Protein AF-0000000080838880 (afdb_homodimer)

pLDDT: mean 95.94, std 5.73, range [41.72, 98.94]

Organism: Fusobacterium vincentii (NCBI:txid155615)

Radius of gyration: 26.07 Å; Cα contacts (8 Å, |Δi|>4): 1633; chains: 2; bounding box: 59×80×61 Å

Foldseek 3Di:
DPAAEEEEAALWALCCQLQVLLLVQLVVLVVVVRHHYDYFPLSVVSADDDRGRDQLLVRLVSVLVQLQPLRHAEYAYQAAHACSLSNLVNHDLVSNQVSLHEYEYADLCLNVQQQNVLRHVHWYKDHDHRRVQRSQQVGHDPLNVVLVCCQQPNFKDWDDDDQKWALDDQDSNDCRSVPDDTDIDGQPDKFWPDFDKDKFFEDEHEQVNCLVPLVDSRGDQQAAYEYEYEYAEAEPVVVLVSLLSCVVSCVLPRHAHYEYADHSHYHPPPPPDDPVRSVCVRNPDDDHIYMYNAADRNIVVHHMATGRFIWIWGDDPVPHTIIMRPGRSSDDD/DPAAEEEEAALWALCCQLQVVLLVQLQVLVVVVRHHYDYFPLSVVSADDDRGRDQLLVRLVSVLVQLQPLRHAEYAYQAAHACSLSNLVNHDLVSNQVSLHEYEYADLCLNVQQQNVLRHVHWHKDHDHRRVQRSQQVGHDPLNVVLVCCQQPNFKDWDDDDQKWALDDQDSNDCRSVPDDTDIDGQPDKFWPDFDKDKFFEDEHEQVNCLVPLVDSRGDQQAAYEYEYEYAEAEPVVVLVSLLSCVVSCVLPRHAHYEYADHSHYHPVPPPDDPVRSVCVRNPDDDHIYMYNAADGNIVVHHMATGRFIWIWGDDPVPHTIIMRNGRSSDDD

Sequence (666 aa):
MEKKVIGIYAPANAAHIWFEEKYLFAKKQLENMGFEIVEGNLVKDKRYQGYRTASAKERAEEMMNLVKNKDIDIMMPVIGGYNSGSLLPYLDFDEIEKSKKKFFGYSDITAIQMAILKKTNLKPIYGGSLIPTFGEYEDISPFLKNTLDNLFFKKSYSLEEPEFYSNKLLNAFTDEWKTKKREYIKNEGWKILNEGEIEGEVIVANIDTLVSLLATEYVPSFKNKILILEEMNATIDLEERNLNTLKMSGVFEGIKGLIFGKPEVYNNKNSNLEYIDIIKEVLGKRDYPIIYNFDCGHTIPSLMISQDSLLSLKASDKEGIKVEILKNSFIDDMEKKVIGIYAPANAAHIWFEEKYLFAKKQLENMGFEIVEGNLVKDKRYQGYRTASAKERAEEMMNLVKNKDIDIMMPVIGGYNSGSLLPYLDFDEIEKSKKKFFGYSDITAIQMAILKKTNLKPIYGGSLIPTFGEYEDISPFLKNTLDNLFFKKSYSLEEPEFYSNKLLNAFTDEWKTKKREYIKNEGWKILNEGEIEGEVIVANIDTLVSLLATEYVPSFKNKILILEEMNATIDLEERNLNTLKMSGVFEGIKGLIFGKPEVYNNKNSNLEYIDIIKEVLGKRDYPIIYNFDCGHTIPSLMISQDSLLSLKASDKEGIKVEILKNSFIDD

Structure (mmCIF, N/CA/C/O backbone):
data_AF-0000000080838880-model_v1
#
loop_
_entity.id
_entity.type
_entity.pdbx_description
1 polymer 'S66 peptidase family protein'
#
loop_
_atom_site.group_PDB
_atom_site.id
_atom_site.type_symbol
_atom_site.label_atom_id
_atom_site.label_alt_id
_atom_site.label_comp_id
_atom_site.label_asym_id
_atom_site.label_entity_id
_atom_site.label_seq_id
_atom_site.pdbx_PDB_ins_code
_atom_site.Cartn_x
_atom_site.Cartn_y
_atom_site.Cartn_z
_atom_site.occupancy
_atom_site.B_iso_or_equiv
_atom_site.auth_seq_id
_atom_site.auth_comp_id
_atom_site.auth_asym_id
_atom_site.auth_atom_id
_atom_site.pdbx_PDB_model_num
ATOM 1 N N . MET A 1 1 ? 6.707 40.219 18.609 1 41.94 1 MET A N 1
ATOM 2 C CA . MET A 1 1 ? 6.855 38.75 18.547 1 41.94 1 MET A CA 1
ATOM 3 C C . MET A 1 1 ? 7.945 38.375 17.562 1 41.94 1 MET A C 1
ATOM 5 O O . MET A 1 1 ? 8.008 38.906 16.453 1 41.94 1 MET A O 1
ATOM 9 N N . GLU A 1 2 ? 9.164 37.906 17.984 1 57.41 2 GLU A N 1
ATOM 10 C CA . GLU A 1 2 ? 10.273 37.594 17.094 1 57.41 2 GLU A CA 1
ATOM 11 C C . GLU A 1 2 ? 9.797 36.75 15.906 1 57.41 2 GLU A C 1
ATOM 13 O O . GLU A 1 2 ? 8.953 35.875 16.062 1 57.41 2 GLU A O 1
ATOM 18 N N . LYS A 1 3 ? 10.016 37.188 14.719 1 75.44 3 LYS A N 1
ATOM 19 C CA . LYS A 1 3 ? 9.578 36.594 13.461 1 75.44 3 LYS A CA 1
ATOM 20 C C . LYS A 1 3 ? 10 35.125 13.375 1 75.44 3 LYS A C 1
ATOM 22 O O . LYS A 1 3 ? 11.148 34.781 13.656 1 75.44 3 LYS A O 1
ATOM 27 N N . LYS A 1 4 ? 9.039 34.312 13.273 1 90.56 4 LYS A N 1
ATOM 28 C CA . LYS A 1 4 ? 9.359 32.906 13.086 1 90.56 4 LYS A CA 1
ATOM 29 C C . LYS A 1 4 ? 9.789 32.625 11.648 1 90.56 4 LYS A C 1
ATOM 31 O O . LYS A 1 4 ? 9.312 33.25 10.719 1 90.56 4 LYS A O 1
ATOM 36 N N . VAL A 1 5 ? 10.797 31.828 11.492 1 97.69 5 VAL A N 1
ATOM 37 C CA . VAL A 1 5 ? 11.359 31.438 10.203 1 97.69 5 VAL A CA 1
ATOM 38 C C . VAL A 1 5 ? 10.898 30.031 9.844 1 97.69 5 VAL A C 1
ATOM 40 O O . VAL A 1 5 ? 10.984 29.109 10.664 1 97.69 5 VAL A O 1
ATOM 43 N N . ILE A 1 6 ? 10.359 29.891 8.602 1 98.44 6 ILE A N 1
ATOM 44 C CA . ILE A 1 6 ? 9.898 28.594 8.094 1 98.44 6 ILE A CA 1
ATOM 45 C C . ILE A 1 6 ? 10.898 28.062 7.066 1 98.44 6 ILE A C 1
ATOM 47 O O . ILE A 1 6 ? 11.211 28.75 6.086 1 98.44 6 ILE A O 1
ATOM 51 N N . GLY A 1 7 ? 11.453 26.891 7.32 1 98.75 7 GLY A N 1
ATOM 52 C CA . GLY A 1 7 ? 12.18 26.156 6.301 1 98.75 7 GLY A CA 1
ATOM 53 C C . GLY A 1 7 ? 11.281 25.297 5.43 1 98.75 7 GLY A C 1
ATOM 54 O O . GLY A 1 7 ? 10.555 24.438 5.934 1 98.75 7 GLY A O 1
ATOM 55 N N . ILE A 1 8 ? 11.328 25.531 4.102 1 98.75 8 ILE A N 1
ATOM 56 C CA . ILE A 1 8 ? 10.5 24.797 3.148 1 98.75 8 ILE A CA 1
ATOM 57 C C . ILE A 1 8 ? 11.344 23.719 2.477 1 98.75 8 ILE A C 1
ATOM 59 O O . ILE A 1 8 ? 12.43 23.984 1.967 1 98.75 8 ILE A O 1
ATOM 63 N N . TYR A 1 9 ? 10.836 22.469 2.494 1 98.75 9 TYR A N 1
ATOM 64 C CA . TYR A 1 9 ? 11.547 21.359 1.855 1 98.75 9 TYR A CA 1
ATOM 65 C C . TYR A 1 9 ? 10.602 20.5 1.029 1 98.75 9 TYR A C 1
ATOM 67 O O . TYR A 1 9 ? 9.383 20.609 1.171 1 98.75 9 TYR A O 1
ATOM 75 N N . ALA A 1 10 ? 11.125 19.734 0.076 1 98.5 10 ALA A N 1
ATOM 76 C CA . ALA A 1 10 ? 10.344 18.906 -0.84 1 98.5 10 ALA A CA 1
ATOM 77 C C . ALA A 1 10 ? 10.664 17.422 -0.642 1 98.5 10 ALA A C 1
ATOM 79 O O . ALA A 1 10 ? 11.445 16.844 -1.397 1 98.5 10 ALA A O 1
ATOM 80 N N . PRO A 1 11 ? 9.945 16.75 0.235 1 98.19 11 PRO A N 1
ATOM 81 C CA . PRO A 1 11 ? 10.305 15.383 0.61 1 98.19 11 PRO A CA 1
ATOM 82 C C . PRO A 1 11 ? 9.789 14.344 -0.383 1 98.19 11 PRO A C 1
ATOM 84 O O . PRO A 1 11 ? 10.203 13.188 -0.336 1 98.19 11 PRO A O 1
ATOM 87 N N . ALA A 1 12 ? 8.891 14.727 -1.256 1 97.25 12 ALA A N 1
ATOM 88 C CA . ALA A 1 12 ? 8.312 13.781 -2.205 1 97.25 12 ALA A CA 1
ATOM 89 C C . ALA A 1 12 ? 8.047 14.453 -3.551 1 97.25 12 ALA A C 1
ATOM 91 O O . ALA A 1 12 ? 8.961 14.648 -4.348 1 97.25 12 ALA A O 1
ATOM 92 N N . ASN A 1 13 ? 6.797 14.969 -3.82 1 96.5 13 ASN A N 1
ATOM 93 C CA . ASN A 1 13 ? 6.422 15.516 -5.117 1 96.5 13 ASN A CA 1
ATOM 94 C C . ASN A 1 13 ? 7.059 16.875 -5.355 1 96.5 13 ASN A C 1
ATOM 96 O O . ASN A 1 13 ? 7.219 17.672 -4.418 1 96.5 13 ASN A O 1
ATOM 100 N N . ALA A 1 14 ? 7.312 17.156 -6.605 1 96.12 14 ALA A N 1
ATOM 101 C CA . ALA A 1 14 ? 7.91 18.438 -7 1 96.12 14 ALA A CA 1
ATOM 102 C C . ALA A 1 14 ? 6.832 19.469 -7.32 1 96.12 14 ALA A C 1
ATOM 104 O O . ALA A 1 14 ? 6.891 20.125 -8.359 1 96.12 14 ALA A O 1
ATOM 105 N N . ALA A 1 15 ? 5.941 19.594 -6.422 1 95.44 15 ALA A N 1
ATOM 106 C CA . ALA A 1 15 ? 4.785 20.453 -6.68 1 95.44 15 ALA A CA 1
ATOM 107 C C . ALA A 1 15 ? 5.199 21.906 -6.816 1 95.44 15 ALA A C 1
ATOM 109 O O . ALA A 1 15 ? 4.52 22.688 -7.484 1 95.44 15 ALA A O 1
ATOM 110 N N . HIS A 1 16 ? 6.336 22.328 -6.191 1 96.25 16 HIS A N 1
ATOM 111 C CA . HIS A 1 16 ? 6.836 23.703 -6.312 1 96.25 16 HIS A CA 1
ATOM 112 C C . HIS A 1 16 ? 7.211 24.016 -7.754 1 96.25 16 HIS A C 1
ATOM 114 O O . HIS A 1 16 ? 7.297 25.188 -8.133 1 96.25 16 HIS A O 1
ATOM 120 N N . ILE A 1 17 ? 7.395 22.938 -8.5 1 95.62 17 ILE A N 1
ATOM 121 C CA . ILE A 1 17 ? 7.691 23.109 -9.922 1 95.62 17 ILE A CA 1
ATOM 122 C C . ILE A 1 17 ? 6.426 22.875 -10.742 1 95.62 17 ILE A C 1
ATOM 124 O O . ILE A 1 17 ? 6.105 23.656 -11.641 1 95.62 17 ILE A O 1
ATOM 128 N N . TRP A 1 18 ? 5.637 21.797 -10.438 1 94.19 18 TRP A N 1
ATOM 129 C CA . TRP A 1 18 ? 4.43 21.453 -11.18 1 94.19 18 TRP A CA 1
ATOM 130 C C . TRP A 1 18 ? 3.395 22.562 -11.094 1 94.19 18 TRP A C 1
ATOM 132 O O . TRP A 1 18 ? 2.709 22.859 -12.078 1 94.19 18 TRP A O 1
ATOM 142 N N . PHE A 1 19 ? 3.314 23.078 -9.898 1 93.81 19 PHE A N 1
ATOM 143 C CA . PHE A 1 19 ? 2.35 24.125 -9.594 1 93.81 19 PHE A CA 1
ATOM 144 C C . PHE A 1 19 ? 3.057 25.406 -9.141 1 93.81 19 PHE A C 1
ATOM 146 O O . PHE A 1 19 ? 2.738 25.953 -8.086 1 93.81 19 PHE A O 1
ATOM 153 N N . GLU A 1 20 ? 3.854 25.922 -9.969 1 94.44 20 GLU A N 1
ATOM 154 C CA . GLU A 1 20 ? 4.754 27.016 -9.586 1 94.44 20 GLU A CA 1
ATOM 155 C C . GLU A 1 20 ? 3.975 28.234 -9.117 1 94.44 20 GLU A C 1
ATOM 157 O O . GLU A 1 20 ? 4.32 28.844 -8.102 1 94.44 20 GLU A O 1
ATOM 162 N N . GLU A 1 21 ? 2.939 28.656 -9.828 1 94.19 21 GLU A N 1
ATOM 163 C CA . GLU A 1 21 ? 2.178 29.844 -9.445 1 94.19 21 GLU A CA 1
ATOM 164 C C . GLU A 1 21 ? 1.501 29.656 -8.094 1 94.19 21 GLU A C 1
ATOM 166 O O . GLU A 1 21 ? 1.441 30.594 -7.289 1 94.19 21 GLU A O 1
ATOM 171 N N . LYS A 1 22 ? 0.99 28.516 -7.855 1 93.88 22 LYS A N 1
ATOM 172 C CA . LYS A 1 22 ? 0.37 28.203 -6.57 1 93.88 22 LYS A CA 1
ATOM 173 C C . LYS A 1 22 ? 1.401 28.234 -5.445 1 93.88 22 LYS A C 1
ATOM 175 O O . LYS A 1 22 ? 1.105 28.672 -4.332 1 93.88 22 LYS A O 1
ATOM 180 N N . TYR A 1 23 ? 2.568 27.688 -5.844 1 96.31 23 TYR A N 1
ATOM 181 C CA . TYR A 1 23 ? 3.664 27.688 -4.879 1 96.31 23 TYR A CA 1
ATOM 182 C C . TYR A 1 23 ? 4.035 29.109 -4.48 1 96.31 23 TYR A C 1
ATOM 184 O O . TYR A 1 23 ? 4.125 29.422 -3.289 1 96.31 23 TYR A O 1
ATOM 192 N N . LEU A 1 24 ? 4.207 29.953 -5.43 1 96.25 24 LEU A N 1
ATOM 193 C CA . LEU A 1 24 ? 4.582 31.344 -5.184 1 96.25 24 LEU A CA 1
ATOM 194 C C . LEU A 1 24 ? 3.486 32.062 -4.41 1 96.25 24 LEU A C 1
ATOM 196 O O . LEU A 1 24 ? 3.777 32.875 -3.52 1 96.25 24 LEU A O 1
ATOM 200 N N . PHE A 1 25 ? 2.307 31.797 -4.777 1 95.19 25 PHE A N 1
ATOM 201 C CA . PHE A 1 25 ? 1.178 32.406 -4.074 1 95.19 25 PHE A CA 1
ATOM 202 C C . PHE A 1 25 ? 1.17 31.984 -2.607 1 95.19 25 PHE A C 1
ATOM 204 O O . PHE A 1 25 ? 1.026 32.844 -1.72 1 95.19 25 PHE A O 1
ATOM 211 N N . ALA A 1 26 ? 1.316 30.688 -2.324 1 96.44 26 ALA A N 1
ATOM 212 C CA . ALA A 1 26 ? 1.318 30.156 -0.966 1 96.44 26 ALA A CA 1
ATOM 213 C C . ALA A 1 26 ? 2.457 30.75 -0.143 1 96.44 26 ALA A C 1
ATOM 215 O O . ALA A 1 26 ? 2.273 31.078 1.03 1 96.44 26 ALA A O 1
ATOM 216 N N . LYS A 1 27 ? 3.609 30.828 -0.724 1 96.69 27 LYS A N 1
ATOM 217 C CA . LYS A 1 27 ? 4.766 31.438 -0.068 1 96.69 27 LYS A CA 1
ATOM 218 C C . LYS A 1 27 ? 4.477 32.875 0.34 1 96.69 27 LYS A C 1
ATOM 220 O O . LYS A 1 27 ? 4.777 33.281 1.466 1 96.69 27 LYS A O 1
ATOM 225 N N . LYS A 1 28 ? 3.918 33.594 -0.575 1 95.69 28 LYS A N 1
ATOM 226 C CA . LYS A 1 28 ? 3.582 35 -0.315 1 95.69 28 LYS A CA 1
ATOM 227 C C . LYS A 1 28 ? 2.568 35.125 0.818 1 95.69 28 LYS A C 1
ATOM 229 O O . LYS A 1 28 ? 2.639 36.062 1.627 1 95.69 28 LYS A O 1
ATOM 234 N N . GLN A 1 29 ? 1.596 34.219 0.817 1 94.38 29 GLN A N 1
ATOM 235 C CA . GLN A 1 29 ? 0.614 34.219 1.896 1 94.38 29 GLN A CA 1
ATOM 236 C C . GLN A 1 29 ? 1.291 34.062 3.256 1 94.38 29 GLN A C 1
ATOM 238 O O . GLN A 1 29 ? 0.94 34.75 4.211 1 94.38 29 GLN A O 1
ATOM 243 N N . LEU A 1 30 ? 2.277 33.188 3.373 1 95.25 30 LEU A N 1
ATOM 244 C CA . LEU A 1 30 ? 2.992 32.969 4.629 1 95.25 30 LEU A CA 1
ATOM 245 C C . LEU A 1 30 ? 3.816 34.188 4.996 1 95.25 30 LEU A C 1
ATOM 247 O O . LEU A 1 30 ? 3.879 34.594 6.164 1 95.25 30 LEU A O 1
ATOM 251 N N . GLU A 1 31 ? 4.383 34.812 4.008 1 95.38 31 GLU A N 1
ATOM 252 C CA . GLU A 1 31 ? 5.129 36.031 4.242 1 95.38 31 GLU A CA 1
ATOM 253 C C . GLU A 1 31 ? 4.215 37.156 4.75 1 95.38 31 GLU A C 1
ATOM 255 O O . GLU A 1 31 ? 4.582 37.875 5.664 1 95.38 31 GLU A O 1
ATOM 260 N N . ASN A 1 32 ? 3.062 37.219 4.16 1 92.88 32 ASN A N 1
ATOM 261 C CA . ASN A 1 32 ? 2.08 38.219 4.578 1 92.88 32 ASN A CA 1
ATOM 262 C C . ASN A 1 32 ? 1.619 37.969 6.016 1 92.88 32 ASN A C 1
ATOM 264 O O . ASN A 1 32 ? 1.225 38.906 6.707 1 92.88 32 ASN A O 1
ATOM 268 N N . MET A 1 33 ? 1.656 36.75 6.43 1 91.31 33 MET A N 1
ATOM 269 C CA . MET A 1 33 ? 1.28 36.406 7.797 1 91.31 33 MET A CA 1
ATOM 270 C C . MET A 1 33 ? 2.406 36.75 8.773 1 91.31 33 MET A C 1
ATOM 272 O O . MET A 1 33 ? 2.236 36.625 9.984 1 91.31 33 MET A O 1
ATOM 276 N N . GLY A 1 34 ? 3.633 37.094 8.258 1 93.31 34 GLY A N 1
ATOM 277 C CA . GLY A 1 34 ? 4.715 37.562 9.109 1 93.31 34 GLY A CA 1
ATOM 278 C C . GLY A 1 34 ? 5.871 36.594 9.211 1 93.31 34 GLY A C 1
ATOM 279 O O . GLY A 1 34 ? 6.816 36.812 9.961 1 93.31 34 GLY A O 1
ATOM 280 N N . PHE A 1 35 ? 5.785 35.531 8.438 1 95.69 35 PHE A N 1
ATOM 281 C CA . PHE A 1 35 ? 6.859 34.562 8.492 1 95.69 35 PHE A CA 1
ATOM 282 C C . PHE A 1 35 ? 7.969 34.906 7.508 1 95.69 35 PHE A C 1
ATOM 284 O O . PHE A 1 35 ? 7.715 35.531 6.484 1 95.69 35 PHE A O 1
ATOM 291 N N . GLU A 1 36 ? 9.148 34.625 7.895 1 97.44 36 GLU A N 1
ATOM 292 C CA . GLU A 1 36 ? 10.258 34.562 6.945 1 97.44 36 GLU A CA 1
ATOM 293 C C . GLU A 1 36 ? 10.438 33.156 6.387 1 97.44 36 GLU A C 1
ATOM 295 O O . GLU A 1 36 ? 10.266 32.156 7.109 1 97.44 36 GLU A O 1
ATOM 300 N N . ILE A 1 37 ? 10.828 33.094 5.141 1 97.94 37 ILE A N 1
ATOM 301 C CA . ILE A 1 37 ? 10.883 31.797 4.488 1 97.94 37 ILE A CA 1
ATOM 302 C C . ILE A 1 37 ? 12.312 31.5 4.039 1 97.94 37 ILE A C 1
ATOM 304 O O . ILE A 1 37 ? 12.977 32.375 3.461 1 97.94 37 ILE A O 1
ATOM 308 N N . VAL A 1 38 ? 12.773 30.328 4.316 1 98.44 38 VAL A N 1
ATOM 309 C CA . VAL A 1 38 ? 14.023 29.797 3.799 1 98.44 38 VAL A CA 1
ATOM 310 C C . VAL A 1 38 ? 13.75 28.516 2.996 1 98.44 38 VAL A C 1
ATOM 312 O O . VAL A 1 38 ? 13.211 27.547 3.529 1 98.44 38 VAL A O 1
ATOM 315 N N . GLU A 1 39 ? 14.109 28.547 1.747 1 98.56 39 GLU A N 1
ATOM 316 C CA . GLU A 1 39 ? 13.891 27.391 0.876 1 98.56 39 GLU A CA 1
ATOM 317 C C . GLU A 1 39 ? 15.055 26.406 0.968 1 98.56 39 GLU A C 1
ATOM 319 O O . GLU A 1 39 ? 16.219 26.812 1.008 1 98.56 39 GLU A O 1
ATOM 324 N N . GLY A 1 40 ? 14.75 25.125 1.062 1 98.62 40 GLY A N 1
ATOM 325 C CA . GLY A 1 40 ? 15.789 24.125 0.913 1 98.62 40 GLY A CA 1
ATOM 326 C C . GLY A 1 40 ? 16.422 24.109 -0.466 1 98.62 40 GLY A C 1
ATOM 327 O O . GLY A 1 40 ? 15.883 24.703 -1.405 1 98.62 40 GLY A O 1
ATOM 328 N N . ASN A 1 41 ? 17.547 23.453 -0.619 1 98 41 ASN A N 1
ATOM 329 C CA . ASN A 1 41 ? 18.344 23.484 -1.846 1 98 41 ASN A CA 1
ATOM 330 C C . ASN A 1 41 ? 17.562 22.938 -3.033 1 98 41 ASN A C 1
ATOM 332 O O . ASN A 1 41 ? 17.625 23.484 -4.137 1 98 41 ASN A O 1
ATOM 336 N N . LEU A 1 42 ? 16.812 21.828 -2.875 1 98.19 42 LEU A N 1
ATOM 337 C CA . LEU A 1 42 ? 16.078 21.234 -3.986 1 98.19 42 LEU A CA 1
ATOM 338 C C . LEU A 1 42 ? 14.961 22.156 -4.449 1 98.19 42 LEU A C 1
ATOM 340 O O . LEU A 1 42 ? 14.672 22.234 -5.645 1 98.19 42 LEU A O 1
ATOM 344 N N . VAL A 1 43 ? 14.297 22.797 -3.461 1 98.31 43 VAL A N 1
ATOM 345 C CA . VAL A 1 43 ? 13.227 23.734 -3.773 1 98.31 43 VAL A CA 1
ATOM 346 C C . VAL A 1 43 ? 13.812 24.938 -4.504 1 98.31 43 VAL A C 1
ATOM 348 O O . VAL A 1 43 ? 13.336 25.312 -5.582 1 98.31 43 VAL A O 1
ATOM 351 N N . LYS A 1 44 ? 14.836 25.516 -3.975 1 97.25 44 LYS A N 1
ATOM 352 C CA . LYS A 1 44 ? 15.477 26.703 -4.512 1 97.25 44 LYS A CA 1
ATOM 353 C C . LYS A 1 44 ? 16.016 26.453 -5.918 1 97.25 44 LYS A C 1
ATOM 355 O O . LYS A 1 44 ? 15.875 27.297 -6.805 1 97.25 44 LYS A O 1
ATOM 360 N N . ASP A 1 45 ? 16.625 25.266 -6.113 1 97.12 45 ASP A N 1
ATOM 361 C CA . ASP A 1 45 ? 17.281 24.953 -7.379 1 97.12 45 ASP A CA 1
ATOM 362 C C . ASP A 1 45 ? 16.281 24.375 -8.383 1 97.12 45 ASP A C 1
ATOM 364 O O . ASP A 1 45 ? 16.656 23.984 -9.484 1 97.12 45 ASP A O 1
ATOM 368 N N . LYS A 1 46 ? 15.062 24.266 -8.008 1 96.12 46 LYS A N 1
ATOM 369 C CA . LYS A 1 46 ? 13.984 23.75 -8.852 1 96.12 46 LYS A CA 1
ATOM 370 C C . LYS A 1 46 ? 14.352 22.391 -9.438 1 96.12 46 LYS A C 1
ATOM 372 O O . LYS A 1 46 ? 14.258 22.188 -10.648 1 96.12 46 LYS A O 1
ATOM 377 N N . ARG A 1 47 ? 14.773 21.531 -8.547 1 92.25 47 ARG A N 1
ATOM 378 C CA . ARG A 1 47 ? 15.102 20.172 -8.953 1 92.25 47 ARG A CA 1
ATOM 379 C C . ARG A 1 47 ? 13.844 19.375 -9.273 1 92.25 47 ARG A C 1
ATOM 381 O O . ARG A 1 47 ? 12.82 19.531 -8.602 1 92.25 47 ARG A O 1
ATOM 388 N N . TYR A 1 48 ? 13.984 18.547 -10.336 1 93.44 48 TYR A N 1
ATOM 389 C CA . TYR A 1 48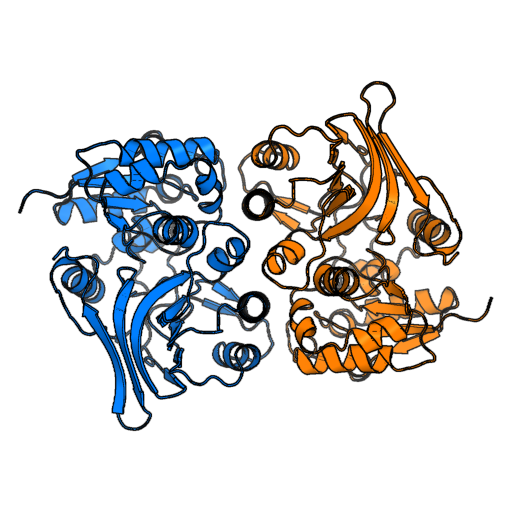 ? 12.836 17.797 -10.836 1 93.44 48 TYR A CA 1
ATOM 390 C C . TYR A 1 48 ? 13.273 16.453 -11.406 1 93.44 48 TYR A C 1
ATOM 392 O O . TYR A 1 48 ? 14.141 16.391 -12.289 1 93.44 48 TYR A O 1
ATOM 400 N N . GLN A 1 49 ? 12.68 15.406 -10.891 1 95.19 49 GLN A N 1
ATOM 401 C CA . GLN A 1 49 ? 12.945 14.062 -11.391 1 95.19 49 GLN A CA 1
ATOM 402 C C . GLN A 1 49 ? 11.648 13.312 -11.672 1 95.19 49 GLN A C 1
ATOM 404 O O . GLN A 1 49 ? 11.5 12.156 -11.281 1 95.19 49 GLN A O 1
ATOM 409 N N . GLY A 1 50 ? 10.648 14 -12.281 1 95 50 GLY A N 1
ATOM 410 C CA . GLY A 1 50 ? 9.367 13.375 -12.594 1 95 50 GLY A CA 1
ATOM 411 C C . GLY A 1 50 ? 8.43 13.312 -11.398 1 95 50 GLY A C 1
ATOM 412 O O . GLY A 1 50 ? 7.934 14.336 -10.938 1 95 50 GLY A O 1
ATOM 413 N N . TYR A 1 51 ? 8.273 12.172 -10.836 1 95.5 51 TYR A N 1
ATOM 414 C CA . TYR A 1 51 ? 7.332 11.93 -9.742 1 95.5 51 TYR A CA 1
ATOM 415 C C . TYR A 1 51 ? 7.902 12.422 -8.422 1 95.5 51 TYR A C 1
ATOM 417 O O . TYR A 1 51 ? 7.176 12.539 -7.43 1 95.5 51 TYR A O 1
ATOM 425 N N . ARG A 1 52 ? 9.133 12.758 -8.375 1 96.94 52 ARG A N 1
ATOM 426 C CA . ARG A 1 52 ? 9.828 13.242 -7.188 1 96.94 52 ARG A CA 1
ATOM 427 C C . ARG A 1 52 ? 10.805 14.359 -7.531 1 96.94 52 ARG A C 1
ATOM 429 O O . ARG A 1 52 ? 11.031 14.648 -8.711 1 96.94 52 ARG A O 1
ATOM 436 N N . THR A 1 53 ? 11.32 15.008 -6.48 1 96.25 53 THR A N 1
ATOM 437 C CA . THR A 1 53 ? 12.258 16.109 -6.703 1 96.25 53 THR A CA 1
ATOM 438 C C . THR A 1 53 ? 13.664 15.57 -6.969 1 96.25 53 THR A C 1
ATOM 440 O O . THR A 1 53 ? 14.383 16.094 -7.82 1 96.25 53 THR A O 1
ATOM 443 N N . ALA A 1 54 ? 14.078 14.578 -6.25 1 96.88 54 ALA A N 1
ATOM 444 C CA . ALA A 1 54 ? 15.414 14.008 -6.301 1 96.88 54 ALA A CA 1
ATOM 445 C C . ALA A 1 54 ? 15.453 12.633 -5.633 1 96.88 54 ALA A C 1
ATOM 447 O O . ALA A 1 54 ? 14.414 12.102 -5.238 1 96.88 54 ALA A O 1
ATOM 448 N N . SER A 1 55 ? 16.672 12.008 -5.582 1 97.06 55 SER A N 1
ATOM 449 C CA . SER A 1 55 ? 16.828 10.719 -4.914 1 97.06 55 SER A CA 1
ATOM 450 C C . SER A 1 55 ? 16.469 10.812 -3.434 1 97.06 55 SER A C 1
ATOM 452 O O . SER A 1 55 ? 16.422 11.906 -2.873 1 97.06 55 SER A O 1
ATOM 454 N N . ALA A 1 56 ? 16.25 9.758 -2.865 1 97.69 56 ALA A N 1
ATOM 455 C CA . ALA A 1 56 ? 15.922 9.695 -1.442 1 97.69 56 ALA A CA 1
ATOM 456 C C . ALA A 1 56 ? 17.016 10.367 -0.606 1 97.69 56 ALA A C 1
ATOM 458 O O . ALA A 1 56 ? 16.719 11.141 0.308 1 97.69 56 ALA A O 1
ATOM 459 N N . LYS A 1 57 ? 18.234 10.078 -0.895 1 98 57 LYS A N 1
ATOM 460 C CA . LYS A 1 57 ? 19.375 10.633 -0.151 1 98 57 LYS A CA 1
ATOM 461 C C . LYS A 1 57 ? 19.422 12.156 -0.296 1 98 57 LYS A C 1
ATOM 463 O O . LYS A 1 57 ? 19.641 12.867 0.686 1 98 57 LYS A O 1
ATOM 468 N N . GLU A 1 58 ? 19.25 12.609 -1.505 1 98.44 58 GLU A N 1
ATOM 469 C CA . GLU A 1 58 ? 19.281 14.047 -1.756 1 98.44 58 GLU A CA 1
ATOM 470 C C . GLU A 1 58 ? 18.141 14.766 -1.047 1 98.44 58 GLU A C 1
ATOM 472 O O . GLU A 1 58 ? 18.312 15.875 -0.526 1 98.44 58 GLU A O 1
ATOM 477 N N . ARG A 1 59 ? 17.031 14.227 -1.062 1 98.62 59 ARG A N 1
ATOM 478 C CA . ARG A 1 59 ? 15.883 14.812 -0.373 1 98.62 59 ARG A CA 1
ATOM 479 C C . ARG A 1 59 ? 16.109 14.836 1.136 1 98.62 59 ARG A C 1
ATOM 481 O O . ARG A 1 59 ? 15.75 15.812 1.804 1 98.62 59 ARG A O 1
ATOM 488 N N . ALA A 1 60 ? 16.672 13.75 1.652 1 98.81 60 ALA A N 1
ATOM 489 C CA . ALA A 1 60 ? 17.016 13.719 3.07 1 98.81 60 ALA A CA 1
ATOM 490 C C . ALA A 1 60 ? 18.031 14.805 3.41 1 98.81 60 ALA A C 1
ATOM 492 O O . ALA A 1 60 ? 17.938 15.445 4.461 1 98.81 60 ALA A O 1
ATOM 493 N N . GLU A 1 61 ? 18.984 14.984 2.529 1 98.75 61 GLU A N 1
ATOM 494 C CA . GLU A 1 61 ? 20 16.016 2.729 1 98.75 61 GLU A CA 1
ATOM 495 C C . GLU A 1 61 ? 19.375 17.406 2.781 1 98.75 61 GLU A C 1
ATOM 497 O O . GLU A 1 61 ? 19.766 18.234 3.604 1 98.75 61 GLU A O 1
ATOM 502 N N . GLU A 1 62 ? 18.484 17.672 1.892 1 98.81 62 GLU A N 1
ATOM 503 C CA . GLU A 1 62 ? 17.781 18.953 1.937 1 98.81 62 GLU A CA 1
ATOM 504 C C . GLU A 1 62 ? 17.125 19.172 3.295 1 98.81 62 GLU A C 1
ATOM 506 O O . GLU A 1 62 ? 17.281 20.234 3.898 1 98.81 62 GLU A O 1
ATOM 511 N N . MET A 1 63 ? 16.391 18.172 3.775 1 98.88 63 MET A N 1
ATOM 512 C CA . MET A 1 63 ? 15.703 18.266 5.062 1 98.88 63 MET A CA 1
ATOM 513 C C . MET A 1 63 ? 16.703 18.5 6.191 1 98.88 63 MET A C 1
ATOM 515 O O . MET A 1 63 ? 16.5 19.391 7.027 1 98.88 63 MET A O 1
ATOM 519 N N . MET A 1 64 ? 17.812 17.75 6.188 1 98.94 64 MET A N 1
ATOM 520 C CA . MET A 1 64 ? 18.781 17.828 7.277 1 98.94 64 MET A CA 1
ATOM 521 C C . MET A 1 64 ? 19.516 19.156 7.27 1 98.94 64 MET A C 1
ATOM 523 O O . MET A 1 64 ? 19.859 19.688 8.328 1 98.94 64 MET A O 1
ATOM 527 N N . ASN A 1 65 ? 19.766 19.688 6.051 1 98.81 65 ASN A N 1
ATOM 528 C CA . ASN A 1 65 ? 20.375 21 5.973 1 98.81 65 ASN A CA 1
ATOM 529 C C . ASN A 1 65 ? 19.516 22.078 6.641 1 98.81 65 ASN A C 1
ATOM 531 O O . ASN A 1 65 ? 20.031 22.938 7.359 1 98.81 65 ASN A O 1
ATOM 535 N N . LEU A 1 66 ? 18.281 22.016 6.406 1 98.88 66 LEU A N 1
ATOM 536 C CA . LEU A 1 66 ? 17.375 22.953 7.031 1 98.88 66 LEU A CA 1
ATOM 537 C C . LEU A 1 66 ? 17.266 22.719 8.531 1 98.88 66 LEU A C 1
ATOM 539 O O . LEU A 1 66 ? 17.188 23.656 9.32 1 98.88 66 LEU A O 1
ATOM 543 N N . VAL A 1 67 ? 17.266 21.469 8.969 1 98.81 67 VAL A N 1
ATOM 544 C CA . VAL A 1 67 ? 17.234 21.094 10.383 1 98.81 67 VAL A CA 1
ATOM 545 C C . VAL A 1 67 ? 18.438 21.688 11.102 1 98.81 67 VAL A C 1
ATOM 547 O O . VAL A 1 67 ? 18.312 22.188 12.227 1 98.81 67 VAL A O 1
ATOM 550 N N . LYS A 1 68 ? 19.562 21.719 10.469 1 98.56 68 LYS A N 1
ATOM 551 C CA . LYS A 1 68 ? 20.812 22.156 11.078 1 98.56 68 LYS A CA 1
ATOM 552 C C . LYS A 1 68 ? 20.922 23.672 11.062 1 98.56 68 LYS A C 1
ATOM 554 O O . LYS A 1 68 ? 21.766 24.25 11.766 1 98.56 68 LYS A O 1
ATOM 559 N N . ASN A 1 69 ? 20.156 24.328 10.25 1 98.38 69 ASN A N 1
ATOM 560 C CA . ASN A 1 69 ? 20.125 25.781 10.219 1 98.38 69 ASN A CA 1
ATOM 561 C C . ASN A 1 69 ? 19.469 26.344 11.469 1 98.38 69 ASN A C 1
ATOM 563 O O . ASN A 1 69 ? 18.234 26.297 11.609 1 98.38 69 ASN A O 1
ATOM 567 N N . LYS A 1 70 ? 20.172 27.016 12.297 1 97.19 70 LYS A N 1
ATOM 568 C CA . LYS A 1 70 ? 19.719 27.422 13.617 1 97.19 70 LYS A CA 1
ATOM 569 C C . LYS A 1 70 ? 18.703 28.562 13.523 1 97.19 70 LYS A C 1
ATOM 571 O O . LYS A 1 70 ? 17.984 28.844 14.492 1 97.19 70 LYS A O 1
ATOM 576 N N . ASP A 1 71 ? 18.609 29.172 12.406 1 96.75 71 ASP A N 1
ATOM 577 C CA . ASP A 1 71 ? 17.688 30.312 12.25 1 96.75 71 ASP A CA 1
ATOM 578 C C . ASP A 1 71 ? 16.266 29.828 12.008 1 96.75 71 ASP A C 1
ATOM 580 O O . ASP A 1 71 ? 15.312 30.609 12.125 1 96.75 71 ASP A O 1
ATOM 584 N N . ILE A 1 72 ? 16.094 28.578 11.727 1 97.94 72 ILE A N 1
ATOM 585 C CA . ILE A 1 72 ? 14.789 28.047 11.336 1 97.94 72 ILE A CA 1
ATOM 586 C C . ILE A 1 72 ? 14.031 27.562 12.57 1 97.94 72 ILE A C 1
ATOM 588 O O . ILE A 1 72 ? 14.602 26.891 13.422 1 97.94 72 ILE A O 1
ATOM 592 N N . ASP A 1 73 ? 12.773 27.922 12.609 1 97.06 73 ASP A N 1
ATOM 593 C CA . ASP A 1 73 ? 11.922 27.531 13.727 1 97.06 73 ASP A CA 1
ATOM 594 C C . ASP A 1 73 ? 10.969 26.406 13.328 1 97.06 73 ASP A C 1
ATOM 596 O O . ASP A 1 73 ? 10.648 25.531 14.148 1 97.06 73 ASP A O 1
ATOM 600 N N . ILE A 1 74 ? 10.461 26.469 12.062 1 97.81 74 ILE A N 1
ATOM 601 C CA . ILE A 1 74 ? 9.398 25.578 11.586 1 97.81 74 ILE A CA 1
ATOM 602 C C . ILE A 1 74 ? 9.844 24.891 10.297 1 97.81 74 ILE A C 1
ATOM 604 O O . ILE A 1 74 ? 10.445 25.516 9.422 1 97.81 74 ILE A O 1
ATOM 608 N N . MET A 1 75 ? 9.656 23.656 10.227 1 98.81 75 MET A N 1
ATOM 609 C CA . MET A 1 75 ? 9.836 22.875 9.008 1 98.81 75 MET A CA 1
ATOM 610 C C . MET A 1 75 ? 8.5 22.625 8.32 1 98.81 75 MET A C 1
ATOM 612 O O . MET A 1 75 ? 7.574 22.094 8.93 1 98.81 75 MET A O 1
ATOM 616 N N . MET A 1 76 ? 8.359 22.969 7.043 1 98.75 76 MET A N 1
ATOM 617 C CA . MET A 1 76 ? 7.113 22.797 6.301 1 98.75 76 MET A CA 1
ATOM 618 C C . MET A 1 76 ? 7.379 22.203 4.922 1 98.75 76 MET A C 1
ATOM 620 O O . MET A 1 76 ? 8.148 22.766 4.137 1 98.75 76 MET A O 1
ATOM 624 N N . PRO A 1 77 ? 6.758 21.031 4.613 1 98.81 77 PRO A N 1
ATOM 625 C CA . PRO A 1 77 ? 6.918 20.469 3.264 1 98.81 77 PRO A CA 1
ATOM 626 C C . PRO A 1 77 ? 6.133 21.25 2.211 1 98.81 77 PRO A C 1
ATOM 628 O O . PRO A 1 77 ? 5.102 21.859 2.525 1 98.81 77 PRO A O 1
ATOM 631 N N . VAL A 1 78 ? 6.617 21.203 0.958 1 98.06 78 VAL A N 1
ATOM 632 C CA . VAL A 1 78 ? 5.891 21.781 -0.164 1 98.06 78 VAL A CA 1
ATOM 633 C C . VAL A 1 78 ? 4.535 21.094 -0.32 1 98.06 78 VAL A C 1
ATOM 635 O O . VAL A 1 78 ? 3.52 21.766 -0.538 1 98.06 78 VAL A O 1
ATOM 638 N N . ILE A 1 79 ? 4.594 19.828 -0.323 1 97.5 79 ILE A N 1
ATOM 639 C CA . ILE A 1 79 ? 3.439 18.953 -0.422 1 97.5 79 ILE A CA 1
ATOM 640 C C . ILE A 1 79 ? 3.857 17.516 -0.086 1 97.5 79 ILE A C 1
ATOM 642 O O . ILE A 1 79 ? 5.047 17.234 0.081 1 97.5 79 ILE A O 1
ATOM 646 N N . GLY A 1 80 ? 2.928 16.656 0.099 1 96.19 80 GLY A N 1
ATOM 647 C CA . GLY A 1 80 ? 3.215 15.234 0.249 1 96.19 80 GLY A CA 1
ATOM 648 C C . GLY A 1 80 ? 3.479 14.539 -1.071 1 96.19 80 GLY A C 1
ATOM 649 O O . GLY A 1 80 ? 4.043 15.133 -1.991 1 96.19 80 GLY A O 1
ATOM 650 N N . GLY A 1 81 ? 3.113 13.391 -1.176 1 95.88 81 GLY A N 1
ATOM 651 C CA . GLY A 1 81 ? 3.336 12.492 -2.299 1 95.88 81 GLY A CA 1
ATOM 652 C C . GLY A 1 81 ? 3.264 11.031 -1.912 1 95.88 81 GLY A C 1
ATOM 653 O O . GLY A 1 81 ? 2.293 10.594 -1.291 1 95.88 81 GLY A O 1
ATOM 654 N N . TYR A 1 82 ? 4.367 10.328 -2.357 1 96.19 82 TYR A N 1
ATOM 655 C CA . TYR A 1 82 ? 4.305 8.898 -2.092 1 96.19 82 TYR A CA 1
ATOM 656 C C . TYR A 1 82 ? 5.613 8.398 -1.491 1 96.19 82 TYR A C 1
ATOM 658 O O . TYR A 1 82 ? 5.684 7.266 -1.001 1 96.19 82 TYR A O 1
ATOM 666 N N . ASN A 1 83 ? 6.648 9.219 -1.419 1 97.62 83 ASN A N 1
ATOM 667 C CA . ASN A 1 83 ? 7.957 8.617 -1.205 1 97.62 83 ASN A CA 1
ATOM 668 C C . ASN A 1 83 ? 8.711 9.305 -0.071 1 97.62 83 ASN A C 1
ATOM 670 O O . ASN A 1 83 ? 9.938 9.219 0.004 1 97.62 83 ASN A O 1
ATOM 674 N N . SER A 1 84 ? 7.992 10 0.821 1 98.5 84 SER A N 1
ATOM 675 C CA . SER A 1 84 ? 8.664 10.617 1.96 1 98.5 84 SER A CA 1
ATOM 676 C C . SER A 1 84 ? 9.305 9.57 2.861 1 98.5 84 SER A C 1
ATOM 678 O O . SER A 1 84 ? 10.328 9.828 3.498 1 98.5 84 SER A O 1
ATOM 680 N N . GLY A 1 85 ? 8.695 8.375 2.891 1 98.5 85 GLY A N 1
ATOM 681 C CA . GLY A 1 85 ? 9.25 7.301 3.701 1 98.5 85 GLY A CA 1
ATOM 682 C C . GLY A 1 85 ? 10.648 6.895 3.279 1 98.5 85 GLY A C 1
ATOM 683 O O . GLY A 1 85 ? 11.43 6.398 4.094 1 98.5 85 GLY A O 1
ATOM 684 N N . SER A 1 86 ? 10.984 7.117 2.047 1 98.19 86 SER A N 1
ATOM 685 C CA . SER A 1 86 ? 12.281 6.723 1.504 1 98.19 86 SER A CA 1
ATOM 686 C C . SER A 1 86 ? 13.414 7.539 2.119 1 98.19 86 SER A C 1
ATOM 688 O O . SER A 1 86 ? 14.586 7.172 2.008 1 98.19 86 SER A O 1
ATOM 690 N N . LEU A 1 87 ? 13.094 8.625 2.82 1 98.56 87 LEU A N 1
ATOM 691 C CA . LEU A 1 87 ? 14.102 9.5 3.414 1 98.56 87 LEU A CA 1
ATOM 692 C C . LEU A 1 87 ? 14.594 8.945 4.742 1 98.56 87 LEU A C 1
ATOM 694 O O . LEU A 1 87 ? 15.695 9.273 5.191 1 98.56 87 LEU A O 1
ATOM 698 N N . LEU A 1 88 ? 13.828 8.148 5.355 1 98.81 88 LEU A N 1
ATOM 699 C CA . LEU A 1 88 ? 13.938 7.848 6.777 1 98.81 88 LEU A CA 1
ATOM 700 C C . LEU A 1 88 ? 15.305 7.25 7.102 1 98.81 88 LEU A C 1
ATOM 702 O O . LEU A 1 88 ? 15.953 7.656 8.062 1 98.81 88 LEU A O 1
ATOM 706 N N . PRO A 1 89 ? 15.852 6.359 6.223 1 98 89 PRO A N 1
ATOM 707 C CA . PRO A 1 89 ? 17.141 5.758 6.555 1 98 89 PRO A CA 1
ATOM 708 C C . PRO A 1 89 ? 18.281 6.766 6.535 1 98 89 PRO A C 1
ATOM 710 O O . PRO A 1 89 ? 19.359 6.492 7.062 1 98 89 PRO A O 1
ATOM 713 N N . TYR A 1 90 ? 18.062 7.891 5.969 1 98.44 90 TYR A N 1
ATOM 714 C CA . TYR A 1 90 ? 19.141 8.859 5.773 1 98.44 90 TYR A CA 1
ATOM 715 C C . TYR A 1 90 ? 19.031 10.008 6.777 1 98.44 90 TYR A C 1
ATOM 717 O O . TYR A 1 90 ? 19.875 10.906 6.801 1 98.44 90 TYR A O 1
ATOM 725 N N . LEU A 1 91 ? 18.047 9.977 7.605 1 98.81 91 LEU A N 1
ATOM 726 C CA . LEU A 1 91 ? 17.828 11.07 8.539 1 98.81 91 LEU A CA 1
ATOM 727 C C . LEU A 1 91 ? 18.578 10.836 9.844 1 98.81 91 LEU A C 1
ATOM 729 O O . LEU A 1 91 ? 18.672 9.703 10.32 1 98.81 91 LEU A O 1
ATOM 733 N N . ASP A 1 92 ? 19.156 11.859 10.414 1 98.88 92 ASP A N 1
ATOM 734 C CA . ASP A 1 92 ? 19.766 11.867 11.742 1 98.88 92 ASP A CA 1
ATOM 735 C C . ASP A 1 92 ? 18.766 12.344 12.805 1 98.88 92 ASP A C 1
ATOM 737 O O . ASP A 1 92 ? 18.656 13.547 13.047 1 98.88 92 ASP A O 1
ATOM 741 N N . PHE A 1 93 ? 18.156 11.406 13.508 1 98.81 93 PHE A N 1
ATOM 742 C CA . PHE A 1 93 ? 17.062 11.734 14.398 1 98.81 93 PHE A CA 1
ATOM 743 C C . PHE A 1 93 ? 17.578 12.414 15.664 1 98.81 93 PHE A C 1
ATOM 745 O O . PHE A 1 93 ? 16.844 13.148 16.328 1 98.81 93 PHE A O 1
ATOM 752 N N . ASP A 1 94 ? 18.859 12.156 16.031 1 98.75 94 ASP A N 1
ATOM 753 C CA . ASP A 1 94 ? 19.453 12.898 17.125 1 98.75 94 ASP A CA 1
ATOM 754 C C . ASP A 1 94 ? 19.531 14.391 16.812 1 98.75 94 ASP A C 1
ATOM 756 O O . ASP A 1 94 ? 19.203 15.227 17.656 1 98.75 94 ASP A O 1
ATOM 760 N N . GLU A 1 95 ? 19.984 14.695 15.609 1 98.75 95 GLU A N 1
ATOM 761 C CA . GLU A 1 95 ? 20.047 16.078 15.172 1 98.75 95 GLU A CA 1
ATOM 762 C C . GLU A 1 95 ? 18.656 16.703 15.078 1 98.75 95 GLU A C 1
ATOM 764 O O . GLU A 1 95 ? 18.469 17.875 15.406 1 98.75 95 GLU A O 1
ATOM 769 N N . ILE A 1 96 ? 17.703 15.961 14.602 1 98.88 96 ILE A N 1
ATOM 770 C CA . ILE A 1 96 ? 16.328 16.422 14.5 1 98.88 96 ILE A CA 1
ATOM 771 C C . ILE A 1 96 ? 15.789 16.766 15.891 1 98.88 96 ILE A C 1
ATOM 773 O O . ILE A 1 96 ? 15.211 17.844 16.094 1 98.88 96 ILE A O 1
ATOM 777 N N . GLU A 1 97 ? 16.031 15.867 16.812 1 98.56 97 GLU A N 1
ATOM 778 C CA . GLU A 1 97 ? 15.57 16.094 18.188 1 98.56 97 GLU A CA 1
ATOM 779 C C . GLU A 1 97 ? 16.188 17.344 18.781 1 98.56 97 GLU A C 1
ATOM 781 O O . GLU A 1 97 ? 15.492 18.172 19.391 1 98.56 97 GLU A O 1
ATOM 786 N N . LYS A 1 98 ? 17.469 17.484 18.578 1 98 98 LYS A N 1
ATOM 787 C CA . LYS A 1 98 ? 18.219 18.594 19.156 1 98 98 LYS A CA 1
ATOM 788 C C . LYS A 1 98 ? 17.766 19.938 18.562 1 98 98 LYS A C 1
ATOM 790 O O . LYS A 1 98 ? 17.844 20.969 19.234 1 98 98 LYS A O 1
ATOM 795 N N . SER A 1 99 ? 17.234 19.891 17.438 1 97.62 99 SER A N 1
ATOM 796 C CA . SER A 1 99 ? 16.859 21.109 16.75 1 97.62 99 SER A CA 1
ATOM 797 C C . SER A 1 99 ? 15.656 21.781 17.406 1 97.62 99 SER A C 1
ATOM 799 O O . SER A 1 99 ? 15.453 22.984 17.266 1 97.62 99 SER A O 1
ATOM 801 N N . LYS A 1 100 ? 14.781 20.969 18 1 96.88 100 LYS A N 1
ATOM 802 C CA . LYS A 1 100 ? 13.578 21.422 18.703 1 96.88 100 LYS A CA 1
ATOM 803 C C . LYS A 1 100 ? 12.617 22.125 17.75 1 96.88 100 LYS A C 1
ATOM 805 O O . LYS A 1 100 ? 11.734 22.859 18.203 1 96.88 100 LYS A O 1
ATOM 810 N N . LYS A 1 101 ? 12.75 21.906 16.5 1 97.38 101 LYS A N 1
ATOM 811 C CA . LYS A 1 101 ? 11.922 22.562 15.5 1 97.38 101 LYS A CA 1
ATOM 812 C C . LYS A 1 101 ? 10.516 21.953 15.461 1 97.38 101 LYS A C 1
ATOM 814 O O . LYS A 1 101 ? 10.312 20.828 15.914 1 97.38 101 LYS A O 1
ATOM 819 N N . LYS A 1 102 ? 9.609 22.781 14.992 1 97.38 102 LYS A N 1
ATOM 820 C CA . LYS A 1 102 ? 8.234 22.344 14.773 1 97.38 102 LYS A CA 1
ATOM 821 C C . 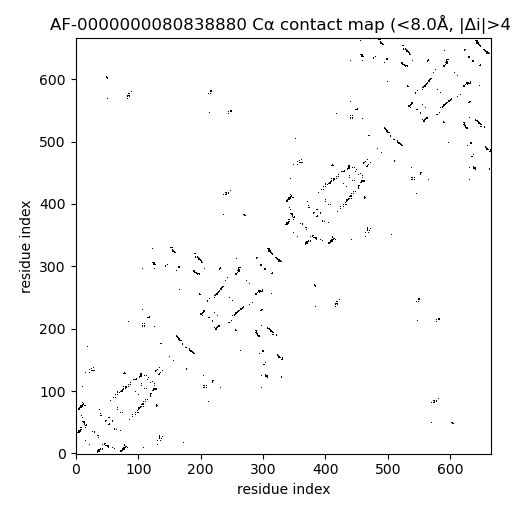LYS A 1 102 ? 8.055 21.812 13.352 1 97.38 102 LYS A C 1
ATOM 823 O O . LYS A 1 102 ? 8.344 22.531 12.383 1 97.38 102 LYS A O 1
ATOM 828 N N . PHE A 1 103 ? 7.539 20.609 13.242 1 98.69 103 PHE A N 1
ATOM 829 C CA . PHE A 1 103 ? 7.387 19.984 11.93 1 98.69 103 PHE A CA 1
ATOM 830 C C . PHE A 1 103 ? 5.918 19.922 11.531 1 98.69 103 PHE A C 1
ATOM 832 O O . PHE A 1 103 ? 5.113 19.281 12.211 1 98.69 103 PHE A O 1
ATOM 839 N N . PHE A 1 104 ? 5.602 20.531 10.414 1 98.5 104 PHE A N 1
ATOM 840 C CA . PHE A 1 104 ? 4.25 20.484 9.859 1 98.5 104 PHE A CA 1
ATOM 841 C C . PHE A 1 104 ? 4.168 19.5 8.703 1 98.5 104 PHE A C 1
ATOM 843 O O . PHE A 1 104 ? 5.188 19.172 8.086 1 98.5 104 PHE A O 1
ATOM 850 N N . GLY A 1 105 ? 2.982 19.016 8.406 1 98.38 105 GLY A N 1
ATOM 851 C CA . GLY A 1 105 ? 2.732 18.203 7.234 1 98.38 105 GLY A CA 1
ATOM 852 C C . GLY A 1 105 ? 1.664 17.156 7.453 1 98.38 105 GLY A C 1
ATOM 853 O O . GLY A 1 105 ? 1.31 16.844 8.594 1 98.38 105 GLY A O 1
ATOM 854 N N . TYR A 1 106 ? 1.16 16.609 6.418 1 98.31 106 TYR A N 1
ATOM 855 C CA . TYR A 1 106 ? 0.188 15.523 6.453 1 98.31 106 TYR A CA 1
ATOM 856 C C . TYR A 1 106 ? 0.286 14.664 5.199 1 98.31 106 TYR A C 1
ATOM 858 O O . TYR A 1 106 ? 1.178 14.859 4.371 1 98.31 106 TYR A O 1
ATOM 866 N N . SER A 1 107 ? -0.6 13.648 5.035 1 98.25 107 SER A N 1
ATOM 867 C CA . SER A 1 107 ? -0.577 12.758 3.881 1 98.25 107 SER A CA 1
ATOM 868 C C . SER A 1 107 ? 0.661 11.867 3.898 1 98.25 107 SER A C 1
ATOM 870 O O . SER A 1 107 ? 0.922 11.18 4.887 1 98.25 107 SER A O 1
ATOM 872 N N . ASP A 1 108 ? 1.434 12.008 2.822 1 98.31 108 ASP A N 1
ATOM 873 C CA . ASP A 1 108 ? 2.641 11.195 2.711 1 98.31 108 ASP A CA 1
ATOM 874 C C . ASP A 1 108 ? 3.666 11.578 3.773 1 98.31 108 ASP A C 1
ATOM 876 O O . ASP A 1 108 ? 4.527 10.773 4.137 1 98.31 108 ASP A O 1
ATOM 880 N N . ILE A 1 109 ? 3.531 12.75 4.387 1 98.81 109 ILE A N 1
ATOM 881 C CA . ILE A 1 109 ? 4.445 13.25 5.406 1 98.81 109 ILE A CA 1
ATOM 882 C C . ILE A 1 109 ? 4.246 12.469 6.703 1 98.81 109 ILE A C 1
ATOM 884 O O . ILE A 1 109 ? 5.098 12.516 7.598 1 98.81 109 ILE A O 1
ATOM 888 N N . THR A 1 110 ? 3.17 11.688 6.77 1 98.88 110 THR A N 1
ATOM 889 C CA . THR A 1 110 ? 2.951 10.75 7.867 1 98.88 110 THR A CA 1
ATOM 890 C C . THR A 1 110 ? 4.199 9.914 8.125 1 98.88 110 THR A C 1
ATOM 892 O O . THR A 1 110 ? 4.52 9.602 9.273 1 98.88 110 THR A O 1
ATOM 895 N N . ALA A 1 111 ? 4.91 9.57 7.078 1 98.88 111 ALA A N 1
ATOM 896 C CA . ALA A 1 111 ? 6.117 8.766 7.242 1 98.88 111 ALA A CA 1
ATOM 897 C C . ALA A 1 111 ? 7.133 9.477 8.133 1 98.88 111 ALA A C 1
ATOM 899 O O . ALA A 1 111 ? 7.648 8.891 9.086 1 98.88 111 ALA A O 1
ATOM 900 N N . ILE A 1 112 ? 7.359 10.719 7.863 1 98.88 112 ILE A N 1
ATOM 901 C CA . ILE A 1 112 ? 8.312 11.516 8.625 1 98.88 112 ILE A CA 1
ATOM 902 C C . ILE A 1 112 ? 7.77 11.773 10.031 1 98.88 112 ILE A C 1
ATOM 904 O O . ILE A 1 112 ? 8.5 11.672 11.016 1 98.88 112 ILE A O 1
ATOM 908 N N . GLN A 1 113 ? 6.48 12.008 10.117 1 98.69 113 GLN A N 1
ATOM 909 C CA . GLN A 1 113 ? 5.863 12.305 11.406 1 98.69 113 GLN A CA 1
ATOM 910 C C . GLN A 1 113 ? 5.922 11.102 12.344 1 98.69 113 GLN A C 1
ATOM 912 O O . GLN A 1 113 ? 6.242 11.242 13.523 1 98.69 113 GLN A O 1
ATOM 917 N N . MET A 1 114 ? 5.59 9.914 11.836 1 98.88 114 MET A N 1
ATOM 918 C CA . MET A 1 114 ? 5.656 8.711 12.648 1 98.88 114 MET A CA 1
ATOM 919 C C . MET A 1 114 ? 7.078 8.461 13.141 1 98.88 114 MET A C 1
ATOM 921 O O . MET A 1 114 ? 7.289 8.117 14.305 1 98.88 114 MET A O 1
ATOM 925 N N . ALA A 1 115 ? 8.016 8.68 12.234 1 98.94 115 ALA A N 1
ATOM 926 C CA . ALA A 1 115 ? 9.414 8.461 12.594 1 98.94 115 ALA A CA 1
ATOM 927 C C . ALA A 1 115 ? 9.867 9.43 13.672 1 98.94 115 ALA A C 1
ATOM 929 O O . ALA A 1 115 ? 10.578 9.047 14.609 1 98.94 115 ALA A O 1
ATOM 930 N N . ILE A 1 116 ? 9.477 10.68 13.547 1 98.88 116 ILE A N 1
ATOM 931 C CA . ILE A 1 116 ? 9.828 11.68 14.555 1 98.88 116 ILE A CA 1
ATOM 932 C C . ILE A 1 116 ? 9.211 11.305 15.898 1 98.88 116 ILE A C 1
ATOM 934 O O . ILE A 1 116 ? 9.883 11.359 16.938 1 98.88 116 ILE A O 1
ATOM 938 N N . LEU A 1 117 ? 7.969 10.875 15.898 1 98.75 117 LEU A N 1
ATOM 939 C CA . LEU A 1 117 ? 7.289 10.477 17.125 1 98.75 117 LEU A CA 1
ATOM 940 C C . LEU A 1 117 ? 7.973 9.266 17.766 1 98.75 117 LEU A C 1
ATOM 942 O O . LEU A 1 117 ? 8.031 9.156 18.984 1 98.75 117 LEU A O 1
ATOM 946 N N . LYS A 1 118 ? 8.445 8.398 16.906 1 98.81 118 LYS A N 1
ATOM 947 C CA . LYS A 1 118 ? 9.055 7.152 17.375 1 98.81 118 LYS A CA 1
ATOM 948 C C . LYS A 1 118 ? 10.469 7.387 17.891 1 98.81 118 LYS A C 1
ATOM 950 O O . LYS A 1 118 ? 10.867 6.793 18.906 1 98.81 118 LYS A O 1
ATOM 955 N N . LYS A 1 119 ? 11.219 8.273 17.219 1 98.75 119 LYS A N 1
ATOM 956 C CA . LYS A 1 119 ? 12.664 8.328 17.422 1 98.75 119 LYS A CA 1
ATOM 957 C C . LYS A 1 119 ? 13.062 9.555 18.234 1 98.75 119 LYS A C 1
ATOM 959 O O . LYS A 1 119 ? 14.203 9.664 18.688 1 98.75 119 LYS A O 1
ATOM 964 N N . THR A 1 120 ? 12.133 10.453 18.406 1 98.62 120 THR A N 1
ATOM 965 C CA . THR A 1 120 ? 12.422 11.688 19.125 1 98.62 120 THR A CA 1
ATOM 966 C C . THR A 1 120 ? 11.305 12.008 20.109 1 98.62 120 THR A C 1
ATOM 968 O O . THR A 1 120 ? 10.312 11.273 20.203 1 98.62 120 THR A O 1
ATOM 971 N N . ASN A 1 121 ? 11.492 13.133 20.844 1 97.44 121 ASN A N 1
ATOM 972 C CA . ASN A 1 121 ? 10.461 13.609 21.75 1 97.44 121 ASN A CA 1
ATOM 973 C C . ASN A 1 121 ? 9.695 14.797 21.156 1 97.44 121 ASN A C 1
ATOM 975 O O . ASN A 1 121 ? 8.93 15.453 21.859 1 97.44 121 ASN A O 1
ATOM 979 N N . LEU A 1 122 ? 9.953 15.055 19.891 1 98 122 LEU A N 1
ATOM 980 C CA . LEU A 1 122 ? 9.273 16.156 19.219 1 98 122 LEU A CA 1
ATOM 981 C C . LEU A 1 122 ? 7.836 15.781 18.875 1 98 122 LEU A C 1
ATOM 983 O O . LEU A 1 122 ? 7.496 14.602 18.812 1 98 122 LEU A O 1
ATOM 987 N N . LYS A 1 123 ? 7.023 16.812 18.719 1 97.75 123 LYS A N 1
ATOM 988 C CA . LYS A 1 123 ? 5.594 16.656 18.469 1 97.75 123 LYS A CA 1
ATOM 989 C C . LYS A 1 123 ? 5.191 17.344 17.172 1 97.75 123 LYS A C 1
ATOM 991 O O . LYS A 1 123 ? 4.754 18.5 17.172 1 97.75 123 LYS A O 1
ATOM 996 N N . PRO A 1 124 ? 5.285 16.609 16.094 1 98.38 124 PRO A N 1
ATOM 997 C CA . PRO A 1 124 ? 4.914 17.219 14.805 1 98.38 124 PRO A CA 1
ATOM 998 C C . PRO A 1 124 ? 3.432 17.578 14.734 1 98.38 124 PRO A C 1
ATOM 1000 O O . PRO A 1 124 ? 2.631 17.078 15.523 1 98.38 124 PRO A O 1
ATOM 1003 N N . ILE A 1 125 ? 3.135 18.484 13.82 1 98.56 125 ILE A N 1
ATOM 1004 C CA . ILE A 1 125 ? 1.759 18.922 13.602 1 98.56 125 ILE A CA 1
ATOM 1005 C C . ILE A 1 125 ? 1.192 18.234 12.359 1 98.56 125 ILE A C 1
ATOM 1007 O O . ILE A 1 125 ? 1.729 18.391 11.266 1 98.56 125 ILE A O 1
ATOM 1011 N N . TYR A 1 126 ? 0.162 17.469 12.555 1 98.75 126 TYR A N 1
ATOM 1012 C CA . TYR A 1 126 ? -0.515 16.891 11.391 1 98.75 126 TYR A CA 1
ATOM 1013 C C . TYR A 1 126 ? -1.386 17.938 10.703 1 98.75 126 TYR A C 1
ATOM 1015 O O . TYR A 1 126 ? -2.451 18.297 11.203 1 98.75 126 TYR A O 1
ATOM 1023 N N . GLY A 1 127 ? -0.901 18.375 9.617 1 97.62 127 GLY A N 1
ATOM 1024 C CA . GLY A 1 127 ? -1.49 19.453 8.859 1 97.62 127 GLY A CA 1
ATOM 1025 C C . GLY A 1 127 ? -0.493 20.547 8.5 1 97.62 127 GLY A C 1
ATOM 1026 O O . GLY A 1 127 ? 0.594 20.609 9.078 1 97.62 127 GLY A O 1
ATOM 1027 N N . GLY A 1 128 ? -0.823 21.344 7.543 1 94.94 128 GLY A N 1
ATOM 1028 C CA . GLY A 1 128 ? -0.008 22.5 7.242 1 94.94 128 GLY A CA 1
ATOM 1029 C C . GLY A 1 128 ? 1.098 22.219 6.242 1 94.94 128 GLY A C 1
ATOM 1030 O O . GLY A 1 128 ? 2.268 22.5 6.504 1 94.94 128 GLY A O 1
ATOM 1031 N N . SER A 1 129 ? 0.831 21.688 5.031 1 97.25 129 SER A N 1
ATOM 1032 C CA . SER A 1 129 ? 1.758 21.703 3.906 1 97.25 129 SER A CA 1
ATOM 1033 C C . SER A 1 129 ? 1.591 22.953 3.068 1 97.25 129 SER A C 1
ATOM 1035 O O . SER A 1 129 ? 0.479 23.469 2.922 1 97.25 129 SER A O 1
ATOM 1037 N N . LEU A 1 130 ? 2.611 23.453 2.506 1 97.75 130 LEU A N 1
ATOM 1038 C CA . LEU A 1 130 ? 2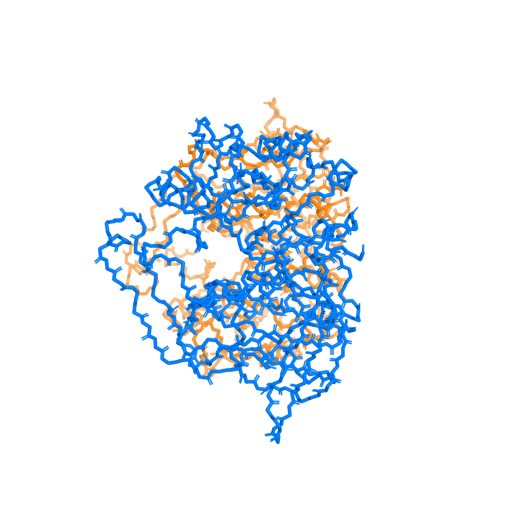.65 24.781 1.934 1 97.75 130 LEU A CA 1
ATOM 1039 C C . LEU A 1 130 ? 1.568 24.953 0.873 1 97.75 130 LEU A C 1
ATOM 1041 O O . LEU A 1 130 ? 0.66 25.781 1.032 1 97.75 130 LEU A O 1
ATOM 1045 N N . ILE A 1 131 ? 1.541 24.172 -0.112 1 95.94 131 ILE A N 1
ATOM 1046 C CA . ILE A 1 131 ? 0.698 24.422 -1.277 1 95.94 131 ILE A CA 1
ATOM 1047 C C . ILE A 1 131 ? -0.75 24.062 -0.951 1 95.94 131 ILE A C 1
ATOM 1049 O O . ILE A 1 131 ? -1.65 24.891 -1.111 1 95.94 131 ILE A O 1
ATOM 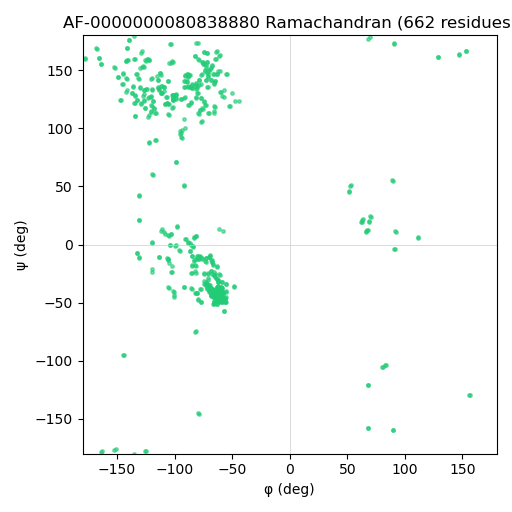1053 N N . PRO A 1 132 ? -1.007 22.891 -0.398 1 94.06 132 PRO A N 1
ATOM 1054 C CA . PRO A 1 132 ? -2.424 22.578 -0.214 1 94.06 132 PRO A CA 1
ATOM 1055 C C . PRO A 1 132 ? -3.08 23.406 0.884 1 94.06 132 PRO A C 1
ATOM 1057 O O . PRO A 1 132 ? -4.297 23.625 0.86 1 94.06 132 PRO A O 1
ATOM 1060 N N . THR A 1 133 ? -2.324 23.891 1.827 1 95 133 THR A N 1
ATOM 1061 C CA . THR A 1 133 ? -2.914 24.625 2.947 1 95 133 THR A CA 1
ATOM 1062 C C . THR A 1 133 ? -2.963 26.125 2.654 1 95 133 THR A C 1
ATOM 1064 O O . THR A 1 133 ? -3.945 26.781 2.98 1 95 133 THR A O 1
ATOM 1067 N N . PHE A 1 134 ? -1.953 26.656 1.975 1 94.56 134 PHE A N 1
ATOM 1068 C CA . PHE A 1 134 ? -1.829 28.109 1.879 1 94.56 134 PHE A CA 1
ATOM 1069 C C . PHE A 1 134 ? -1.894 28.562 0.426 1 94.56 134 PHE A C 1
ATOM 1071 O O . PHE A 1 134 ? -1.817 29.766 0.14 1 94.56 134 PHE A O 1
ATOM 1078 N N . GLY A 1 135 ? -2.096 27.594 -0.462 1 91.19 135 GLY A N 1
ATOM 1079 C CA . GLY A 1 135 ? -2.064 27.938 -1.877 1 91.19 135 GLY A CA 1
ATOM 1080 C C . GLY A 1 135 ? -3.443 28.156 -2.469 1 91.19 135 GLY A C 1
ATOM 1081 O O . GLY A 1 135 ? -3.611 28.125 -3.691 1 91.19 135 GLY A O 1
ATOM 1082 N N . GLU A 1 136 ? -4.461 28.328 -1.66 1 86 136 GLU A N 1
ATOM 1083 C CA . GLU A 1 136 ? -5.793 28.641 -2.172 1 86 136 GLU A CA 1
ATOM 1084 C C . GLU A 1 136 ? -5.957 30.141 -2.396 1 86 136 GLU A C 1
ATOM 1086 O O . GLU A 1 136 ? -5.688 30.938 -1.5 1 86 136 GLU A O 1
ATOM 1091 N N . TYR A 1 137 ? -6.535 30.578 -3.561 1 80.19 137 TYR A N 1
ATOM 1092 C CA . TYR A 1 137 ? -6.598 31.984 -3.953 1 80.19 137 TYR A CA 1
ATOM 1093 C C . TYR A 1 137 ? -7.641 32.719 -3.137 1 80.19 137 TYR A C 1
ATOM 1095 O O . TYR A 1 137 ? -7.559 33.938 -2.979 1 80.19 137 TYR A O 1
ATOM 1103 N N . GLU A 1 138 ? -8.695 32.125 -2.715 1 77.75 138 GLU A N 1
ATOM 1104 C CA . GLU A 1 138 ? -9.727 32.781 -1.915 1 77.75 138 GLU A CA 1
ATOM 1105 C C . GLU A 1 138 ? -9.156 33.281 -0.593 1 77.75 138 GLU A C 1
ATOM 1107 O O . GLU A 1 138 ? -9.883 33.875 0.218 1 77.75 138 GLU A O 1
ATOM 1112 N N . ASP A 1 139 ? -7.961 33.344 -0.39 1 77.12 139 ASP A N 1
ATOM 1113 C CA . ASP A 1 139 ? -7.289 33.75 0.833 1 77.12 139 ASP A CA 1
ATOM 1114 C C . ASP A 1 139 ? -7.496 32.75 1.957 1 77.12 139 ASP A C 1
ATOM 1116 O O . ASP A 1 139 ? -8.203 31.75 1.779 1 77.12 139 ASP A O 1
ATOM 1120 N N . ILE A 1 140 ? -6.871 33 3.088 1 86.94 140 ILE A N 1
ATOM 1121 C CA . ILE A 1 140 ? -6.992 32.156 4.254 1 86.94 140 ILE A CA 1
ATOM 1122 C C . ILE A 1 140 ? -8.43 32.188 4.773 1 86.94 140 ILE A C 1
ATOM 1124 O O . ILE A 1 140 ? -8.953 33.25 5.113 1 86.94 140 ILE A O 1
ATOM 1128 N N . SER A 1 141 ? -9.078 31.078 4.781 1 88.88 141 SER A N 1
ATOM 1129 C CA . SER A 1 141 ? -10.453 31.016 5.246 1 88.88 141 SER A CA 1
ATOM 1130 C C . SER A 1 141 ? -10.555 31.281 6.742 1 88.88 141 SER A C 1
ATOM 1132 O O . SER A 1 141 ? -9.602 31.031 7.484 1 88.88 141 SER A O 1
ATOM 1134 N N . PRO A 1 142 ? -11.719 31.766 7.188 1 92.81 142 PRO A N 1
ATOM 1135 C CA . PRO A 1 142 ? -11.922 31.938 8.625 1 92.81 142 PRO A CA 1
ATOM 1136 C C . PRO A 1 142 ? -11.695 30.641 9.414 1 92.81 142 PRO A C 1
ATOM 1138 O O . PRO A 1 142 ? -11.18 30.688 10.531 1 92.81 142 PRO A O 1
ATOM 1141 N N . PHE A 1 143 ? -12.023 29.578 8.844 1 94.56 143 PHE A N 1
ATOM 1142 C CA . PHE A 1 143 ? -11.836 28.297 9.5 1 94.56 143 PHE A CA 1
ATOM 1143 C C . PHE A 1 143 ? -10.352 28 9.703 1 94.56 143 PHE A C 1
ATOM 1145 O O . PHE A 1 143 ? -9.938 27.609 10.797 1 94.56 143 PHE A O 1
ATOM 1152 N N . LEU A 1 144 ? -9.609 28.172 8.641 1 93.81 144 LEU A N 1
ATOM 1153 C CA . LEU A 1 144 ? -8.172 27.953 8.742 1 93.81 144 LEU A CA 1
ATOM 1154 C C . LEU A 1 144 ? -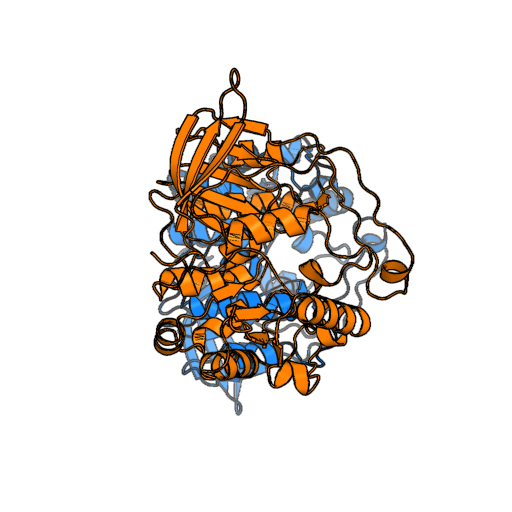7.539 28.906 9.75 1 93.81 144 LEU A C 1
ATOM 1156 O O . LEU A 1 144 ? -6.688 28.5 10.539 1 93.81 144 LEU A O 1
ATOM 1160 N N . LYS A 1 145 ? -7.957 30.156 9.688 1 94.44 145 LYS A N 1
ATOM 1161 C CA . LYS A 1 145 ? -7.441 31.125 10.641 1 94.44 145 LYS A CA 1
ATOM 1162 C C . LYS A 1 145 ? -7.711 30.703 12.078 1 94.44 145 LYS A C 1
ATOM 1164 O O . LYS A 1 145 ? -6.82 30.766 12.93 1 94.44 145 LYS A O 1
ATOM 1169 N N . ASN A 1 146 ? -8.914 30.297 12.328 1 96.56 146 ASN A N 1
ATOM 1170 C CA . ASN A 1 146 ? -9.289 29.828 13.664 1 96.56 146 ASN A CA 1
ATOM 1171 C C . ASN A 1 146 ? -8.484 28.609 14.078 1 96.56 146 ASN A C 1
ATOM 1173 O O . ASN A 1 146 ? -8.047 28.5 15.227 1 96.56 146 ASN A O 1
ATOM 1177 N N . THR A 1 147 ? -8.305 27.672 13.172 1 96.81 147 THR A N 1
ATOM 1178 C CA . THR A 1 147 ? -7.535 26.469 13.422 1 96.81 147 THR A CA 1
ATOM 1179 C C . THR A 1 147 ? -6.098 26.812 13.805 1 96.81 147 THR A C 1
ATOM 1181 O O . THR A 1 147 ? -5.559 26.266 14.773 1 96.81 147 THR A O 1
ATOM 1184 N N . LEU A 1 148 ? -5.5 27.75 13.078 1 95.19 148 LEU A N 1
ATOM 1185 C CA . LEU A 1 148 ? -4.129 28.172 13.336 1 95.19 148 LEU A CA 1
ATOM 1186 C C . LEU A 1 148 ? -4.035 28.922 14.664 1 95.19 148 LEU A C 1
ATOM 1188 O O . LEU A 1 148 ? -3.102 28.719 15.438 1 95.19 148 LEU A O 1
ATOM 1192 N N . ASP A 1 149 ? -4.984 29.797 14.906 1 95.94 149 ASP A N 1
ATOM 1193 C CA . ASP A 1 149 ? -5.008 30.547 16.156 1 95.94 149 ASP A CA 1
ATOM 1194 C C . ASP A 1 149 ? -5.082 29.625 17.359 1 95.94 149 ASP A C 1
ATOM 1196 O O . ASP A 1 149 ? -4.355 29.812 18.344 1 95.94 149 ASP A O 1
ATOM 1200 N N . ASN A 1 150 ? -6.008 28.672 17.297 1 97.25 150 ASN A N 1
ATOM 1201 C CA . ASN A 1 150 ? -6.113 27.688 18.359 1 97.25 150 ASN A CA 1
ATOM 1202 C C . ASN A 1 150 ? -4.797 26.953 18.578 1 97.25 150 ASN A C 1
ATOM 1204 O O . ASN A 1 150 ? -4.305 26.859 19.703 1 97.25 150 ASN A O 1
ATOM 1208 N N . LEU A 1 151 ? -4.195 26.453 17.484 1 96.75 151 LEU A N 1
ATOM 1209 C CA . LEU A 1 151 ? -2.98 25.641 17.547 1 96.75 151 LEU A CA 1
ATOM 1210 C C . LEU A 1 151 ? -1.827 26.453 18.141 1 96.75 151 LEU A C 1
ATOM 1212 O O . LEU A 1 151 ? -1.119 25.969 19.016 1 96.75 151 LEU A O 1
ATOM 1216 N N . PHE A 1 152 ? -1.697 27.719 17.734 1 94.62 152 PHE A N 1
ATOM 1217 C CA . PHE A 1 152 ? -0.506 28.5 18.047 1 94.62 152 PHE A CA 1
ATOM 1218 C C . PHE A 1 152 ? -0.625 29.141 19.438 1 94.62 152 PHE A C 1
ATOM 1220 O O . PHE A 1 152 ? 0.384 29.375 20.094 1 94.62 152 PHE A O 1
ATOM 1227 N N . PHE A 1 153 ? -1.894 29.344 19.922 1 95.44 153 PHE A N 1
ATOM 1228 C CA . PHE A 1 153 ? -1.953 30.297 21.031 1 95.44 153 PHE A CA 1
ATOM 1229 C C . PHE A 1 153 ? -2.771 29.719 22.188 1 95.44 153 PHE A C 1
ATOM 1231 O O . PHE A 1 153 ? -2.768 30.266 23.281 1 95.44 153 PHE A O 1
ATOM 1238 N N . LYS A 1 154 ? -3.451 28.641 21.922 1 97.38 154 LYS A N 1
ATOM 1239 C CA . LYS A 1 154 ? -4.32 28.156 22.984 1 97.38 154 LYS A CA 1
ATOM 1240 C C . LYS A 1 154 ? -3.773 26.859 23.578 1 97.38 154 LYS A C 1
ATOM 1242 O O . LYS A 1 154 ? -3.422 25.922 22.859 1 97.38 154 LYS A O 1
ATOM 1247 N N . LYS A 1 155 ? -3.709 26.797 24.953 1 97.5 155 LYS A N 1
ATOM 1248 C CA . LYS A 1 155 ? -3.266 25.609 25.656 1 97.5 155 LYS A CA 1
ATOM 1249 C C . LYS A 1 155 ? -4.324 24.5 25.594 1 97.5 155 LYS A C 1
ATOM 1251 O O . LYS A 1 155 ? -3.994 23.312 25.594 1 97.5 155 LYS A O 1
ATOM 1256 N N . SER A 1 156 ? -5.547 24.906 25.594 1 98.25 156 SER A N 1
ATOM 1257 C CA . SER A 1 156 ? -6.711 24.031 25.484 1 98.25 156 SER A CA 1
ATOM 1258 C C . SER A 1 156 ? -7.789 24.672 24.609 1 98.25 156 SER A C 1
ATOM 1260 O O . SER A 1 156 ? -7.941 25.891 24.609 1 98.25 156 SER A O 1
ATOM 1262 N N . TYR A 1 157 ? -8.461 23.859 23.828 1 98.44 157 TYR A N 1
ATOM 1263 C CA . TYR A 1 157 ? -9.523 24.375 22.969 1 98.44 157 TYR A CA 1
ATOM 1264 C C . TYR A 1 157 ? -10.383 23.234 22.422 1 98.44 157 TYR A C 1
ATOM 1266 O O . TYR A 1 157 ? -9.945 22.094 22.359 1 98.44 157 TYR A O 1
ATOM 1274 N N . SER A 1 158 ? -11.594 23.609 21.984 1 98.5 158 SER A N 1
ATOM 1275 C CA . SER A 1 158 ? -12.492 22.656 21.328 1 98.5 158 SER A CA 1
ATOM 1276 C C . SER A 1 158 ? -12.242 22.609 19.828 1 98.5 158 SER A C 1
ATOM 1278 O O . SER A 1 158 ? -12.008 23.641 19.203 1 98.5 158 SER A O 1
ATOM 1280 N N . LEU A 1 159 ? -12.211 21.391 19.297 1 98.5 159 LEU A N 1
ATOM 1281 C CA . LEU A 1 159 ? -12.227 21.234 17.844 1 98.5 159 LEU A CA 1
ATOM 1282 C C . LEU A 1 159 ? -13.648 21.375 17.297 1 98.5 159 LEU A C 1
ATOM 1284 O O . LEU A 1 159 ? -14.578 20.781 17.828 1 98.5 159 LEU A O 1
ATOM 1288 N N . GLU A 1 160 ? -13.758 22.203 16.297 1 96.25 160 GLU A N 1
ATOM 1289 C CA . GLU A 1 160 ? -15.078 22.469 15.734 1 96.25 160 GLU A CA 1
ATOM 1290 C C . GLU A 1 160 ? -15.188 21.969 14.305 1 96.25 160 GLU A C 1
ATOM 1292 O O . GLU A 1 160 ? -14.242 22.078 13.523 1 96.25 160 GLU A O 1
ATOM 1297 N N . GLU A 1 161 ? -16.328 21.438 13.969 1 96.62 161 GLU A N 1
ATOM 1298 C CA . GLU A 1 161 ? -16.562 21.016 12.594 1 96.62 161 GLU A CA 1
ATOM 1299 C C . GLU A 1 161 ? -16.891 22.203 11.695 1 96.62 161 GLU A C 1
ATOM 1301 O O . GLU A 1 161 ? -17.578 23.125 12.117 1 96.62 161 GLU A O 1
ATOM 1306 N N . PRO A 1 162 ? -16.391 22.188 10.492 1 97.19 162 PRO A N 1
ATOM 1307 C CA . PRO A 1 162 ? -16.797 23.234 9.555 1 97.19 162 PRO A CA 1
ATOM 1308 C C . PRO A 1 162 ? -18.25 23.094 9.109 1 97.19 162 PRO A C 1
ATOM 1310 O O . PRO A 1 162 ? -18.766 21.984 9 1 97.19 162 PRO A O 1
ATOM 1313 N N . GLU A 1 163 ? -18.875 24.219 8.82 1 96.5 163 GLU A N 1
ATOM 1314 C CA . GLU A 1 163 ? -20.266 24.203 8.383 1 96.5 163 GLU A CA 1
ATOM 1315 C C . GLU A 1 163 ? -20.391 23.641 6.973 1 96.5 163 GLU A C 1
ATOM 1317 O O . GLU A 1 163 ? -21.391 23 6.648 1 96.5 163 GLU A O 1
ATOM 1322 N N . PHE A 1 164 ? -19.422 23.922 6.176 1 95.62 164 PHE A N 1
ATOM 1323 C CA . PHE A 1 164 ? -19.406 23.484 4.785 1 95.62 164 PHE A CA 1
ATOM 1324 C C . PHE A 1 164 ? -18.094 22.781 4.445 1 95.62 164 PHE A C 1
ATOM 1326 O O . PHE A 1 164 ? -17.078 23.016 5.102 1 95.62 164 PHE A O 1
ATOM 1333 N N . TYR A 1 165 ? -18.172 21.906 3.502 1 94.69 165 TYR A N 1
ATOM 1334 C CA . TYR A 1 165 ? -16.953 21.266 3.018 1 94.69 165 TYR A CA 1
ATOM 1335 C C . TYR A 1 165 ? -17 21.078 1.504 1 94.69 165 TYR A C 1
ATOM 1337 O O . TYR A 1 165 ? -18.062 21.219 0.887 1 94.69 165 TYR A O 1
ATOM 1345 N N . SER A 1 166 ? -15.836 20.922 0.859 1 92.94 166 SER A N 1
ATOM 1346 C CA . SER A 1 166 ? -15.734 20.734 -0.583 1 92.94 166 SER A CA 1
ATOM 1347 C C . SER A 1 166 ? -14.969 19.453 -0.918 1 92.94 166 SER A C 1
ATOM 1349 O O . SER A 1 166 ? -13.922 19.188 -0.326 1 92.94 166 SER A O 1
ATOM 1351 N N . ASN A 1 167 ? -15.492 18.672 -1.821 1 90.81 167 ASN A N 1
ATOM 1352 C CA . ASN A 1 167 ? -14.789 17.5 -2.334 1 90.81 167 ASN A CA 1
ATOM 1353 C C . ASN A 1 167 ? -14.344 17.703 -3.779 1 90.81 167 ASN A C 1
ATOM 1355 O O . ASN A 1 167 ? -14.023 16.734 -4.477 1 90.81 167 ASN A O 1
ATOM 1359 N N . LYS A 1 168 ? -14.445 18.922 -4.281 1 85.81 168 LYS A N 1
ATOM 1360 C CA . LYS A 1 168 ? -14.055 19.25 -5.648 1 85.81 168 LYS A CA 1
ATOM 1361 C C . LYS A 1 168 ? -12.742 20.031 -5.668 1 85.81 168 LYS A C 1
ATOM 1363 O O . LYS A 1 168 ? -12.68 21.172 -5.195 1 85.81 168 LYS A O 1
ATOM 1368 N N . LEU A 1 169 ? -11.758 19.391 -6.188 1 80.56 169 LEU A N 1
ATOM 1369 C CA . LEU A 1 169 ? -10.461 20.047 -6.328 1 80.56 169 LEU A CA 1
ATOM 1370 C C . LEU A 1 169 ? -10.43 20.922 -7.566 1 80.56 169 LEU A C 1
ATOM 1372 O O . LEU A 1 169 ? -11 20.578 -8.602 1 80.56 169 LEU A O 1
ATOM 1376 N N . LEU A 1 170 ? -9.883 22.031 -7.406 1 87 170 LEU A N 1
ATOM 1377 C CA . LEU A 1 170 ? -9.633 22.859 -8.586 1 87 170 LEU A CA 1
ATOM 1378 C C . LEU A 1 170 ? -8.352 22.422 -9.289 1 87 170 LEU A C 1
ATOM 1380 O O . LEU A 1 170 ? -7.355 22.094 -8.641 1 87 170 LEU A O 1
ATOM 1384 N N . ASN A 1 171 ? -8.406 22.344 -10.578 1 88.12 171 ASN A N 1
ATOM 1385 C CA . ASN A 1 171 ? -7.27 21.875 -11.367 1 88.12 171 ASN A CA 1
ATOM 1386 C C . ASN A 1 171 ? -6.082 22.844 -11.266 1 88.12 171 ASN A C 1
ATOM 1388 O O . ASN A 1 171 ? -6.121 23.938 -11.805 1 88.12 171 ASN A O 1
ATOM 1392 N N . ALA A 1 172 ? -5.012 22.375 -10.648 1 88.56 172 ALA A N 1
ATOM 1393 C CA . ALA A 1 172 ? -3.844 23.219 -10.391 1 88.56 172 ALA A CA 1
ATOM 1394 C C . ALA A 1 172 ? -2.988 23.375 -11.641 1 88.56 172 ALA A C 1
ATOM 1396 O O . ALA A 1 172 ? -2.111 24.234 -11.703 1 88.56 172 ALA A O 1
ATOM 1397 N N . PHE A 1 173 ? -3.27 22.547 -12.664 1 89.56 173 PHE A N 1
ATOM 1398 C CA . PHE A 1 173 ? -2.51 22.594 -13.906 1 89.56 173 PHE A CA 1
ATOM 1399 C C . PHE A 1 173 ? -3.094 23.641 -14.852 1 89.56 173 PHE A C 1
ATOM 1401 O O . PHE A 1 173 ? -2.541 23.891 -15.922 1 89.56 173 PHE A O 1
ATOM 1408 N N . THR A 1 174 ? -4.207 24.234 -14.469 1 89.75 174 THR A N 1
ATOM 1409 C CA . THR A 1 174 ? -4.871 25.266 -15.258 1 89.75 174 THR A CA 1
ATOM 1410 C C . THR A 1 174 ? -5.086 26.531 -14.414 1 89.75 174 THR A C 1
ATOM 1412 O O . THR A 1 174 ? -4.738 26.562 -13.234 1 89.75 174 THR A O 1
ATOM 1415 N N . ASP A 1 175 ? -5.715 27.516 -15.016 1 90.62 175 ASP A N 1
ATOM 1416 C CA . ASP A 1 175 ? -5.98 28.766 -14.32 1 90.62 175 ASP A CA 1
ATOM 1417 C C . ASP A 1 175 ? -7.238 28.656 -13.461 1 90.62 175 ASP A C 1
ATOM 1419 O O . ASP A 1 175 ? -7.621 29.625 -12.789 1 90.62 175 ASP A O 1
ATOM 1423 N N . GLU A 1 176 ? -7.699 27.531 -13.438 1 90.38 176 GLU A N 1
ATOM 1424 C CA . GLU A 1 176 ? -8.938 27.312 -12.695 1 90.38 176 GLU A CA 1
ATOM 1425 C C . GLU A 1 176 ? -8.773 27.688 -11.227 1 90.38 176 GLU A C 1
ATOM 1427 O O . GLU A 1 176 ? -9.672 28.281 -10.625 1 90.38 176 GLU A O 1
ATOM 1432 N N . TRP A 1 177 ? -7.668 27.375 -10.656 1 87.75 177 TRP A N 1
ATOM 1433 C CA . TRP A 1 177 ? -7.453 27.594 -9.234 1 87.75 177 TRP A CA 1
ATOM 1434 C C . TRP A 1 177 ? -7.352 29.094 -8.93 1 87.75 177 TRP A C 1
ATOM 1436 O O . TRP A 1 177 ? -7.5 29.5 -7.777 1 87.75 177 TRP A O 1
ATOM 1446 N N . LYS A 1 178 ? -7.262 29.875 -9.984 1 88.75 178 LYS A N 1
ATOM 1447 C CA . LYS A 1 178 ? -7.152 31.312 -9.812 1 88.75 178 LYS A CA 1
ATOM 1448 C C . LYS A 1 178 ? -8.469 32 -10.156 1 88.75 178 LYS A C 1
ATOM 1450 O O . LYS A 1 178 ? -8.672 33.188 -9.797 1 88.75 178 LYS A O 1
ATOM 1455 N N . THR A 1 179 ? -9.258 31.25 -10.82 1 89.81 179 THR A N 1
ATOM 1456 C CA . THR A 1 179 ? -10.367 31.953 -11.438 1 89.81 179 THR A CA 1
ATOM 1457 C C . THR A 1 179 ? -11.703 31.422 -10.914 1 89.81 179 THR A C 1
ATOM 1459 O O . THR A 1 179 ? -12.734 32.094 -11.039 1 89.81 179 THR A O 1
ATOM 1462 N N . LYS A 1 180 ? -11.695 30.25 -10.398 1 87.69 180 LYS A N 1
ATOM 1463 C CA . LYS A 1 180 ? -12.938 29.641 -9.938 1 87.69 180 LYS A CA 1
ATOM 1464 C C . LYS A 1 180 ? -12.922 29.438 -8.43 1 87.69 180 LYS A C 1
ATOM 1466 O O . LYS A 1 180 ? -11.875 29.156 -7.844 1 87.69 180 LYS A O 1
ATOM 1471 N N . LYS A 1 181 ? -14.094 29.609 -7.934 1 87 181 LYS A N 1
ATOM 1472 C CA . LYS A 1 181 ? -14.258 29.266 -6.523 1 87 181 LYS A CA 1
ATOM 1473 C C . LYS A 1 181 ? -14.586 27.797 -6.348 1 87 181 LYS A C 1
ATOM 1475 O O . LYS A 1 181 ? -15.273 27.203 -7.184 1 87 181 LYS A O 1
ATOM 1480 N N . ARG A 1 182 ? -14.102 27.203 -5.262 1 88.19 182 ARG A N 1
ATOM 1481 C CA . ARG A 1 182 ? -14.453 25.828 -4.945 1 88.19 182 ARG A CA 1
ATOM 1482 C C . ARG A 1 182 ? -15.945 25.703 -4.648 1 88.19 182 ARG A C 1
ATOM 1484 O O . ARG A 1 182 ? -16.547 26.609 -4.066 1 88.19 182 ARG A O 1
ATOM 1491 N N . GLU A 1 183 ? -16.484 24.641 -5.113 1 91.69 183 GLU A N 1
ATOM 1492 C CA . GLU A 1 183 ? -17.875 24.344 -4.773 1 91.69 183 GLU A CA 1
ATOM 1493 C C . GLU A 1 183 ? -17.969 23.688 -3.4 1 91.69 183 GLU A C 1
ATOM 1495 O O . GLU A 1 183 ? -17.266 22.703 -3.117 1 91.69 183 GLU A O 1
ATOM 1500 N N . TYR A 1 184 ? -18.797 24.25 -2.51 1 93.25 184 TYR A N 1
ATOM 1501 C CA . TYR A 1 184 ? -18.984 23.734 -1.156 1 93.25 184 TYR A CA 1
ATOM 1502 C C . TYR A 1 184 ? -20.391 23.172 -0.966 1 93.25 184 TYR A C 1
ATOM 1504 O O . TYR A 1 184 ? -21.344 23.641 -1.593 1 93.25 184 TYR A O 1
ATOM 1512 N N . ILE A 1 185 ? -20.484 22.172 -0.151 1 95.06 185 ILE A N 1
ATOM 1513 C CA . ILE A 1 185 ? -21.766 21.609 0.259 1 95.06 185 ILE A CA 1
ATOM 1514 C C . ILE A 1 185 ? -21.859 21.578 1.783 1 95.06 185 ILE A C 1
ATOM 1516 O O . ILE A 1 185 ? -20.844 21.672 2.473 1 95.06 185 ILE A O 1
ATOM 1520 N N . LYS A 1 186 ? -23.031 21.516 2.281 1 97.12 186 LYS A N 1
ATOM 1521 C CA . LYS A 1 186 ? -23.25 21.484 3.725 1 97.12 186 LYS A CA 1
ATOM 1522 C C . LYS A 1 186 ? -22.578 20.266 4.352 1 97.12 186 LYS A C 1
ATOM 1524 O O . LYS A 1 186 ? -22.625 19.172 3.803 1 97.12 186 LYS A O 1
ATOM 1529 N N . ASN A 1 187 ? -21.859 20.516 5.402 1 97.25 187 ASN A N 1
ATOM 1530 C CA . ASN A 1 187 ? -21.25 19.438 6.172 1 97.25 187 ASN A CA 1
ATOM 1531 C C . ASN A 1 187 ? -22.266 18.734 7.059 1 97.25 187 ASN A C 1
ATOM 1533 O O . ASN A 1 187 ? -22.969 19.375 7.844 1 97.25 187 ASN A O 1
ATOM 1537 N N . GLU A 1 188 ? -22.391 17.422 6.977 1 95.69 188 GLU A N 1
ATOM 1538 C CA . GLU A 1 188 ? -23.375 16.656 7.738 1 95.69 188 GLU A CA 1
ATOM 1539 C C . GLU A 1 188 ? -22.891 16.422 9.172 1 95.69 188 GLU A C 1
ATOM 1541 O O . GLU A 1 188 ? -23.656 15.953 10.016 1 95.69 188 GLU A O 1
ATOM 1546 N N . GLY A 1 189 ? -21.641 16.75 9.383 1 96.94 189 GLY A N 1
ATOM 1547 C CA . GLY A 1 189 ? -21.109 16.703 10.734 1 96.94 189 GLY A CA 1
ATOM 1548 C C . GLY A 1 189 ? -20.5 15.367 11.102 1 96.94 189 GLY A C 1
ATOM 1549 O O . GLY A 1 189 ? -20.562 14.414 10.32 1 96.94 189 GLY A O 1
ATOM 1550 N N . TRP A 1 190 ? -19.875 15.336 12.289 1 98.44 190 TRP A N 1
ATOM 1551 C CA . TRP A 1 190 ? -19.25 14.117 12.82 1 98.44 190 TRP A CA 1
ATOM 1552 C C . TRP A 1 190 ? -20.328 13.117 13.258 1 98.44 190 TRP A C 1
ATOM 1554 O O . TRP A 1 190 ? -21.422 13.508 13.641 1 98.44 190 TRP A O 1
ATOM 1564 N N . LYS A 1 191 ? -20.031 11.859 13.125 1 98.44 191 LYS A N 1
ATOM 1565 C CA . LYS A 1 191 ? -21 10.797 13.414 1 98.44 191 LYS A CA 1
ATOM 1566 C C . LYS A 1 191 ? -20.406 9.781 14.383 1 98.44 191 LYS A C 1
ATOM 1568 O O . LYS A 1 191 ? -19.188 9.594 14.445 1 98.44 191 LYS A O 1
ATOM 1573 N N . ILE A 1 192 ? -21.297 9.125 15.117 1 98.44 192 ILE A N 1
ATOM 1574 C CA . ILE A 1 192 ? -20.891 8.172 16.141 1 98.44 192 ILE A CA 1
ATOM 1575 C C . ILE A 1 192 ? -20.984 6.75 15.602 1 98.44 192 ILE A C 1
ATOM 1577 O O . ILE A 1 192 ? -21.984 6.371 15 1 98.44 192 ILE A O 1
ATOM 1581 N N . LEU A 1 193 ? -19.969 5.988 15.719 1 98.06 193 LEU A N 1
ATOM 1582 C CA . LEU A 1 193 ? -19.984 4.555 15.453 1 98.06 193 LEU A CA 1
ATOM 1583 C C . LEU A 1 193 ? -20.078 3.758 16.75 1 98.06 193 LEU A C 1
ATOM 1585 O O . LEU A 1 193 ? -20.766 2.736 16.812 1 98.06 193 LEU A O 1
ATOM 1589 N N . ASN A 1 194 ? -19.359 4.203 17.734 1 98.25 194 ASN A N 1
ATOM 1590 C CA . ASN A 1 194 ? -19.391 3.625 19.078 1 98.25 194 ASN A CA 1
ATOM 1591 C C . ASN A 1 194 ? -19.312 4.703 20.156 1 98.25 194 ASN A C 1
ATOM 1593 O O . ASN A 1 194 ? -18.438 5.582 20.094 1 98.25 194 ASN A O 1
ATOM 1597 N N . GLU A 1 195 ? -20.172 4.652 21.172 1 98.44 195 GLU A N 1
ATOM 1598 C CA . GLU A 1 195 ? -20.234 5.68 22.203 1 98.44 195 GLU A CA 1
ATOM 1599 C C . GLU A 1 195 ? -19.141 5.488 23.234 1 98.44 195 GLU A C 1
ATOM 1601 O O . GLU A 1 195 ? -18.578 4.398 23.375 1 98.44 195 GLU A O 1
ATOM 1606 N N . GLY A 1 196 ? -18.891 6.578 23.906 1 98.56 196 GLY A N 1
ATOM 1607 C CA . GLY A 1 196 ? -17.953 6.531 25.016 1 98.56 196 GLY A CA 1
ATOM 1608 C C . GLY A 1 196 ? -17.266 7.859 25.281 1 98.56 196 GLY A C 1
ATOM 1609 O O . GLY A 1 196 ? -17.516 8.844 24.578 1 98.56 196 GLY A O 1
ATOM 1610 N N . GLU A 1 197 ? -16.656 7.914 26.391 1 98.5 197 GLU A N 1
ATOM 1611 C CA . GLU A 1 197 ? -15.852 9.062 26.797 1 98.5 197 GLU A CA 1
ATOM 1612 C C . GLU A 1 197 ? -14.445 8.633 27.219 1 98.5 197 GLU A C 1
ATOM 1614 O O . GLU A 1 197 ? -14.289 7.691 28 1 98.5 197 GLU A O 1
ATOM 1619 N N . ILE A 1 198 ? -13.492 9.305 26.609 1 98.75 198 ILE A N 1
ATOM 1620 C CA . ILE A 1 198 ? -12.125 8.906 26.906 1 98.75 198 ILE A CA 1
ATOM 1621 C C . ILE A 1 198 ? -11.195 10.102 26.75 1 98.75 198 ILE A C 1
ATOM 1623 O O . ILE A 1 198 ? -11.531 11.078 26.078 1 98.75 198 ILE A O 1
ATOM 1627 N N . GLU A 1 199 ? -10.102 10.102 27.484 1 98.81 199 GLU A N 1
ATOM 1628 C CA . GLU A 1 199 ? -8.977 11.008 27.281 1 98.81 199 GLU A CA 1
ATOM 1629 C C . GLU A 1 199 ? -7.695 10.242 26.969 1 98.81 199 GLU A C 1
ATOM 1631 O O . GLU A 1 199 ? -7.484 9.141 27.484 1 98.81 199 GLU A O 1
ATOM 1636 N N . GLY A 1 200 ? -6.875 10.781 26.109 1 98.69 200 GLY A N 1
ATOM 1637 C CA . GLY A 1 200 ? -5.586 10.195 25.766 1 98.69 200 GLY A CA 1
ATOM 1638 C C . GLY A 1 200 ? -4.789 11.023 24.781 1 98.69 200 GLY A C 1
ATOM 1639 O O . GLY A 1 200 ? -5.336 11.922 24.141 1 98.69 200 GLY A O 1
ATOM 1640 N N . GLU A 1 201 ? -3.508 10.773 24.766 1 98.81 201 GLU A N 1
ATOM 1641 C CA . GLU A 1 201 ? -2.693 11.422 23.734 1 98.81 201 GLU A CA 1
ATOM 1642 C C . GLU A 1 201 ? -3.111 10.977 22.344 1 98.81 201 GLU A C 1
ATOM 1644 O O . GLU A 1 201 ? -3.51 9.828 22.141 1 98.81 201 GLU A O 1
ATOM 1649 N N . VAL A 1 202 ? -2.996 11.906 21.406 1 98.88 202 VAL A N 1
ATOM 1650 C CA . VAL A 1 202 ? -3.535 11.641 20.078 1 98.88 202 VAL A CA 1
ATOM 1651 C C . VAL A 1 202 ? -2.393 11.367 19.109 1 98.88 202 VAL A C 1
ATOM 1653 O O . VAL A 1 202 ? -1.335 12 19.188 1 98.88 202 VAL A O 1
ATOM 1656 N N . ILE A 1 203 ? -2.566 10.422 18.219 1 98.94 203 ILE A N 1
ATOM 1657 C CA . ILE A 1 203 ? -1.743 10.219 17.031 1 98.94 203 ILE A CA 1
ATOM 1658 C C . ILE A 1 203 ? -2.617 10.273 15.781 1 98.94 203 ILE A C 1
ATOM 1660 O O . ILE A 1 203 ? -3.664 9.625 15.719 1 98.94 203 ILE A O 1
ATOM 1664 N N . VAL A 1 204 ? -2.275 11.102 14.82 1 98.88 204 VAL A N 1
ATOM 1665 C CA . VAL A 1 204 ? -2.977 11.234 13.547 1 98.88 204 VAL A CA 1
ATOM 1666 C C . VAL A 1 204 ? -2.117 10.664 12.422 1 98.88 204 VAL A C 1
ATOM 1668 O O . VAL A 1 204 ? -0.904 10.891 12.383 1 98.88 204 VAL A O 1
ATOM 1671 N N . ALA A 1 205 ? -2.725 9.898 11.531 1 98.81 205 ALA A N 1
ATOM 1672 C CA . ALA A 1 205 ? -1.941 9.297 10.453 1 98.81 205 ALA A CA 1
ATOM 1673 C C . ALA A 1 205 ? -2.785 9.133 9.195 1 98.81 205 ALA A C 1
ATOM 1675 O O . ALA A 1 205 ? -3.996 8.906 9.273 1 98.81 205 ALA A O 1
ATOM 1676 N N . ASN A 1 206 ? -2.148 9.328 8.086 1 98.81 206 ASN A N 1
ATOM 1677 C CA . ASN A 1 206 ? -2.719 8.883 6.816 1 98.81 206 ASN A CA 1
ATOM 1678 C C . ASN A 1 206 ? -2.676 7.363 6.688 1 98.81 206 ASN A C 1
ATOM 1680 O O . ASN A 1 206 ? -1.636 6.746 6.922 1 98.81 206 ASN A O 1
ATOM 1684 N N . ILE A 1 207 ? -3.725 6.781 6.254 1 98.62 207 ILE A N 1
ATOM 1685 C CA . ILE A 1 207 ? -3.889 5.332 6.289 1 98.62 207 ILE A CA 1
ATOM 1686 C C . ILE A 1 207 ? -2.879 4.672 5.355 1 98.62 207 ILE A C 1
ATOM 1688 O O . ILE A 1 207 ? -2.125 3.787 5.766 1 98.62 207 ILE A O 1
ATOM 1692 N N . ASP A 1 208 ? -2.816 5.109 4.141 1 97.62 208 ASP A N 1
ATOM 1693 C CA . ASP A 1 208 ? -1.959 4.492 3.135 1 97.62 208 ASP A CA 1
ATOM 1694 C C . ASP A 1 208 ? -0.492 4.547 3.555 1 97.62 208 ASP A C 1
ATOM 1696 O O . ASP A 1 208 ? 0.226 3.551 3.457 1 97.62 208 ASP A O 1
ATOM 1700 N N . THR A 1 209 ? -0.11 5.68 4.012 1 98.69 209 THR A N 1
ATOM 1701 C CA . THR A 1 209 ? 1.282 5.859 4.406 1 98.69 209 THR A CA 1
ATOM 1702 C C . THR A 1 209 ? 1.593 5.059 5.668 1 98.69 209 THR A C 1
ATOM 1704 O O . THR A 1 209 ? 2.658 4.449 5.773 1 98.69 209 THR A O 1
ATOM 1707 N N . LEU A 1 210 ? 0.696 5.039 6.621 1 98.81 210 LEU A N 1
ATOM 1708 C CA . LEU A 1 210 ? 0.904 4.285 7.852 1 98.81 210 LEU A CA 1
ATOM 1709 C C . LEU A 1 210 ? 1.103 2.805 7.555 1 98.81 210 LEU A C 1
ATOM 1711 O O . LEU A 1 210 ? 2.006 2.172 8.109 1 98.81 210 LEU A O 1
ATOM 1715 N N . VAL A 1 211 ? 0.292 2.281 6.684 1 98.38 211 VAL A N 1
ATOM 1716 C CA . VAL A 1 211 ? 0.351 0.866 6.332 1 98.38 211 VAL A CA 1
ATOM 1717 C C . VAL A 1 211 ? 1.729 0.53 5.766 1 98.38 211 VAL A C 1
ATOM 1719 O O . VAL A 1 211 ? 2.289 -0.527 6.062 1 98.38 211 VAL A O 1
ATOM 1722 N N . SER A 1 212 ? 2.303 1.442 5.012 1 98.06 212 SER A N 1
ATOM 1723 C CA . SER A 1 212 ? 3.6 1.213 4.383 1 98.06 212 SER A CA 1
ATOM 1724 C C . SER A 1 212 ? 4.719 1.199 5.418 1 98.06 212 SER A C 1
ATOM 1726 O O . SER A 1 212 ? 5.832 0.746 5.129 1 98.06 212 SER A O 1
ATOM 1728 N N . LEU A 1 213 ? 4.43 1.604 6.637 1 98.62 213 LEU A N 1
ATOM 1729 C CA . LEU A 1 213 ? 5.488 1.771 7.625 1 98.62 213 LEU A CA 1
ATOM 1730 C C . LEU A 1 213 ? 5.348 0.75 8.75 1 98.62 213 LEU A C 1
ATOM 1732 O O . LEU A 1 213 ? 6.27 0.567 9.547 1 98.62 213 LEU A O 1
ATOM 1736 N N . LEU A 1 214 ? 4.254 0.042 8.812 1 98.56 214 LEU A N 1
ATOM 1737 C CA . LEU A 1 214 ? 3.873 -0.721 10 1 98.56 214 LEU A CA 1
ATOM 1738 C C . LEU A 1 214 ? 4.945 -1.743 10.359 1 98.56 214 LEU A C 1
ATOM 1740 O O . LEU A 1 214 ? 5.176 -2.025 11.539 1 98.56 214 LEU A O 1
ATOM 1744 N N . ALA A 1 215 ? 5.617 -2.248 9.359 1 98.12 215 ALA A N 1
ATOM 1745 C CA . ALA A 1 215 ? 6.578 -3.324 9.594 1 98.12 215 ALA A CA 1
ATOM 1746 C C . ALA A 1 215 ? 7.973 -2.766 9.867 1 98.12 215 ALA A C 1
ATOM 1748 O O . ALA A 1 215 ? 8.938 -3.523 9.984 1 98.12 215 ALA A O 1
ATOM 1749 N N . THR A 1 216 ? 8.125 -1.488 9.945 1 98.44 216 THR A N 1
ATOM 1750 C CA . THR A 1 216 ? 9.422 -0.836 10.102 1 98.44 216 THR A CA 1
ATOM 1751 C C . THR A 1 216 ? 9.625 -0.365 11.539 1 98.44 216 THR A C 1
ATOM 1753 O O . THR A 1 216 ? 8.711 -0.446 12.359 1 98.44 216 THR A O 1
ATOM 1756 N N . GLU A 1 217 ? 10.828 0.107 11.852 1 98.38 217 GLU A N 1
ATOM 1757 C CA . GLU A 1 217 ? 11.164 0.575 13.188 1 98.38 217 GLU A CA 1
ATOM 1758 C C . GLU A 1 217 ? 10.672 2.002 13.414 1 98.38 217 GLU A C 1
ATOM 1760 O O . GLU A 1 217 ? 10.922 2.59 14.469 1 98.38 217 GLU A O 1
ATOM 1765 N N . TYR A 1 218 ? 9.883 2.541 12.445 1 98.75 218 TYR A N 1
ATOM 1766 C CA . TYR A 1 218 ? 9.625 3.979 12.453 1 98.75 218 TYR A CA 1
ATOM 1767 C C . TYR A 1 218 ? 8.219 4.281 12.938 1 98.75 218 TYR A C 1
ATOM 1769 O O . TYR A 1 218 ? 7.762 5.426 12.867 1 98.75 218 TYR A O 1
ATOM 1777 N N . VAL A 1 219 ? 7.496 3.309 13.406 1 98.62 219 VAL A N 1
ATOM 1778 C CA . VAL A 1 219 ? 6.121 3.523 13.836 1 98.62 219 VAL A CA 1
ATOM 1779 C C . VAL A 1 219 ? 6.047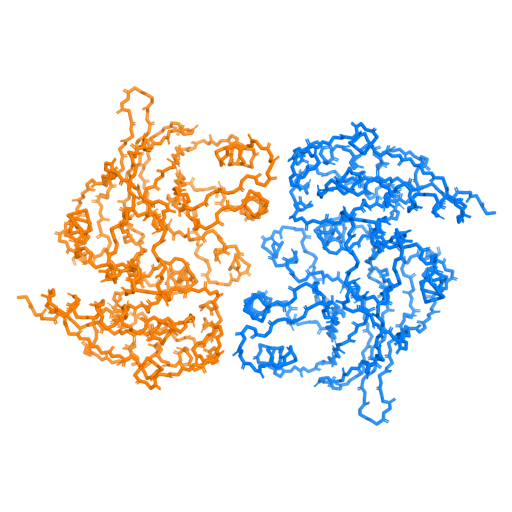 3.477 15.367 1 98.62 219 VAL A C 1
ATOM 1781 O O . VAL A 1 219 ? 6.527 2.527 15.984 1 98.62 219 VAL A O 1
ATOM 1784 N N . PRO A 1 220 ? 5.484 4.488 16 1 98.5 220 PRO A N 1
ATOM 1785 C CA . PRO A 1 220 ? 5.32 4.469 17.453 1 98.5 220 PRO A CA 1
ATOM 1786 C C . PRO A 1 220 ? 4.242 3.486 17.906 1 98.5 220 PRO A C 1
ATOM 1788 O O . PRO A 1 220 ? 3.502 2.949 17.078 1 98.5 220 PRO A O 1
ATOM 1791 N N . SER A 1 221 ? 4.27 3.201 19.219 1 97.88 221 SER A N 1
ATOM 1792 C CA . SER A 1 221 ? 3.17 2.42 19.781 1 97.88 221 SER A CA 1
ATOM 1793 C C . SER A 1 221 ? 1.871 3.221 19.781 1 97.88 221 SER A C 1
ATOM 1795 O O . SER A 1 221 ? 1.878 4.422 20.062 1 97.88 221 SER A O 1
ATOM 1797 N N . PHE A 1 222 ? 0.782 2.545 19.484 1 98.38 222 PHE A N 1
ATOM 1798 C CA . PHE A 1 222 ? -0.53 3.182 19.531 1 98.38 222 PHE A CA 1
ATOM 1799 C C . PHE A 1 222 ? -1.252 2.852 20.828 1 98.38 222 PHE A C 1
ATOM 1801 O O . PHE A 1 222 ? -2.369 3.318 21.062 1 98.38 222 PHE A O 1
ATOM 1808 N N . LYS A 1 223 ? -0.601 2.047 21.688 1 98 223 LYS A N 1
ATOM 1809 C CA . LYS A 1 223 ? -1.214 1.627 22.938 1 98 223 LYS A CA 1
ATOM 1810 C C . LYS A 1 223 ? -1.589 2.83 23.797 1 98 223 LYS A C 1
ATOM 1812 O O . LYS A 1 223 ? -0.787 3.75 23.969 1 98 223 LYS A O 1
ATOM 1817 N N . ASN A 1 224 ? -2.82 2.861 24.219 1 98.38 224 ASN A N 1
ATOM 1818 C CA . ASN A 1 224 ? -3.377 3.865 25.109 1 98.38 224 ASN A CA 1
ATOM 1819 C C . ASN A 1 224 ? -3.48 5.23 24.438 1 98.38 224 ASN A C 1
ATOM 1821 O O . ASN A 1 224 ? -3.521 6.258 25.109 1 98.38 224 ASN A O 1
ATOM 1825 N N . LYS A 1 225 ? -3.447 5.262 23.156 1 98.81 225 LYS A N 1
ATOM 1826 C CA . LYS A 1 225 ? -3.604 6.5 22.406 1 98.81 225 LYS A CA 1
ATOM 1827 C C . LYS A 1 225 ? -5 6.602 21.797 1 98.81 225 LYS A C 1
ATOM 1829 O O . LYS A 1 225 ? -5.715 5.602 21.703 1 98.81 225 LYS A O 1
ATOM 1834 N N . ILE A 1 226 ? -5.445 7.812 21.516 1 98.94 226 ILE A N 1
ATOM 1835 C CA . ILE A 1 226 ? -6.535 8.039 20.578 1 98.94 226 ILE A CA 1
ATOM 1836 C C . ILE A 1 226 ? -5.98 8.172 19.156 1 98.94 226 ILE A C 1
ATOM 1838 O O . ILE A 1 226 ? -5.117 9.016 18.906 1 98.94 226 ILE A O 1
ATOM 1842 N N . LEU A 1 227 ? -6.406 7.316 18.281 1 98.94 227 LEU A N 1
ATOM 1843 C CA . LEU A 1 227 ? -5.887 7.273 16.922 1 98.94 227 LEU A CA 1
ATOM 1844 C C . LEU A 1 227 ? -6.848 7.949 15.953 1 98.94 227 LEU A C 1
ATOM 1846 O O . LEU A 1 227 ? -8.047 7.664 15.961 1 98.94 227 LEU A O 1
ATOM 1850 N N . ILE A 1 228 ? -6.375 8.93 15.18 1 98.94 228 ILE A N 1
ATOM 1851 C CA . ILE A 1 228 ? -7.121 9.539 14.086 1 98.94 228 ILE A CA 1
ATOM 1852 C C . ILE A 1 228 ? -6.551 9.07 12.75 1 98.94 228 ILE A C 1
ATOM 1854 O O . ILE A 1 228 ? -5.359 9.234 12.484 1 98.94 228 ILE A O 1
ATOM 1858 N N . LEU A 1 229 ? -7.367 8.469 11.945 1 98.88 229 LEU A N 1
ATOM 1859 C CA . LEU A 1 229 ? -6.98 7.965 10.633 1 98.88 229 LEU A CA 1
ATOM 1860 C C . LEU A 1 229 ? -7.703 8.727 9.523 1 98.88 229 LEU A C 1
ATOM 1862 O O . LEU A 1 229 ? -8.898 9.016 9.641 1 98.88 229 LEU A O 1
ATOM 1866 N N . GLU A 1 230 ? -6.988 9.102 8.508 1 98.38 230 GLU A N 1
ATOM 1867 C CA . GLU A 1 230 ? -7.613 9.812 7.398 1 98.38 230 GLU A CA 1
ATOM 1868 C C . GLU A 1 230 ? -7.02 9.383 6.062 1 98.38 230 GLU A C 1
ATOM 1870 O O . GLU A 1 230 ? -5.938 8.789 6.02 1 98.38 230 GLU A O 1
ATOM 1875 N N . GLU A 1 231 ? -7.75 9.586 5.02 1 97.31 231 GLU A N 1
ATOM 1876 C CA . GLU A 1 231 ? -7.371 9.266 3.646 1 97.31 231 GLU A CA 1
ATOM 1877 C C . GLU A 1 231 ? -7.922 10.305 2.67 1 97.31 231 GLU A C 1
ATOM 1879 O O . GLU A 1 231 ? -8.969 10.906 2.922 1 97.31 231 GLU A O 1
ATOM 1884 N N . MET A 1 232 ? -7.141 10.531 1.616 1 96.12 232 MET A N 1
ATOM 1885 C CA . MET A 1 232 ? -7.594 11.469 0.596 1 96.12 232 MET A CA 1
ATOM 1886 C C . MET A 1 232 ? -8.578 10.805 -0.364 1 96.12 232 MET A C 1
ATOM 1888 O O . MET A 1 232 ? -9.789 10.945 -0.21 1 96.12 232 MET A O 1
ATOM 1892 N N . ASN A 1 233 ? -8.023 9.969 -1.241 1 94.56 233 ASN A N 1
ATOM 1893 C CA . ASN A 1 233 ? -8.781 9.188 -2.217 1 94.56 233 ASN A CA 1
ATOM 1894 C C . ASN A 1 233 ? -9.078 7.785 -1.704 1 94.56 233 ASN A C 1
ATOM 1896 O O . ASN A 1 233 ? -8.336 6.844 -1.985 1 94.56 233 ASN A O 1
ATOM 1900 N N . ALA A 1 234 ? -10.289 7.652 -1.126 1 97.19 234 ALA A N 1
ATOM 1901 C CA . ALA A 1 234 ? -10.672 6.379 -0.521 1 97.19 234 ALA A CA 1
ATOM 1902 C C . ALA A 1 234 ? -11.445 5.512 -1.509 1 97.19 234 ALA A C 1
ATOM 1904 O O . ALA A 1 234 ? -12.664 5.645 -1.634 1 97.19 234 ALA A O 1
ATOM 1905 N N . THR A 1 235 ? -10.75 4.668 -2.24 1 97.69 235 THR A N 1
ATOM 1906 C CA . THR A 1 235 ? -11.461 3.635 -2.984 1 97.69 235 THR A CA 1
ATOM 1907 C C . THR A 1 235 ? -11.734 2.424 -2.098 1 97.69 235 THR A C 1
ATOM 1909 O O . THR A 1 235 ? -10.875 2.004 -1.325 1 97.69 235 THR A O 1
ATOM 1912 N N . ILE A 1 236 ? -12.891 1.881 -2.184 1 97.56 236 ILE A N 1
ATOM 1913 C CA . ILE A 1 236 ? -13.359 0.912 -1.199 1 97.56 236 ILE A CA 1
ATOM 1914 C C . ILE A 1 236 ? -12.461 -0.321 -1.216 1 97.56 236 ILE A C 1
ATOM 1916 O O . ILE A 1 236 ? -12.219 -0.938 -0.175 1 97.56 236 ILE A O 1
ATOM 1920 N N . ASP A 1 237 ? -11.953 -0.73 -2.373 1 97.19 237 ASP A N 1
ATOM 1921 C CA . ASP A 1 237 ? -11.07 -1.889 -2.477 1 97.19 237 ASP A CA 1
ATOM 1922 C C . ASP A 1 237 ? -9.758 -1.651 -1.729 1 97.19 237 ASP A C 1
ATOM 1924 O O . ASP A 1 237 ? -9.328 -2.492 -0.936 1 97.19 237 ASP A O 1
ATOM 1928 N N . LEU A 1 238 ? -9.195 -0.489 -1.907 1 97.44 238 LEU A N 1
ATOM 1929 C CA . LEU A 1 238 ? -7.949 -0.17 -1.216 1 97.44 238 LEU A CA 1
ATOM 1930 C C . LEU A 1 238 ? -8.195 0.044 0.274 1 97.44 238 LEU A C 1
ATOM 1932 O O . LEU A 1 238 ? -7.367 -0.334 1.104 1 97.44 238 LEU A O 1
ATOM 1936 N N . GLU A 1 239 ? -9.297 0.656 0.59 1 97.81 239 GLU A N 1
ATOM 1937 C CA . GLU A 1 239 ? -9.617 0.882 1.996 1 97.81 239 GLU A CA 1
ATOM 1938 C C . GLU A 1 239 ? -9.836 -0.437 2.73 1 97.81 239 GLU A C 1
ATOM 1940 O O . GLU A 1 239 ? -9.391 -0.604 3.867 1 97.81 239 GLU A O 1
ATOM 1945 N N . GLU A 1 240 ? -10.586 -1.376 2.107 1 97.94 240 GLU A N 1
ATOM 1946 C CA . GLU A 1 240 ? -10.734 -2.686 2.734 1 97.94 240 GLU A CA 1
ATOM 1947 C C . GLU A 1 240 ? -9.383 -3.332 3.006 1 97.94 240 GLU A C 1
ATOM 1949 O O . GLU A 1 240 ? -9.148 -3.875 4.086 1 97.94 240 GLU A O 1
ATOM 1954 N N . ARG A 1 241 ? -8.516 -3.309 2.016 1 98.19 241 ARG A N 1
ATOM 1955 C CA . ARG A 1 241 ? -7.184 -3.893 2.141 1 98.19 241 ARG A CA 1
ATOM 1956 C C . ARG A 1 241 ? -6.406 -3.242 3.279 1 98.19 241 ARG A C 1
ATOM 1958 O O . ARG A 1 241 ? -5.875 -3.934 4.152 1 98.19 241 ARG A O 1
ATOM 1965 N N . ASN A 1 242 ? -6.383 -1.921 3.285 1 98.44 242 ASN A N 1
ATOM 1966 C CA . ASN A 1 242 ? -5.594 -1.186 4.266 1 98.44 242 ASN A CA 1
ATOM 1967 C C . ASN A 1 242 ? -6.148 -1.357 5.676 1 98.44 242 ASN A C 1
ATOM 1969 O O . ASN A 1 242 ? -5.387 -1.543 6.629 1 98.44 242 ASN A O 1
ATOM 1973 N N . LEU A 1 243 ? -7.469 -1.26 5.836 1 98.5 243 LEU A N 1
ATOM 1974 C CA . LEU A 1 243 ? -8.086 -1.418 7.148 1 98.5 243 LEU A CA 1
ATOM 1975 C C . LEU A 1 243 ? -7.863 -2.826 7.688 1 98.5 243 LEU A C 1
ATOM 1977 O O . LEU A 1 243 ? -7.648 -3.01 8.891 1 98.5 243 LEU A O 1
ATOM 1981 N N . ASN A 1 244 ? -7.926 -3.812 6.816 1 98.38 244 ASN A N 1
ATOM 1982 C CA . ASN A 1 244 ? -7.645 -5.176 7.25 1 98.38 244 ASN A CA 1
ATOM 1983 C C . ASN A 1 244 ? -6.188 -5.34 7.676 1 98.38 244 ASN A C 1
ATOM 1985 O O . ASN A 1 244 ? -5.895 -6.059 8.633 1 98.38 244 ASN A O 1
ATOM 1989 N N . THR A 1 245 ? -5.27 -4.711 6.918 1 98.56 245 THR A N 1
ATOM 1990 C CA . THR A 1 245 ? -3.867 -4.727 7.32 1 98.56 245 THR A CA 1
ATOM 1991 C C . THR A 1 245 ? -3.697 -4.121 8.711 1 98.56 245 THR A C 1
ATOM 1993 O O . THR A 1 245 ? -3.01 -4.691 9.562 1 98.56 245 THR A O 1
ATOM 1996 N N . LEU A 1 246 ? -4.336 -2.98 8.93 1 98.69 246 LEU A N 1
ATOM 1997 C CA . LEU A 1 246 ? -4.277 -2.346 10.242 1 98.69 246 LEU A CA 1
ATOM 1998 C C . LEU A 1 246 ? -4.836 -3.27 11.32 1 98.69 246 LEU A C 1
ATOM 2000 O O . LEU A 1 246 ? -4.25 -3.398 12.398 1 98.69 246 LEU A O 1
ATOM 2004 N N . LYS A 1 247 ? -5.926 -3.914 11.016 1 98.19 247 LYS A N 1
ATOM 2005 C CA . LYS A 1 247 ? -6.555 -4.836 11.953 1 98.19 247 LYS A CA 1
ATOM 2006 C C . LYS A 1 247 ? -5.633 -6.012 12.266 1 98.19 247 LYS A C 1
ATOM 2008 O O . LYS A 1 247 ? -5.352 -6.297 13.438 1 98.19 247 LYS A O 1
ATOM 2013 N N . MET A 1 248 ? -5.129 -6.652 11.234 1 98.12 248 MET A N 1
ATOM 2014 C CA . MET A 1 248 ? -4.324 -7.859 11.391 1 98.12 248 MET A CA 1
ATOM 2015 C C . MET A 1 248 ? -2.982 -7.543 12.047 1 98.12 248 MET A C 1
ATOM 2017 O O . MET A 1 248 ? -2.348 -8.422 12.633 1 98.12 248 MET A O 1
ATOM 2021 N N . SER A 1 249 ? -2.52 -6.293 11.961 1 98.06 249 SER A N 1
ATOM 2022 C CA . SER A 1 249 ? -1.257 -5.875 12.562 1 98.06 249 SER A CA 1
ATOM 2023 C C . SER A 1 249 ? -1.442 -5.496 14.031 1 98.06 249 SER A C 1
ATOM 2025 O O . SER A 1 249 ? -0.473 -5.184 14.719 1 98.06 249 SER A O 1
ATOM 2027 N N . GLY A 1 250 ? -2.678 -5.398 14.508 1 97.62 250 GLY A N 1
ATOM 2028 C CA . GLY A 1 250 ? -2.957 -5.141 15.906 1 97.62 250 GLY A CA 1
ATOM 2029 C C . GLY A 1 250 ? -3.098 -3.662 16.234 1 97.62 250 GLY A C 1
ATOM 2030 O O . GLY A 1 250 ? -3.135 -3.273 17.391 1 97.62 250 GLY A O 1
ATOM 2031 N N . VAL A 1 251 ? -3.182 -2.838 15.219 1 98.31 251 VAL A N 1
ATOM 2032 C CA . VAL A 1 251 ? -3.211 -1.39 15.406 1 98.31 251 VAL A CA 1
ATOM 2033 C C . VAL A 1 251 ? -4.445 -0.998 16.219 1 98.31 251 VAL A C 1
ATOM 2035 O O . VAL A 1 251 ? -4.402 -0.048 17 1 98.31 251 VAL A O 1
ATOM 2038 N N . PHE A 1 252 ? -5.531 -1.748 16.047 1 98.25 252 PHE A N 1
ATOM 2039 C CA . PHE A 1 252 ? -6.789 -1.38 16.688 1 98.25 252 PHE A CA 1
ATOM 2040 C C . PHE A 1 252 ? -6.887 -1.993 18.078 1 98.25 252 PHE A C 1
ATOM 2042 O O . PHE A 1 252 ? -7.891 -1.812 18.766 1 98.25 252 PHE A O 1
ATOM 2049 N N . GLU A 1 253 ? -5.762 -2.719 18.453 1 97.06 253 GLU A N 1
ATOM 2050 C CA . GLU A 1 253 ? -5.746 -3.344 19.781 1 97.06 253 GLU A CA 1
ATOM 2051 C C . GLU A 1 253 ? -5.062 -2.449 20.797 1 97.06 253 GLU A C 1
ATOM 2053 O O . GLU A 1 253 ? -3.957 -1.954 20.562 1 97.06 253 GLU A O 1
ATOM 2058 N N . GLY A 1 254 ? -5.668 -2.141 21.844 1 95.88 254 GLY A N 1
ATOM 2059 C CA . GLY A 1 254 ? -5.062 -1.425 22.953 1 95.88 254 GLY A CA 1
ATOM 2060 C C . GLY A 1 254 ? -5.207 0.081 22.844 1 95.88 254 GLY A C 1
ATOM 2061 O O . GLY A 1 254 ? -4.746 0.82 23.719 1 95.88 254 GLY A O 1
ATOM 2062 N N . ILE A 1 255 ? -5.777 0.588 21.766 1 98.5 255 ILE A N 1
ATOM 2063 C CA . ILE A 1 255 ? -6.023 2.023 21.672 1 98.5 255 ILE A CA 1
ATOM 2064 C C . ILE A 1 255 ? -7.207 2.402 22.562 1 98.5 255 ILE A C 1
ATOM 2066 O O . ILE A 1 255 ? -7.98 1.538 22.984 1 98.5 255 ILE A O 1
ATOM 2070 N N . LYS A 1 256 ? -7.336 3.781 22.797 1 98.56 256 LYS A N 1
ATOM 2071 C CA . LYS A 1 256 ? -8.359 4.262 23.703 1 98.56 256 LYS A CA 1
ATOM 2072 C C . LYS A 1 256 ? -9.555 4.832 22.953 1 98.56 256 LYS A C 1
ATOM 2074 O O . LYS A 1 256 ? -10.656 4.93 23.5 1 98.56 256 LYS A O 1
ATOM 2079 N N . GLY A 1 257 ? -9.367 5.227 21.828 1 98.88 257 GLY A N 1
ATOM 2080 C CA . GLY A 1 257 ? -10.359 5.828 20.953 1 98.88 257 GLY A CA 1
ATOM 2081 C C . GLY A 1 257 ? -9.93 5.875 19.5 1 98.88 257 GLY A C 1
ATOM 2082 O O . GLY A 1 257 ? -8.742 5.797 19.203 1 98.88 257 GLY A O 1
ATOM 2083 N N . LEU A 1 258 ? -10.891 5.91 18.656 1 98.88 258 LEU A N 1
ATOM 2084 C CA . LEU A 1 258 ? -10.617 5.887 17.219 1 98.88 258 LEU A CA 1
ATOM 2085 C C . LEU A 1 258 ? -11.492 6.891 16.484 1 98.88 258 LEU A C 1
ATOM 2087 O O . LEU A 1 258 ? -12.703 6.969 16.734 1 98.88 258 LEU A O 1
ATOM 2091 N N . ILE A 1 259 ? -10.867 7.691 15.648 1 98.94 259 ILE A N 1
ATOM 2092 C CA . ILE A 1 259 ? -11.547 8.703 14.844 1 98.94 259 ILE A CA 1
ATOM 2093 C C . ILE A 1 259 ? -11.188 8.523 13.375 1 98.94 259 ILE A C 1
ATOM 2095 O O . ILE A 1 259 ? -10 8.469 13.023 1 98.94 259 ILE A O 1
ATOM 2099 N N . PHE A 1 260 ? -12.18 8.352 12.523 1 98.69 260 PHE A N 1
ATOM 2100 C CA . PHE A 1 260 ? -11.953 8.289 11.086 1 98.69 260 PHE A CA 1
ATOM 2101 C C . PHE A 1 260 ? -12.305 9.617 10.422 1 98.69 260 PHE A C 1
ATOM 2103 O O . PHE A 1 260 ? -13.414 10.117 10.578 1 98.69 260 PHE A O 1
ATOM 2110 N N . GLY A 1 261 ? -11.328 10.109 9.656 1 98.06 261 GLY A N 1
ATOM 2111 C CA . GLY A 1 261 ? -11.586 11.305 8.875 1 98.06 261 GLY A CA 1
ATOM 2112 C C . GLY A 1 261 ? -12.508 11.062 7.699 1 98.06 261 GLY A C 1
ATOM 2113 O O . GLY A 1 261 ? -12.609 9.93 7.207 1 98.06 261 GLY A O 1
ATOM 2114 N N . LYS A 1 262 ? -13.133 12.141 7.27 1 95.56 262 LYS A N 1
ATOM 2115 C CA . LYS A 1 262 ? -13.859 12.164 6.004 1 95.56 262 LYS A CA 1
ATOM 2116 C C . LYS A 1 262 ? -12.898 12.188 4.82 1 95.56 262 LYS A C 1
ATOM 2118 O O . LYS A 1 262 ? -12.062 13.086 4.711 1 95.56 262 LYS A O 1
ATOM 2123 N N . PRO A 1 263 ? -13.047 11.07 3.953 1 95.44 263 PRO A N 1
ATOM 2124 C CA . PRO A 1 263 ? -12.18 11.195 2.781 1 95.44 263 PRO A CA 1
ATOM 2125 C C . PRO A 1 263 ? -12.57 12.352 1.866 1 95.44 263 PRO A C 1
ATOM 2127 O O . PRO A 1 263 ? -13.758 12.688 1.772 1 95.44 263 PRO A O 1
ATOM 2130 N N . GLU A 1 264 ? -11.57 12.984 1.23 1 92.75 264 GLU A N 1
ATOM 2131 C CA . GLU A 1 264 ? -11.906 14 0.241 1 92.75 264 GLU A CA 1
ATOM 2132 C C . GLU A 1 264 ? -12.766 13.422 -0.88 1 92.75 264 GLU A C 1
ATOM 2134 O O . GLU A 1 264 ? -13.742 14.039 -1.309 1 92.75 264 GLU A O 1
ATOM 2139 N N . VAL A 1 265 ? -12.344 12.258 -1.345 1 93.44 265 VAL A N 1
ATOM 2140 C CA . VAL A 1 265 ? -13.094 11.539 -2.367 1 93.44 265 VAL A CA 1
ATOM 2141 C C . VAL A 1 265 ? -13.297 10.086 -1.932 1 93.44 265 VAL A C 1
ATOM 2143 O O . VAL A 1 265 ? -12.383 9.461 -1.379 1 93.44 265 VAL A O 1
ATOM 2146 N N . TYR A 1 266 ? -14.555 9.586 -2.109 1 95.62 266 TYR A N 1
ATOM 2147 C CA . TYR A 1 266 ? -14.883 8.18 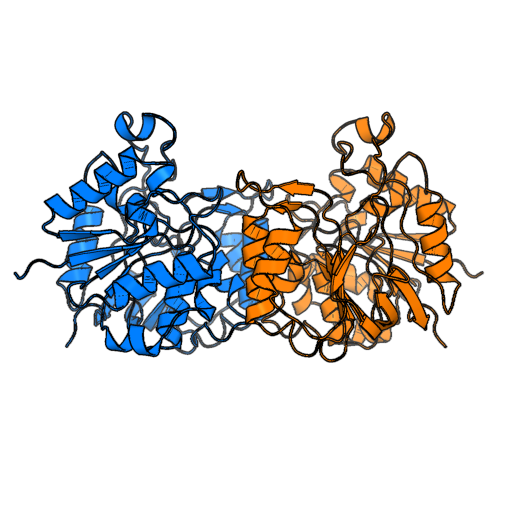-1.865 1 95.62 266 TYR A CA 1
ATOM 2148 C C . TYR A 1 266 ? -15.43 7.523 -3.127 1 95.62 266 TYR A C 1
ATOM 2150 O O . TYR A 1 266 ? -16.297 8.086 -3.803 1 95.62 266 TYR A O 1
ATOM 2158 N N . ASN A 1 267 ? -14.852 6.418 -3.502 1 97.31 267 ASN A N 1
ATOM 2159 C CA . ASN A 1 267 ? -15.297 5.613 -4.633 1 97.31 267 ASN A CA 1
ATOM 2160 C C . ASN A 1 267 ? -15.672 4.195 -4.203 1 97.31 267 ASN A C 1
ATOM 2162 O O . ASN A 1 267 ? -14.805 3.428 -3.775 1 97.31 267 ASN A O 1
ATOM 2166 N N . ASN A 1 268 ? -16.906 3.807 -4.305 1 97.31 268 ASN A N 1
ATOM 2167 C CA . ASN A 1 268 ? -17.391 2.533 -3.789 1 97.31 268 ASN A CA 1
ATOM 2168 C C . ASN A 1 268 ? -17.156 1.397 -4.781 1 97.31 268 ASN A C 1
ATOM 2170 O O . ASN A 1 268 ? -17.484 0.242 -4.496 1 97.31 268 ASN A O 1
ATOM 2174 N N . LYS A 1 269 ? -16.594 1.692 -5.977 1 96.62 269 LYS A N 1
ATOM 2175 C CA . LYS A 1 269 ? -16.25 0.707 -7 1 96.62 269 LYS A CA 1
ATOM 2176 C C . LYS A 1 269 ? -17.453 -0.193 -7.305 1 96.62 269 LYS A C 1
ATOM 2178 O O . LYS A 1 269 ? -17.328 -1.419 -7.324 1 96.62 269 LYS A O 1
ATOM 2183 N N . ASN A 1 270 ? -18.609 0.376 -7.477 1 94.75 270 ASN A N 1
ATOM 2184 C CA . ASN A 1 270 ? -19.875 -0.248 -7.855 1 94.75 270 ASN A CA 1
ATOM 2185 C C . ASN A 1 270 ? -20.344 -1.246 -6.801 1 94.75 270 ASN A C 1
ATOM 2187 O O . ASN A 1 270 ? -21.078 -2.186 -7.113 1 94.75 270 ASN A O 1
ATOM 2191 N N . SER A 1 271 ? -19.922 -1.231 -5.527 1 95.06 271 SER A N 1
ATOM 2192 C CA . SER A 1 271 ? -20.344 -2.143 -4.465 1 95.06 271 SER A CA 1
ATOM 2193 C C . SER A 1 271 ? -21.625 -1.668 -3.807 1 95.06 271 SER A C 1
ATOM 2195 O O . SER A 1 271 ? -22.281 -2.428 -3.086 1 95.06 271 SER A O 1
ATOM 2197 N N . ASN A 1 272 ? -22.031 -0.431 -3.939 1 93.75 272 ASN A N 1
ATOM 2198 C CA . ASN A 1 272 ? -23.172 0.216 -3.283 1 93.75 272 ASN A CA 1
ATOM 2199 C C . ASN A 1 272 ? -22.938 0.355 -1.781 1 93.75 272 ASN A C 1
ATOM 2201 O O . ASN A 1 272 ? -23.891 0.603 -1.026 1 93.75 272 ASN A O 1
ATOM 2205 N N . LEU A 1 273 ? -21.766 0.146 -1.307 1 96.56 273 LEU A N 1
ATOM 2206 C CA . LEU A 1 273 ? -21.406 0.306 0.098 1 96.56 273 LEU A CA 1
ATOM 2207 C C . LEU A 1 273 ? -20.906 1.719 0.372 1 96.56 273 LEU A C 1
ATOM 2209 O O . LEU A 1 273 ? -20.203 2.305 -0.456 1 96.56 273 LEU A O 1
ATOM 2213 N N . GLU A 1 274 ? -21.328 2.203 1.541 1 96.56 274 GLU A N 1
ATOM 2214 C CA . GLU A 1 274 ? -20.75 3.453 2.031 1 96.56 274 GLU A CA 1
ATOM 2215 C C . GLU A 1 274 ? -19.406 3.209 2.727 1 96.56 274 GLU A C 1
ATOM 2217 O O . GLU A 1 274 ? -19.109 2.078 3.113 1 96.56 274 GLU A O 1
ATOM 2222 N N . TYR A 1 275 ? -18.688 4.277 2.85 1 96.69 275 TYR A N 1
ATOM 2223 C CA . TYR A 1 275 ? -17.391 4.176 3.5 1 96.69 275 TYR A CA 1
ATOM 2224 C C . TYR A 1 275 ? -17.516 3.568 4.891 1 96.69 275 TYR A C 1
ATOM 2226 O O . TYR A 1 275 ? -16.734 2.701 5.277 1 96.69 275 TYR A O 1
ATOM 2234 N N . ILE A 1 276 ? -18.531 3.951 5.637 1 97.12 276 ILE A N 1
ATOM 2235 C CA . ILE A 1 276 ? -18.75 3.51 7.012 1 97.12 276 ILE A CA 1
ATOM 2236 C C . ILE A 1 276 ? -19.047 2.014 7.035 1 97.12 276 ILE A C 1
ATOM 2238 O O . ILE A 1 276 ? -18.734 1.322 8.008 1 97.12 276 ILE A O 1
ATOM 2242 N N . ASP A 1 277 ? -19.594 1.473 5.926 1 97.19 277 ASP A N 1
ATOM 2243 C CA . ASP A 1 277 ? -19.938 0.054 5.875 1 97.19 277 ASP A CA 1
ATOM 2244 C C . ASP A 1 277 ? -18.672 -0.813 5.93 1 97.19 277 ASP A C 1
ATOM 2246 O O . ASP A 1 277 ? -18.641 -1.822 6.637 1 97.19 277 ASP A O 1
ATOM 2250 N N . ILE A 1 278 ? -17.594 -0.413 5.203 1 96.69 278 ILE A N 1
ATOM 2251 C CA . ILE A 1 278 ? -16.359 -1.196 5.188 1 96.69 278 ILE A CA 1
ATOM 2252 C C . ILE A 1 278 ? -15.625 -1.028 6.516 1 96.69 278 ILE A C 1
ATOM 2254 O O . ILE A 1 278 ? -14.984 -1.965 7 1 96.69 278 ILE A O 1
ATOM 2258 N N . ILE A 1 279 ? -15.727 0.163 7.117 1 97.69 279 ILE A N 1
ATOM 2259 C CA . ILE A 1 279 ? -15.125 0.395 8.43 1 97.69 279 ILE A CA 1
ATOM 2260 C C . ILE A 1 279 ? -15.742 -0.55 9.453 1 97.69 279 ILE A C 1
ATOM 2262 O O . ILE A 1 279 ? -15.031 -1.238 10.188 1 97.69 279 ILE A O 1
ATOM 2266 N N . LYS A 1 280 ? -17.031 -0.63 9.398 1 97.5 280 LYS A N 1
ATOM 2267 C CA . LYS A 1 280 ? -17.75 -1.49 10.328 1 97.5 280 LYS A CA 1
ATOM 2268 C C . LYS A 1 280 ? -17.391 -2.957 10.109 1 97.5 280 LYS A C 1
ATOM 2270 O O . LYS A 1 280 ? -17.156 -3.693 11.078 1 97.5 280 LYS A O 1
ATOM 2275 N N . GLU A 1 281 ? -17.406 -3.314 8.875 1 96.44 281 GLU A N 1
ATOM 2276 C CA . GLU A 1 281 ? -17.125 -4.707 8.547 1 96.44 281 GLU A CA 1
ATOM 2277 C C . GLU A 1 281 ? -15.758 -5.129 9.047 1 96.44 281 GLU A C 1
ATOM 2279 O O . GLU A 1 281 ? -15.602 -6.207 9.625 1 96.44 281 GLU A O 1
ATOM 2284 N N . VAL A 1 282 ? -14.758 -4.277 8.875 1 97.06 282 VAL A N 1
ATOM 2285 C CA . VAL A 1 282 ? -13.383 -4.633 9.195 1 97.06 282 VAL A CA 1
ATOM 2286 C C . VAL A 1 282 ? -13.156 -4.516 10.703 1 97.06 282 VAL A C 1
ATOM 2288 O O . VAL A 1 282 ? -12.57 -5.406 11.32 1 97.06 282 VAL A O 1
ATOM 2291 N N . LEU A 1 283 ? -13.57 -3.439 11.32 1 96.38 283 LEU A N 1
ATOM 2292 C CA . LEU A 1 283 ? -13.289 -3.143 12.719 1 96.38 283 LEU A CA 1
ATOM 2293 C C . LEU A 1 283 ? -13.992 -4.137 13.633 1 96.38 283 LEU A C 1
ATOM 2295 O O . LEU A 1 283 ? -13.43 -4.566 14.641 1 96.38 283 LEU A O 1
ATOM 2299 N N . GLY A 1 284 ? -15.234 -4.469 13.328 1 93.94 284 GLY A N 1
ATOM 2300 C CA . GLY A 1 284 ? -16.047 -5.246 14.25 1 93.94 284 GLY A CA 1
ATOM 2301 C C . GLY A 1 284 ? -16.406 -4.492 15.516 1 93.94 284 GLY A C 1
ATOM 2302 O O . GLY A 1 284 ? -16.469 -3.262 15.508 1 93.94 284 GLY A O 1
ATOM 2303 N N . LYS A 1 285 ? -16.719 -5.199 16.531 1 93.94 285 LYS A N 1
ATOM 2304 C CA . LYS A 1 285 ? -17.109 -4.586 17.797 1 93.94 285 LYS A CA 1
ATOM 2305 C C . LYS A 1 285 ? -15.875 -4.164 18.609 1 93.94 285 LYS A C 1
ATOM 2307 O O . LYS A 1 285 ? -14.875 -4.887 18.641 1 93.94 285 LYS A O 1
ATOM 2312 N N . ARG A 1 286 ? -15.945 -2.977 19.109 1 96.75 286 ARG A N 1
ATOM 2313 C CA . ARG A 1 286 ? -14.883 -2.455 19.953 1 96.75 286 ARG A CA 1
ATOM 2314 C C . ARG A 1 286 ? -15.438 -1.911 21.266 1 96.75 286 ARG A C 1
ATOM 2316 O O . ARG A 1 286 ? -16.641 -1.701 21.391 1 96.75 286 ARG A O 1
ATOM 2323 N N . ASP A 1 287 ? -14.586 -1.671 22.219 1 96.81 287 ASP A N 1
ATOM 2324 C CA . ASP A 1 287 ? -15.023 -1.229 23.547 1 96.81 287 ASP A CA 1
ATOM 2325 C C . ASP A 1 287 ? -14.594 0.211 23.812 1 96.81 287 ASP A C 1
ATOM 2327 O O . ASP A 1 287 ? -14.617 0.67 24.953 1 96.81 287 ASP A O 1
ATOM 2331 N N . TYR A 1 288 ? -14.156 0.925 22.875 1 98.44 288 TYR A N 1
ATOM 2332 C CA . TYR A 1 288 ? -13.766 2.326 23 1 98.44 288 TYR A CA 1
ATOM 2333 C C . TYR A 1 288 ? -14.555 3.199 22.031 1 98.44 288 TYR A C 1
ATOM 2335 O O . TYR A 1 288 ? -15.148 2.697 21.078 1 98.44 288 TYR A O 1
ATOM 2343 N N . PRO A 1 289 ? -14.633 4.535 22.312 1 98.81 289 PRO A N 1
ATOM 2344 C CA . PRO A 1 289 ? -15.406 5.41 21.438 1 98.81 289 PRO A CA 1
ATOM 2345 C C . PRO A 1 289 ? -14.797 5.52 20.031 1 98.81 289 PRO A C 1
ATOM 2347 O O . PRO A 1 289 ? -13.578 5.566 19.891 1 98.81 289 PRO A O 1
ATOM 2350 N N . ILE A 1 290 ? -15.688 5.496 19.062 1 98.81 290 ILE A N 1
ATOM 2351 C CA . ILE A 1 290 ? -15.32 5.637 17.656 1 98.81 290 ILE A CA 1
ATOM 2352 C C . ILE A 1 290 ? -16.234 6.648 16.969 1 98.81 290 ILE A C 1
ATOM 2354 O O . ILE A 1 290 ? -17.469 6.52 17.031 1 98.81 290 ILE A O 1
ATOM 2358 N N . ILE A 1 291 ? -15.664 7.656 16.375 1 98.81 291 ILE A N 1
ATOM 2359 C CA . ILE A 1 291 ? -16.438 8.562 15.539 1 98.81 291 ILE A CA 1
ATOM 2360 C C . ILE A 1 291 ? -15.844 8.594 14.133 1 98.81 291 ILE A C 1
ATOM 2362 O O . ILE A 1 291 ? -14.727 8.125 13.914 1 98.81 291 ILE A O 1
ATOM 2366 N N . TYR A 1 292 ? -16.625 9 13.188 1 98.38 292 TYR A N 1
ATOM 2367 C CA . TYR A 1 292 ? -16.156 9.094 11.812 1 98.38 292 TYR A CA 1
ATOM 2368 C C . TYR A 1 292 ? -16.688 10.359 11.148 1 98.38 292 TYR A C 1
ATOM 2370 O O . TYR A 1 292 ? -17.391 11.156 11.781 1 98.38 292 TYR A O 1
ATOM 2378 N N . ASN A 1 293 ? -16.281 10.633 9.93 1 98 293 ASN A N 1
ATOM 2379 C CA . ASN A 1 293 ? -16.625 11.836 9.164 1 98 293 ASN A CA 1
ATOM 2380 C C . ASN A 1 293 ? -15.938 13.07 9.742 1 98 293 ASN A C 1
ATOM 2382 O O . ASN A 1 293 ? -16.438 14.188 9.602 1 98 293 ASN A O 1
ATOM 2386 N N . PHE A 1 294 ? -14.836 12.867 10.445 1 98.5 294 PHE A N 1
ATOM 2387 C CA . PHE A 1 294 ? -14.047 13.914 11.094 1 98.5 294 PHE A CA 1
ATOM 2388 C C . PHE A 1 294 ? -13.32 14.758 10.055 1 98.5 294 PHE A C 1
ATOM 2390 O O . PHE A 1 294 ? -12.922 14.258 9 1 98.5 294 PHE A O 1
ATOM 2397 N N . ASP A 1 295 ? -13.156 16.062 10.258 1 97.94 295 ASP A N 1
ATOM 2398 C CA . ASP A 1 295 ? -12.633 17 9.273 1 97.94 295 ASP A CA 1
ATOM 2399 C C . ASP A 1 295 ? -11.148 17.281 9.508 1 97.94 295 ASP A C 1
ATOM 2401 O O . ASP A 1 295 ? -10.766 18.406 9.82 1 97.94 295 ASP A O 1
ATOM 2405 N N . CYS A 1 296 ? -10.312 16.25 9.203 1 96.31 296 CYS A N 1
ATOM 2406 C CA . CYS A 1 296 ? -8.875 16.328 9.398 1 96.31 296 CYS A CA 1
ATOM 2407 C C . CYS A 1 296 ? -8.125 15.812 8.18 1 96.31 296 CYS A C 1
ATOM 2409 O O . CYS A 1 296 ? -8.617 14.93 7.477 1 96.31 296 CYS A O 1
ATOM 2411 N N . GLY A 1 297 ? -6.996 16.406 7.934 1 94.38 297 GLY A N 1
ATOM 2412 C CA . GLY A 1 297 ? -6.152 15.922 6.855 1 94.38 297 GLY A CA 1
ATOM 2413 C C . GLY A 1 297 ? -6.559 16.453 5.492 1 94.38 297 GLY A C 1
ATOM 2414 O O . GLY A 1 297 ? -6.402 17.641 5.207 1 94.38 297 GLY A O 1
ATOM 2415 N N . HIS A 1 298 ? -7.215 15.609 4.68 1 95.56 298 HIS A N 1
ATOM 2416 C CA . HIS A 1 298 ? -7.422 15.953 3.277 1 95.56 298 HIS A CA 1
ATOM 2417 C C . HIS A 1 298 ? -8.789 16.594 3.064 1 95.56 298 HIS A C 1
ATOM 2419 O O . HIS A 1 298 ? -9.094 17.078 1.971 1 95.56 298 HIS A O 1
ATOM 2425 N N . THR A 1 299 ? -9.555 16.625 4.102 1 93.75 299 THR A N 1
ATOM 2426 C CA . THR A 1 299 ? -10.836 17.312 3.967 1 93.75 299 THR A CA 1
ATOM 2427 C C . THR A 1 299 ? -10.633 18.812 3.797 1 93.75 299 THR A C 1
ATOM 2429 O O . THR A 1 299 ? -9.68 19.391 4.332 1 93.75 299 THR A O 1
ATOM 2432 N N . ILE A 1 300 ? -11.555 19.531 3.105 1 90.38 300 ILE A N 1
ATOM 2433 C CA . ILE A 1 300 ? -11.469 20.969 2.879 1 90.38 300 ILE A CA 1
ATOM 2434 C C . ILE A 1 300 ? -12.734 21.656 3.41 1 90.38 300 ILE A C 1
ATOM 2436 O O . ILE A 1 300 ? -13.82 21.469 2.863 1 90.38 300 ILE A O 1
ATOM 2440 N N . PRO A 1 301 ? -12.633 22.406 4.48 1 93.38 301 PRO A N 1
ATOM 2441 C CA . PRO A 1 301 ? -11.398 22.719 5.215 1 93.38 301 PRO A CA 1
ATOM 2442 C C . PRO A 1 301 ? -10.992 21.594 6.176 1 93.38 301 PRO A C 1
ATOM 2444 O O . PRO A 1 301 ? -11.695 20.594 6.297 1 93.38 301 PRO A O 1
ATOM 2447 N N . SER A 1 302 ? -9.797 21.781 6.77 1 95.5 302 SER A N 1
ATOM 2448 C CA . SER A 1 302 ? -9.234 20.719 7.594 1 95.5 302 SER A CA 1
ATOM 2449 C C . SER A 1 302 ? -8.773 21.25 8.945 1 95.5 302 SER A C 1
ATOM 2451 O O . SER A 1 302 ? -8.25 22.359 9.039 1 95.5 302 SER A O 1
ATOM 2453 N N . LEU A 1 303 ? -8.961 20.469 9.969 1 97.69 303 LEU A N 1
ATOM 2454 C CA . LEU A 1 303 ? -8.359 20.703 11.273 1 97.69 303 LEU A CA 1
ATOM 2455 C C . LEU A 1 303 ? -6.887 20.312 11.281 1 97.69 303 LEU A C 1
ATOM 2457 O O . LEU A 1 303 ? -6.477 19.422 10.547 1 97.69 303 LEU A O 1
ATOM 2461 N N . MET A 1 304 ? -6.09 21 12.023 1 97.75 304 MET A N 1
ATOM 2462 C CA . MET A 1 304 ? -4.699 20.672 12.312 1 97.75 304 MET A CA 1
ATOM 2463 C C . MET A 1 304 ? -4.523 20.281 13.773 1 97.75 304 MET A C 1
ATOM 2465 O O . MET A 1 304 ? -5.121 20.891 14.656 1 97.75 304 MET A O 1
ATOM 2469 N N . ILE A 1 305 ? -3.77 19.25 13.977 1 98.5 305 ILE A N 1
ATOM 2470 C CA . ILE A 1 305 ? -3.643 18.734 15.328 1 98.5 305 ILE A CA 1
ATOM 2471 C C . ILE A 1 305 ? -2.174 18.453 15.641 1 98.5 305 ILE A C 1
ATOM 2473 O O . ILE A 1 305 ? -1.479 17.812 14.844 1 98.5 305 ILE A O 1
ATOM 2477 N N . SER A 1 306 ? -1.709 18.984 16.75 1 98.44 306 SER A N 1
ATOM 2478 C CA . SER A 1 306 ? -0.369 18.641 17.219 1 98.44 306 SER A CA 1
ATOM 2479 C C . SER A 1 306 ? -0.335 17.234 17.812 1 98.44 306 SER A C 1
ATOM 2481 O O . SER A 1 306 ? -1.096 16.922 18.719 1 98.44 306 SER A O 1
ATOM 2483 N N . GLN A 1 307 ? 0.506 16.438 17.25 1 98.5 307 GLN A N 1
ATOM 2484 C CA . GLN A 1 307 ? 0.637 15.062 17.719 1 98.5 307 GLN A CA 1
ATOM 2485 C C . GLN A 1 307 ? 0.931 15.016 19.219 1 98.5 307 GLN A C 1
ATOM 2487 O O . GLN A 1 307 ? 1.593 15.906 19.75 1 98.5 307 GLN A O 1
ATOM 2492 N N . ASP A 1 308 ? 0.405 13.953 19.906 1 98.25 308 ASP A N 1
ATOM 2493 C CA . ASP A 1 308 ? 0.611 13.641 21.312 1 98.25 308 ASP A CA 1
ATOM 2494 C C . ASP A 1 308 ? -0.011 14.703 22.203 1 98.25 308 ASP A C 1
ATOM 2496 O O . ASP A 1 308 ? 0.312 14.789 23.391 1 98.25 308 ASP A O 1
ATOM 2500 N N . SER A 1 309 ? -0.832 15.594 21.625 1 98.69 309 SER A N 1
ATOM 2501 C CA . SER A 1 309 ? -1.68 16.406 22.5 1 98.69 309 SER A CA 1
ATOM 2502 C C . SER A 1 309 ? -2.637 15.547 23.297 1 98.69 309 SER A C 1
ATOM 2504 O O . SER A 1 309 ? -3.033 14.461 22.859 1 98.69 309 SER A O 1
ATOM 2506 N N . LEU A 1 310 ? -2.965 16.016 24.484 1 98.75 310 LEU A N 1
ATOM 2507 C CA . LEU A 1 310 ? -4.008 15.344 25.25 1 98.75 310 LEU A CA 1
ATOM 2508 C C . LEU A 1 310 ? -5.391 15.672 24.688 1 98.75 310 LEU A C 1
ATOM 2510 O O . LEU A 1 310 ? -5.793 16.844 24.672 1 98.75 310 LEU A O 1
ATOM 2514 N N . LEU A 1 311 ? -6.094 14.688 24.203 1 98.88 311 LEU A N 1
ATOM 2515 C CA . LEU A 1 311 ? -7.387 14.852 23.531 1 98.88 311 LEU A CA 1
ATOM 2516 C C . LEU A 1 311 ? -8.5 14.211 24.359 1 98.88 311 LEU A C 1
ATOM 2518 O O . LEU A 1 311 ? -8.328 13.117 24.906 1 98.88 311 LEU A O 1
ATOM 2522 N N . SER A 1 312 ? -9.555 14.922 24.516 1 98.88 312 SER A N 1
ATOM 2523 C CA . SER A 1 312 ? -10.789 14.367 25.062 1 98.88 312 SER A CA 1
ATOM 2524 C C . SER A 1 312 ? -11.797 14.062 23.969 1 98.88 312 SER A C 1
ATOM 2526 O O . SER A 1 312 ? -12.094 14.93 23.141 1 98.88 312 SER A O 1
ATOM 2528 N N . LEU A 1 313 ? -12.25 12.852 23.922 1 98.88 313 LEU A N 1
ATOM 2529 C CA . LEU A 1 313 ? -13.273 12.398 22.969 1 98.88 313 LEU A CA 1
ATOM 2530 C C . LEU A 1 313 ? -14.531 11.945 23.703 1 98.88 313 LEU A C 1
ATOM 2532 O O . LEU A 1 313 ? -14.492 10.977 24.469 1 98.88 313 LEU A O 1
ATOM 2536 N N . LYS A 1 314 ? -15.594 12.656 23.531 1 98.75 314 LYS A N 1
ATOM 2537 C CA . LYS A 1 314 ? -16.906 12.305 24.078 1 98.75 314 LYS A CA 1
ATOM 2538 C C . LYS A 1 314 ? -17.922 12.07 22.953 1 98.75 314 LYS A C 1
ATOM 2540 O O . LYS A 1 314 ? -18.156 12.961 22.141 1 98.75 314 LYS A O 1
ATOM 2545 N N . ALA A 1 315 ? -18.406 10.891 22.875 1 98.44 315 ALA A N 1
ATOM 2546 C CA . ALA A 1 315 ? -19.422 10.523 21.906 1 98.44 315 ALA A CA 1
ATOM 2547 C C . ALA A 1 315 ? -20.641 9.898 22.594 1 98.44 315 ALA A C 1
ATOM 2549 O O . ALA A 1 315 ? -20.516 8.859 23.25 1 98.44 315 ALA A O 1
ATOM 2550 N N . SER A 1 316 ? -21.719 10.523 22.469 1 97.62 316 SER A N 1
ATOM 2551 C CA . SER A 1 316 ? -22.969 10.047 23.047 1 97.62 316 SER A CA 1
ATOM 2552 C C . SER A 1 316 ? -24.156 10.375 22.156 1 97.62 316 SER A C 1
ATOM 2554 O O . SER A 1 316 ? -24.25 11.484 21.609 1 97.62 316 SER A O 1
ATOM 2556 N N . ASP A 1 317 ? -25.031 9.422 22.031 1 94.88 317 ASP A N 1
ATOM 2557 C CA . ASP A 1 317 ? -26.234 9.672 21.219 1 94.88 317 ASP A CA 1
ATOM 2558 C C . ASP A 1 317 ? -27.078 10.797 21.812 1 94.88 317 ASP A C 1
ATOM 2560 O O . ASP A 1 317 ? -27.719 11.539 21.078 1 94.88 317 ASP A O 1
ATOM 2564 N N . LYS A 1 318 ? -27.016 10.922 23.094 1 95.62 318 LYS A N 1
ATOM 2565 C CA . LYS A 1 318 ? -27.844 11.898 23.797 1 95.62 318 LYS A CA 1
ATOM 2566 C C . LYS A 1 318 ? -27.203 13.281 23.734 1 95.62 318 LYS A C 1
ATOM 2568 O O . LYS A 1 318 ? -27.906 14.273 23.5 1 95.62 318 LYS A O 1
ATOM 2573 N N . GLU A 1 319 ? -25.891 13.375 23.906 1 96.19 319 GLU A N 1
ATOM 2574 C CA . GLU A 1 319 ? -25.219 14.656 24.094 1 96.19 319 GLU A CA 1
ATOM 2575 C C . GLU A 1 319 ? -24.469 15.07 22.844 1 96.19 319 GLU A C 1
ATOM 2577 O O . GLU A 1 319 ? -24.016 16.219 22.734 1 96.19 319 GLU A O 1
ATOM 2582 N N . GLY A 1 320 ? -24.328 14.141 21.938 1 97.44 320 GLY A N 1
ATOM 2583 C CA . GLY A 1 320 ? -23.594 14.445 20.719 1 97.44 320 GLY A CA 1
ATOM 2584 C C . GLY A 1 320 ? -22.094 14.164 20.844 1 97.44 320 GLY A C 1
ATOM 2585 O O . GLY A 1 320 ? -21.688 13.297 21.609 1 97.44 320 GLY A O 1
ATOM 2586 N N . ILE A 1 321 ? -21.391 14.789 19.969 1 98.69 321 ILE A N 1
ATOM 2587 C CA . ILE A 1 321 ? -19.953 14.555 19.906 1 98.69 321 ILE A CA 1
ATOM 2588 C C . ILE A 1 321 ? -19.203 15.812 20.359 1 98.69 321 ILE A C 1
ATOM 2590 O O . ILE A 1 321 ? -19.531 16.922 19.953 1 98.69 321 ILE A O 1
ATOM 2594 N N . LYS A 1 322 ? -18.266 15.656 21.25 1 98.62 322 LYS A N 1
ATOM 2595 C CA . LYS A 1 322 ? -17.328 16.719 21.656 1 98.62 322 LYS A CA 1
ATOM 2596 C C . LYS A 1 322 ? -15.891 16.219 21.594 1 98.62 322 LYS A C 1
ATOM 2598 O O . LYS A 1 322 ? -15.555 15.195 22.188 1 98.62 322 LYS A O 1
ATOM 2603 N N . VAL A 1 323 ? -15.078 16.859 20.844 1 98.88 323 VAL A N 1
ATOM 2604 C CA . VAL A 1 323 ? -13.648 16.594 20.75 1 98.88 323 VAL A CA 1
ATOM 2605 C C . VAL A 1 323 ? -12.867 17.844 21.188 1 98.88 323 VAL A C 1
ATOM 2607 O O . VAL A 1 323 ? -13.039 18.922 20.609 1 98.88 323 VAL A O 1
ATOM 2610 N N . GLU A 1 324 ? -12 17.688 22.188 1 98.81 324 GLU A N 1
ATOM 2611 C CA . GLU A 1 324 ? -11.297 18.844 22.75 1 98.81 324 GLU A CA 1
ATOM 2612 C C . GLU A 1 324 ? -9.82 18.516 22.969 1 98.81 324 GLU A C 1
ATOM 2614 O O . GLU A 1 324 ? -9.477 17.422 23.391 1 98.81 324 GLU A O 1
ATOM 2619 N N . ILE A 1 325 ? -8.977 19.438 22.609 1 98.81 325 ILE A N 1
ATOM 2620 C CA . ILE A 1 325 ? -7.59 19.406 23.062 1 98.81 325 ILE A CA 1
ATOM 2621 C C . ILE A 1 325 ? -7.5 19.938 24.484 1 98.81 325 ILE A C 1
ATOM 2623 O O . ILE A 1 325 ? -7.715 21.141 24.734 1 98.81 325 ILE A O 1
ATOM 2627 N N . LEU A 1 326 ? -7.168 19.094 25.391 1 98.69 326 LEU A N 1
ATOM 2628 C CA . LEU A 1 326 ? -7.062 19.484 26.797 1 98.69 326 LEU A CA 1
ATOM 2629 C C . LEU A 1 326 ? -5.684 20.078 27.094 1 98.69 326 LEU A C 1
ATOM 2631 O O . LEU A 1 326 ? -5.543 20.938 27.969 1 98.69 326 LEU A O 1
ATOM 2635 N N . LYS A 1 327 ? -4.664 19.547 26.516 1 98.44 327 LYS A N 1
ATOM 2636 C CA . LYS A 1 327 ? -3.289 20.031 26.578 1 98.44 327 LYS A CA 1
ATOM 2637 C C . LYS A 1 327 ? -2.648 20.047 25.188 1 98.44 327 LYS A C 1
ATOM 2639 O O . LYS A 1 327 ? -2.344 18.984 24.641 1 98.44 327 LYS A O 1
ATOM 2644 N N . ASN A 1 328 ? -2.41 21.172 24.672 1 98.38 328 ASN A N 1
ATOM 2645 C CA . ASN A 1 328 ? -1.815 21.391 23.359 1 98.38 328 ASN A CA 1
ATOM 2646 C C . ASN A 1 328 ? -0.304 21.188 23.375 1 98.38 328 ASN A C 1
ATOM 2648 O O . ASN A 1 328 ? 0.427 21.969 23.984 1 98.38 328 ASN A O 1
ATOM 2652 N N . SER A 1 329 ? 0.162 20.172 22.641 1 97.5 329 SER A N 1
ATOM 2653 C CA . SER A 1 329 ? 1.574 19.812 22.688 1 97.5 329 SER A CA 1
ATOM 2654 C C . SER A 1 329 ? 2.422 20.797 21.875 1 97.5 329 SER A C 1
ATOM 2656 O O . SER A 1 329 ? 3.648 20.812 22 1 97.5 329 SER A O 1
ATOM 2658 N N . PHE A 1 330 ? 1.743 21.625 21.109 1 95.88 330 PHE A N 1
ATOM 2659 C CA . PHE A 1 330 ? 2.449 22.625 20.328 1 95.88 330 PHE A CA 1
ATOM 2660 C C . PHE A 1 330 ? 3.045 23.703 21.234 1 95.88 330 PHE A C 1
ATOM 2662 O O . PHE A 1 330 ? 4.098 24.266 20.938 1 95.88 330 PHE A O 1
ATOM 2669 N N . ILE A 1 331 ? 2.33 24.016 22.266 1 90.88 331 ILE A N 1
ATOM 2670 C CA . ILE A 1 331 ? 2.713 25.094 23.172 1 90.88 331 ILE A CA 1
ATOM 2671 C C . ILE A 1 331 ? 3.555 24.531 24.312 1 90.88 331 ILE A C 1
ATOM 2673 O O . ILE A 1 331 ? 3.15 23.578 24.984 1 90.88 331 ILE A O 1
ATOM 2677 N N . ASP A 1 332 ? 4.871 24.797 24.328 1 73.19 332 ASP A N 1
ATOM 2678 C CA . ASP A 1 332 ? 5.77 24.375 25.406 1 73.19 332 ASP A CA 1
ATOM 2679 C C . ASP A 1 332 ? 5.285 24.906 26.75 1 73.19 332 ASP A C 1
ATOM 2681 O O . ASP A 1 332 ? 4.68 25.969 26.828 1 73.19 332 ASP A O 1
ATOM 2685 N N . ASP A 1 333 ? 5.262 23.953 27.812 1 58.38 333 ASP A N 1
ATOM 2686 C CA . ASP A 1 333 ? 5.039 24.484 29.156 1 58.38 333 ASP A CA 1
ATOM 2687 C C . ASP A 1 333 ? 6.102 25.516 29.531 1 58.38 333 ASP A C 1
ATOM 2689 O O . ASP A 1 333 ? 7.23 25.453 29.047 1 58.38 333 ASP A O 1
ATOM 2693 N N . MET B 1 1 ? -4.055 -42.375 -14.758 1 41.72 1 MET B N 1
ATOM 2694 C CA . MET B 1 1 ? -3.793 -41.375 -13.734 1 41.72 1 MET B CA 1
ATOM 2695 C C . MET B 1 1 ? -5.094 -40.875 -13.117 1 41.72 1 MET B C 1
ATOM 2697 O O . MET B 1 1 ? -6.059 -40.594 -13.828 1 41.72 1 MET B O 1
ATOM 2701 N N . GLU B 1 2 ? -5.477 -41.25 -11.875 1 56.81 2 GLU B N 1
ATOM 2702 C CA . GLU B 1 2 ? -6.734 -40.844 -11.25 1 56.81 2 GLU B CA 1
ATOM 2703 C C . GLU B 1 2 ? -7.012 -39.375 -11.461 1 56.81 2 GLU B C 1
ATOM 2705 O O . GLU B 1 2 ? -6.094 -38.531 -11.398 1 56.81 2 GLU B O 1
ATOM 2710 N N . LYS B 1 3 ? -8.109 -39 -12.023 1 74.44 3 LYS B N 1
ATOM 2711 C CA . LYS B 1 3 ? -8.523 -37.656 -12.375 1 74.44 3 LYS B CA 1
ATOM 2712 C C . LYS B 1 3 ? -8.406 -36.719 -11.18 1 74.44 3 LYS B C 1
ATOM 2714 O O . LYS B 1 3 ? -8.844 -37.062 -10.07 1 74.44 3 LYS B O 1
ATOM 2719 N N . LYS B 1 4 ? -7.602 -35.75 -11.352 1 90.25 4 LYS B N 1
ATOM 2720 C CA . LYS B 1 4 ? -7.504 -34.75 -10.289 1 90.25 4 LYS B CA 1
ATOM 2721 C C . LYS B 1 4 ? -8.68 -33.781 -10.344 1 90.25 4 LYS B C 1
ATOM 2723 O O . LYS B 1 4 ? -9.188 -33.469 -11.422 1 90.25 4 LYS B O 1
ATOM 2728 N N . VAL B 1 5 ? -9.227 -33.469 -9.211 1 97.69 5 VAL B N 1
ATOM 2729 C CA . VAL B 1 5 ? -10.352 -32.531 -9.055 1 97.69 5 VAL B CA 1
ATOM 2730 C C . VAL B 1 5 ? -9.852 -31.188 -8.586 1 97.69 5 VAL B C 1
ATOM 2732 O O . VAL B 1 5 ? -9.055 -31.094 -7.645 1 97.69 5 VAL B O 1
ATOM 2735 N N . ILE B 1 6 ? -10.273 -30.125 -9.32 1 98.44 6 ILE B N 1
ATOM 2736 C CA . ILE B 1 6 ? -9.906 -28.75 -8.992 1 98.44 6 ILE B CA 1
ATOM 2737 C C . ILE B 1 6 ? -11.102 -28.031 -8.352 1 98.44 6 ILE B C 1
ATOM 2739 O O . ILE B 1 6 ? -12.188 -27.984 -8.93 1 98.44 6 ILE B O 1
ATOM 2743 N N . GLY B 1 7 ? -10.93 -27.547 -7.125 1 98.75 7 GLY B N 1
ATOM 2744 C CA . GLY B 1 7 ? -11.875 -26.609 -6.535 1 98.75 7 GLY B CA 1
ATOM 2745 C C . GLY B 1 7 ? -11.594 -25.156 -6.91 1 98.75 7 GLY B C 1
ATOM 2746 O O . GLY B 1 7 ? -10.5 -24.656 -6.668 1 98.75 7 GLY B O 1
ATOM 2747 N N . ILE B 1 8 ? -12.594 -24.5 -7.527 1 98.75 8 ILE B N 1
ATOM 2748 C CA . ILE B 1 8 ? -12.461 -23.109 -7.957 1 98.75 8 ILE B CA 1
ATOM 2749 C C . ILE B 1 8 ? -13.125 -22.188 -6.941 1 98.75 8 ILE B C 1
ATOM 2751 O O . ILE B 1 8 ? -14.281 -22.406 -6.57 1 98.75 8 ILE B O 1
ATOM 2755 N N . TYR B 1 9 ? -12.383 -21.156 -6.473 1 98.75 9 TYR B N 1
ATOM 2756 C CA . TYR B 1 9 ? -12.938 -20.203 -5.52 1 98.75 9 TYR B CA 1
ATOM 2757 C C . TYR B 1 9 ? -12.594 -18.781 -5.914 1 98.75 9 TYR B C 1
ATOM 2759 O O . TYR B 1 9 ? -11.727 -18.547 -6.754 1 98.75 9 TYR B O 1
ATOM 2767 N N . ALA B 1 10 ? -13.352 -17.797 -5.41 1 98.5 10 ALA B N 1
ATOM 2768 C CA . ALA B 1 10 ? -13.188 -16.391 -5.738 1 98.5 10 ALA B CA 1
ATOM 2769 C C . ALA B 1 10 ? -12.789 -15.578 -4.504 1 98.5 10 ALA B C 1
ATOM 2771 O O . ALA B 1 10 ? -13.633 -14.938 -3.873 1 98.5 10 ALA B O 1
ATOM 2772 N N . PRO B 1 11 ? -11.5 -15.445 -4.246 1 98.19 11 PRO B N 1
ATOM 2773 C CA . PRO B 1 11 ? -11.055 -14.844 -2.988 1 98.19 11 PRO B CA 1
ATOM 2774 C C . PRO B 1 11 ? -11.055 -13.312 -3.033 1 98.19 11 PRO B C 1
ATOM 2776 O O . PRO B 1 11 ? -10.922 -12.664 -1.994 1 98.19 11 PRO B O 1
ATOM 2779 N N . ALA B 1 12 ? -11.164 -12.734 -4.195 1 97.25 12 ALA B N 1
ATOM 2780 C CA . ALA B 1 12 ? -11.125 -11.281 -4.332 1 97.25 12 ALA B CA 1
ATOM 2781 C C . ALA B 1 12 ? -12.078 -10.812 -5.43 1 97.25 12 ALA B C 1
ATOM 2783 O O . ALA B 1 12 ? -13.289 -10.734 -5.227 1 97.25 12 ALA B O 1
ATOM 2784 N N . ASN B 1 13 ? -11.594 -10.594 -6.703 1 96.44 13 ASN B N 1
ATOM 2785 C CA . ASN B 1 13 ? -12.391 -10.023 -7.781 1 96.44 13 ASN B CA 1
ATOM 2786 C C . ASN B 1 13 ? -13.414 -11.031 -8.305 1 96.44 13 ASN B C 1
ATOM 2788 O O . ASN B 1 13 ? -13.148 -12.227 -8.359 1 96.44 13 ASN B O 1
ATOM 2792 N N . ALA B 1 14 ? -14.516 -10.5 -8.773 1 96.06 14 ALA B N 1
ATOM 2793 C CA . ALA B 1 14 ? -15.586 -11.328 -9.328 1 96.06 14 ALA B CA 1
ATOM 2794 C C . ALA B 1 14 ? -15.414 -11.5 -10.828 1 96.06 14 ALA B C 1
ATOM 2796 O O . ALA B 1 14 ? -16.375 -11.312 -11.594 1 96.06 14 ALA B O 1
ATOM 2797 N N . ALA B 1 15 ? -14.258 -11.883 -11.188 1 95.38 15 ALA B N 1
ATOM 2798 C CA . ALA B 1 15 ? -13.93 -11.945 -12.609 1 95.38 15 ALA B CA 1
ATOM 2799 C C . ALA B 1 15 ? -14.758 -13.016 -13.32 1 95.38 15 ALA B C 1
ATOM 2801 O O . ALA B 1 15 ? -15.016 -12.922 -14.523 1 95.38 15 ALA B O 1
ATOM 2802 N N . HIS B 1 16 ? -15.227 -14.07 -12.594 1 96.12 16 HIS B N 1
ATOM 2803 C CA . HIS B 1 16 ? -16.078 -15.109 -13.172 1 96.12 16 HIS B CA 1
ATOM 2804 C C . HIS B 1 16 ? -17.406 -14.531 -13.648 1 96.12 16 HIS B C 1
ATOM 2806 O O . HIS B 1 16 ? -18.094 -15.141 -14.477 1 96.12 16 HIS B O 1
ATOM 2812 N N . ILE B 1 17 ? -17.688 -13.367 -13.102 1 95.62 17 ILE B N 1
ATOM 2813 C CA . ILE B 1 17 ? -18.906 -12.672 -13.531 1 95.62 17 ILE B CA 1
ATOM 2814 C C . ILE B 1 17 ? -18.547 -11.578 -14.531 1 95.62 17 ILE B C 1
ATOM 2816 O O . ILE B 1 17 ? -19.188 -11.453 -15.578 1 95.62 17 ILE B O 1
ATOM 2820 N N . TRP B 1 18 ? -17.453 -10.773 -14.273 1 94.12 18 TRP B N 1
ATOM 2821 C CA . TRP B 1 18 ? -17.047 -9.672 -15.141 1 94.12 18 TRP B CA 1
ATOM 2822 C C . TRP B 1 18 ? -16.672 -10.188 -16.531 1 94.12 18 TRP B C 1
ATOM 2824 O O . TRP B 1 18 ? -16.969 -9.547 -17.531 1 94.12 18 TRP B O 1
ATOM 2834 N N . PHE B 1 19 ? -15.977 -11.289 -16.469 1 93.75 19 PHE B N 1
ATOM 2835 C CA . PHE B 1 19 ? -15.469 -11.914 -17.688 1 93.75 19 PHE B CA 1
ATOM 2836 C C . PHE B 1 19 ? -16.031 -13.32 -17.844 1 93.75 19 PHE B C 1
ATOM 2838 O O . PHE B 1 19 ? -15.273 -14.281 -18.031 1 93.75 19 PHE B O 1
ATOM 2845 N N . GLU B 1 20 ? -17.281 -13.422 -17.938 1 94.31 20 GLU B N 1
ATOM 2846 C CA . GLU B 1 20 ? -17.969 -14.703 -17.891 1 94.31 20 GLU B CA 1
ATOM 2847 C C . GLU B 1 20 ? -17.531 -15.617 -19.016 1 94.31 20 GLU B C 1
ATOM 2849 O O . GLU B 1 20 ? -17.25 -16.797 -18.797 1 94.31 20 GLU B O 1
ATOM 2854 N N . GLU B 1 21 ? -17.469 -15.133 -20.25 1 93.75 21 GLU B N 1
ATOM 2855 C CA . GLU B 1 21 ? -17.078 -15.969 -21.391 1 93.75 21 GLU B CA 1
ATOM 2856 C C . GLU B 1 21 ? -15.648 -16.484 -21.234 1 93.75 21 GLU B C 1
ATOM 2858 O O . GLU B 1 21 ? -15.352 -17.625 -21.578 1 93.75 21 GLU B O 1
ATOM 2863 N N . LYS B 1 22 ? -14.789 -15.664 -20.781 1 93.56 22 LYS B N 1
ATOM 2864 C CA . LYS B 1 22 ? -13.406 -16.062 -20.547 1 93.56 22 LYS B CA 1
ATOM 2865 C C . LYS B 1 22 ? -13.328 -17.125 -19.438 1 93.56 22 LYS B C 1
ATOM 2867 O O . LYS B 1 22 ? -12.508 -18.047 -19.516 1 93.56 22 LYS B O 1
ATOM 2872 N N . TYR B 1 23 ? -14.195 -16.859 -18.453 1 96.12 23 TYR B N 1
ATOM 2873 C CA . TYR B 1 23 ? -14.258 -17.828 -17.359 1 96.12 23 TYR B CA 1
ATOM 2874 C C . TYR B 1 23 ? -14.688 -19.203 -17.875 1 96.12 23 TYR B C 1
ATOM 2876 O O . TYR B 1 23 ? -14.039 -20.203 -17.578 1 96.12 23 TYR B O 1
ATOM 2884 N N . LEU B 1 24 ? -15.711 -19.25 -18.641 1 95.94 24 LEU B N 1
ATOM 2885 C CA . LEU B 1 24 ? -16.234 -20.5 -19.188 1 95.94 24 LEU B CA 1
ATOM 2886 C C . LEU B 1 24 ? -15.211 -21.141 -20.109 1 95.94 24 LEU B C 1
ATOM 2888 O O . LEU B 1 24 ? -15.055 -22.375 -20.094 1 95.94 24 LEU B O 1
ATOM 2892 N N . PHE B 1 25 ? -14.594 -20.344 -20.859 1 94.69 25 PHE B N 1
ATOM 2893 C CA . PHE B 1 25 ? -13.562 -20.859 -21.766 1 94.69 25 PHE B CA 1
ATOM 2894 C C . PHE B 1 25 ? -12.43 -21.5 -20.969 1 94.69 25 PHE B C 1
ATOM 2896 O O . PHE B 1 25 ? -11.992 -22.609 -21.281 1 94.69 25 PHE B O 1
ATOM 2903 N N . ALA B 1 26 ? -11.914 -20.812 -19.922 1 96.12 26 ALA B N 1
ATOM 2904 C CA . ALA B 1 26 ? -10.82 -21.312 -19.094 1 96.12 26 ALA B CA 1
ATOM 2905 C C . ALA B 1 26 ? -11.203 -22.609 -18.406 1 96.12 26 ALA B C 1
ATOM 2907 O O . ALA B 1 26 ? -10.398 -23.547 -18.312 1 96.12 26 ALA B O 1
ATOM 2908 N N . LYS B 1 27 ? -12.398 -22.672 -17.891 1 96.44 27 LYS B N 1
ATOM 2909 C CA . LYS B 1 27 ? -12.906 -23.891 -17.266 1 96.44 27 LYS B CA 1
ATOM 2910 C C . LYS B 1 27 ? -12.898 -25.062 -18.234 1 96.44 27 LYS B C 1
ATOM 2912 O O . LYS B 1 27 ? -12.461 -26.156 -17.875 1 96.44 27 LYS B O 1
ATOM 2917 N N . LYS B 1 28 ? -13.383 -24.812 -19.406 1 95.44 28 LYS B N 1
ATOM 2918 C CA . LYS B 1 28 ? -13.422 -25.844 -20.438 1 95.44 28 LYS B CA 1
ATOM 2919 C C . LYS B 1 28 ? -12.023 -26.328 -20.797 1 95.44 28 LYS B C 1
ATOM 2921 O O . LYS B 1 28 ? -11.812 -27.516 -21.047 1 95.44 28 LYS B O 1
ATOM 2926 N N . GLN B 1 29 ? -11.094 -25.391 -20.859 1 94 29 GLN B N 1
ATOM 2927 C CA . GLN B 1 29 ? -9.711 -25.766 -21.125 1 94 29 GLN B CA 1
ATOM 2928 C C . GLN B 1 29 ? -9.188 -26.75 -20.078 1 94 29 GLN B C 1
ATOM 2930 O O . GLN B 1 29 ? -8.531 -27.734 -20.422 1 94 29 GLN B O 1
ATOM 2935 N N . LEU B 1 30 ? -9.477 -26.5 -18.812 1 95.12 30 LEU B N 1
ATOM 2936 C CA . LEU B 1 30 ? -9.031 -27.391 -17.734 1 95.12 30 LEU B CA 1
ATOM 2937 C C . LEU B 1 30 ? -9.719 -28.75 -17.828 1 95.12 30 LEU B C 1
ATOM 2939 O O . LEU B 1 30 ? -9.094 -29.781 -17.609 1 95.12 30 LEU B O 1
ATOM 2943 N N . GLU B 1 31 ? -10.969 -28.719 -18.188 1 95.25 31 GLU B N 1
ATOM 2944 C CA . GLU B 1 31 ? -11.688 -29.969 -18.391 1 95.25 31 GLU B CA 1
ATOM 2945 C C . GLU B 1 31 ? -11.094 -30.781 -19.531 1 95.25 31 GLU B C 1
ATOM 2947 O O . GLU B 1 31 ? -10.953 -32 -19.438 1 95.25 31 GLU B O 1
ATOM 2952 N N . ASN B 1 32 ? -10.742 -30.094 -20.578 1 92.75 32 ASN B N 1
ATOM 2953 C CA . ASN B 1 32 ? -10.125 -30.734 -21.719 1 92.75 32 ASN B CA 1
ATOM 2954 C C . ASN B 1 32 ? -8.773 -31.344 -21.359 1 92.75 32 ASN B C 1
ATOM 2956 O O . ASN B 1 32 ? -8.336 -32.312 -21.969 1 92.75 32 ASN B O 1
ATOM 2960 N N . MET B 1 33 ? -8.133 -30.766 -20.406 1 91.25 33 MET B N 1
ATOM 2961 C CA . MET B 1 33 ? -6.852 -31.281 -19.938 1 91.25 33 MET B CA 1
ATOM 2962 C C . MET B 1 33 ? -7.047 -32.5 -19.031 1 91.25 33 MET B C 1
ATOM 2964 O O . MET B 1 33 ? -6.074 -33.125 -18.625 1 91.25 33 MET B O 1
ATOM 2968 N N . GLY B 1 34 ? -8.312 -32.812 -18.609 1 93.25 34 GLY B N 1
ATOM 2969 C CA . GLY B 1 34 ? -8.617 -34.031 -17.875 1 93.25 34 GLY B CA 1
ATOM 2970 C C . GLY B 1 34 ? -9 -33.781 -16.438 1 93.25 34 GLY B C 1
ATOM 2971 O O . GLY B 1 34 ? -9.188 -34.719 -15.664 1 93.25 34 GLY B O 1
ATOM 2972 N N . PHE B 1 35 ? -9.133 -32.5 -16.094 1 95.62 35 PHE B N 1
ATOM 2973 C CA . PHE B 1 35 ? -9.5 -32.188 -14.719 1 95.62 35 PHE B CA 1
ATOM 2974 C C . PHE B 1 35 ? -11.016 -32.156 -14.562 1 95.62 35 PHE B C 1
ATOM 2976 O O . PHE B 1 35 ? -11.742 -31.875 -15.516 1 95.62 35 PHE B O 1
ATOM 2983 N N . GLU B 1 36 ? -11.445 -32.594 -13.438 1 97.38 36 GLU B N 1
ATOM 2984 C CA . GLU B 1 36 ? -12.812 -32.281 -13 1 97.38 36 GLU B CA 1
ATOM 2985 C C . GLU B 1 36 ? -12.859 -31 -12.18 1 97.38 36 GLU B C 1
ATOM 2987 O O . GLU B 1 36 ? -11.945 -30.719 -11.398 1 97.38 36 GLU B O 1
ATOM 2992 N N . ILE B 1 37 ? -13.945 -30.297 -12.336 1 97.94 37 ILE B N 1
ATOM 2993 C CA . ILE B 1 37 ? -14.016 -28.984 -11.703 1 97.94 37 ILE B CA 1
ATOM 2994 C C . ILE B 1 37 ? -15.172 -28.953 -10.711 1 97.94 37 ILE B C 1
ATOM 2996 O O . ILE B 1 37 ? -16.281 -29.391 -11.023 1 97.94 37 ILE B O 1
ATOM 3000 N N . VAL B 1 38 ? -14.93 -28.453 -9.547 1 98.44 38 VAL B N 1
ATOM 3001 C CA . VAL B 1 38 ? -15.938 -28.141 -8.539 1 98.44 38 VAL B CA 1
ATOM 3002 C C . VAL B 1 38 ? -15.898 -26.656 -8.203 1 98.44 38 VAL B C 1
ATOM 3004 O O . VAL B 1 38 ? -14.875 -26.141 -7.742 1 98.44 38 VAL B O 1
ATOM 3007 N N . GLU B 1 39 ? -16.984 -25.984 -8.438 1 98.5 39 GLU B N 1
ATOM 3008 C CA . GLU B 1 39 ? -17.062 -24.562 -8.156 1 98.5 39 GLU B CA 1
ATOM 3009 C C . GLU B 1 39 ? -17.469 -24.297 -6.711 1 98.5 39 GLU B C 1
ATOM 3011 O O . GLU B 1 39 ? -18.344 -24.984 -6.168 1 98.5 39 GLU B O 1
ATOM 3016 N N . GLY B 1 40 ? -16.797 -23.359 -6.047 1 98.62 40 GLY B N 1
ATOM 3017 C CA . GLY B 1 40 ? -17.266 -22.891 -4.754 1 98.62 40 GLY B CA 1
ATOM 3018 C C . GLY B 1 40 ? -18.609 -22.219 -4.828 1 98.62 40 GLY B C 1
ATOM 3019 O O . GLY B 1 40 ? -19.078 -21.844 -5.91 1 98.62 40 GLY B O 1
ATOM 3020 N N . ASN B 1 41 ? -19.266 -22 -3.703 1 98.06 41 ASN B N 1
ATOM 3021 C CA . ASN B 1 41 ? -20.625 -21.484 -3.645 1 98.06 41 ASN B CA 1
ATOM 3022 C C . ASN B 1 41 ? -20.734 -20.094 -4.25 1 98.06 41 ASN B C 1
ATOM 3024 O O . ASN B 1 41 ? -21.703 -19.781 -4.957 1 98.06 41 ASN B O 1
ATOM 3028 N N . LEU B 1 42 ? -19.781 -19.203 -3.977 1 98.19 42 LEU B N 1
ATOM 3029 C CA . LEU B 1 42 ? -19.859 -17.828 -4.496 1 98.19 42 LEU B CA 1
ATOM 3030 C C . LEU B 1 42 ? -19.719 -17.828 -6.016 1 98.19 42 LEU B C 1
ATOM 3032 O O . LEU B 1 42 ? -20.359 -17.031 -6.699 1 98.19 42 LEU B O 1
ATOM 3036 N N . VAL B 1 43 ? -18.812 -18.688 -6.508 1 98.38 43 VAL B N 1
ATOM 3037 C CA . VAL B 1 43 ? -18.609 -18.812 -7.949 1 98.38 43 VAL B CA 1
ATOM 3038 C C . VAL B 1 43 ? -19.875 -19.359 -8.602 1 98.38 43 VAL B C 1
ATOM 3040 O O . VAL B 1 43 ? -20.391 -18.781 -9.547 1 98.38 43 VAL B O 1
ATOM 3043 N N . LYS B 1 44 ? -20.391 -20.422 -8.078 1 97.25 44 LYS B N 1
ATOM 3044 C CA . LYS B 1 44 ? -21.547 -21.125 -8.609 1 97.25 44 LYS B CA 1
ATOM 3045 C C . LYS B 1 44 ? -22.781 -20.219 -8.594 1 97.25 44 LYS B C 1
ATOM 3047 O O . LYS B 1 44 ? -23.547 -20.188 -9.562 1 97.25 44 LYS B O 1
ATOM 3052 N N . ASP B 1 45 ? -22.953 -19.453 -7.504 1 97.06 45 ASP B N 1
ATOM 3053 C CA . ASP B 1 45 ? -24.125 -18.625 -7.32 1 97.06 45 ASP B CA 1
ATOM 3054 C C . ASP B 1 45 ? -23.953 -17.266 -7.992 1 97.06 45 ASP B C 1
ATOM 3056 O O . ASP B 1 45 ? -24.828 -16.391 -7.891 1 97.06 45 ASP B O 1
ATOM 3060 N N . LYS B 1 46 ? -22.859 -17.047 -8.594 1 96 46 LYS B N 1
ATOM 3061 C CA . LYS B 1 46 ? -22.547 -15.805 -9.305 1 96 46 LYS B CA 1
ATOM 3062 C C . LYS B 1 46 ? -22.766 -14.594 -8.398 1 96 46 LYS B C 1
ATOM 3064 O O . LYS B 1 46 ? -23.453 -13.648 -8.773 1 96 46 LYS B O 1
ATOM 3069 N N . ARG B 1 47 ? -22.172 -14.688 -7.242 1 92.25 47 ARG B N 1
ATOM 3070 C CA . ARG B 1 47 ? -22.234 -13.578 -6.297 1 92.25 47 ARG B CA 1
ATOM 3071 C C . ARG B 1 47 ? -21.359 -12.414 -6.758 1 92.25 47 ARG B C 1
ATOM 3073 O O . ARG B 1 47 ? -20.266 -12.633 -7.293 1 92.25 47 ARG B O 1
ATOM 3080 N N . TYR B 1 48 ? -21.906 -11.195 -6.527 1 93.56 48 TYR B N 1
ATOM 3081 C CA . TYR B 1 48 ? -21.25 -9.992 -7 1 93.56 48 TYR B CA 1
ATOM 3082 C C . TYR B 1 48 ? -21.484 -8.828 -6.051 1 93.56 48 TYR B C 1
ATOM 3084 O O . TYR B 1 48 ? -22.641 -8.484 -5.75 1 93.56 48 TYR B O 1
ATOM 3092 N N . GLN B 1 49 ? -20.422 -8.242 -5.598 1 95.25 49 GLN B N 1
ATOM 3093 C CA . GLN B 1 49 ? -20.516 -7.066 -4.734 1 95.25 49 GLN B CA 1
ATOM 3094 C C . GLN B 1 49 ? -19.594 -5.949 -5.227 1 95.25 49 GLN B C 1
ATOM 3096 O O . GLN B 1 49 ? -18.859 -5.355 -4.438 1 95.25 49 GLN B O 1
ATOM 3101 N N . GLY B 1 50 ? -19.562 -5.715 -6.566 1 95 50 GLY B N 1
ATOM 3102 C CA . GLY B 1 50 ? -18.719 -4.672 -7.145 1 95 50 GLY B CA 1
ATOM 3103 C C . GLY B 1 50 ? -17.266 -5.086 -7.297 1 95 50 GLY B C 1
ATOM 3104 O O . GLY B 1 50 ? -16.953 -5.953 -8.109 1 95 50 GLY B O 1
ATOM 3105 N N . TYR B 1 51 ? -16.422 -4.59 -6.469 1 95.5 51 TYR B N 1
ATOM 3106 C CA . TYR B 1 51 ? -14.984 -4.824 -6.555 1 95.5 51 TYR B CA 1
ATOM 3107 C C . TYR B 1 51 ? -14.625 -6.199 -6.004 1 95.5 51 TYR B C 1
ATOM 3109 O O . TYR B 1 51 ? -13.516 -6.688 -6.223 1 95.5 51 TYR B O 1
ATOM 3117 N N . ARG B 1 52 ? -15.531 -6.859 -5.363 1 96.88 52 ARG B N 1
ATOM 3118 C CA . ARG B 1 52 ? -15.328 -8.18 -4.766 1 96.88 52 ARG B CA 1
ATOM 3119 C C . ARG B 1 52 ? -16.562 -9.055 -4.949 1 96.88 52 ARG B C 1
ATOM 3121 O O . ARG B 1 52 ? -17.609 -8.578 -5.398 1 96.88 52 ARG B O 1
ATOM 3128 N N . THR B 1 53 ? -16.391 -10.336 -4.648 1 96.25 53 THR B N 1
ATOM 3129 C CA . THR B 1 53 ? -17.516 -11.266 -4.797 1 96.25 53 THR B CA 1
ATOM 3130 C C . THR B 1 53 ? -18.453 -11.172 -3.6 1 96.25 53 THR B C 1
ATOM 3132 O O . THR B 1 53 ? -19.672 -11.234 -3.758 1 96.25 53 THR B O 1
ATOM 3135 N N . ALA B 1 54 ? -17.938 -11.078 -2.428 1 96.88 54 ALA B N 1
ATOM 3136 C CA . ALA B 1 54 ? -18.688 -11.062 -1.173 1 96.88 54 ALA B CA 1
ATOM 3137 C C . ALA B 1 54 ? -17.828 -10.539 -0.026 1 96.88 54 ALA B C 1
ATOM 3139 O O . ALA B 1 54 ? -16.703 -10.086 -0.243 1 96.88 54 ALA B O 1
ATOM 3140 N N . SER B 1 55 ? -18.391 -10.523 1.221 1 97 55 SER B N 1
ATOM 3141 C CA . SER B 1 55 ? -17.641 -10.094 2.391 1 97 55 SER B CA 1
ATOM 3142 C C . SER B 1 55 ? -16.438 -11 2.631 1 97 55 SER B C 1
ATOM 3144 O O . SER B 1 55 ? -16.375 -12.109 2.1 1 97 55 SER B O 1
ATOM 3146 N N . ALA B 1 56 ? -15.562 -10.547 3.367 1 97.69 56 ALA B N 1
ATOM 3147 C CA . ALA B 1 56 ? -14.375 -11.32 3.705 1 97.69 56 ALA B CA 1
ATOM 3148 C C . ALA B 1 56 ? -14.742 -12.672 4.316 1 97.69 56 ALA B C 1
ATOM 3150 O O . ALA B 1 56 ? -14.172 -13.703 3.951 1 97.69 56 ALA B O 1
ATOM 3151 N N . LYS B 1 57 ? -15.664 -12.672 5.227 1 98 57 LYS B N 1
ATOM 3152 C CA . LYS B 1 57 ? -16.094 -13.898 5.906 1 98 57 LYS B CA 1
ATOM 3153 C C . LYS B 1 57 ? -16.719 -14.883 4.922 1 98 57 LYS B C 1
ATOM 3155 O O . LYS B 1 57 ? -16.422 -16.078 4.965 1 98 57 LYS B O 1
ATOM 3160 N N . GLU B 1 58 ? -17.547 -14.375 4.062 1 98.44 58 GLU B N 1
ATOM 3161 C CA . GLU B 1 58 ? -18.203 -15.234 3.08 1 98.44 58 GLU B CA 1
ATOM 3162 C C . GLU B 1 58 ? -17.188 -15.828 2.105 1 98.44 58 GLU B C 1
ATOM 3164 O O . GLU B 1 58 ? -17.312 -17 1.712 1 98.44 58 GLU B O 1
ATOM 3169 N N . ARG B 1 59 ? -16.297 -15.094 1.692 1 98.62 59 ARG B N 1
ATOM 3170 C CA . ARG B 1 59 ? -15.25 -15.586 0.792 1 98.62 59 ARG B CA 1
ATOM 3171 C C . ARG B 1 59 ? -14.391 -16.641 1.477 1 98.62 59 ARG B C 1
ATOM 3173 O O . ARG B 1 59 ? -14.016 -17.641 0.861 1 98.62 59 ARG B O 1
ATOM 3180 N N . ALA B 1 60 ? -14.062 -16.375 2.742 1 98.81 60 ALA B N 1
ATOM 3181 C CA . ALA B 1 60 ? -13.32 -17.375 3.512 1 98.81 60 ALA B CA 1
ATOM 3182 C C . ALA B 1 60 ? -14.117 -18.672 3.629 1 98.81 60 ALA B C 1
ATOM 3184 O O . ALA B 1 60 ? -13.547 -19.766 3.535 1 98.81 60 ALA B O 1
ATOM 3185 N N . GLU B 1 61 ? -15.414 -18.531 3.842 1 98.75 61 GLU B N 1
ATOM 3186 C CA . GLU B 1 61 ? -16.281 -19.703 3.949 1 98.75 61 GLU B CA 1
ATOM 3187 C C . GLU B 1 61 ? -16.281 -20.516 2.656 1 98.75 61 GLU B C 1
ATOM 3189 O O . GLU B 1 61 ? -16.25 -21.75 2.689 1 98.75 61 GLU B O 1
ATOM 3194 N N . GLU B 1 62 ? -16.359 -19.844 1.553 1 98.81 62 GLU B N 1
ATOM 3195 C CA . GLU B 1 62 ? -16.266 -20.547 0.276 1 98.81 62 GLU B CA 1
ATOM 3196 C C . GLU B 1 62 ? -14.984 -21.359 0.186 1 98.81 62 GLU B C 1
ATOM 3198 O O . GLU B 1 62 ? -15.023 -22.547 -0.169 1 98.81 62 GLU B O 1
ATOM 3203 N N . MET B 1 63 ? -13.852 -20.75 0.497 1 98.88 63 MET B N 1
ATOM 3204 C CA . MET B 1 63 ? -12.562 -21.422 0.439 1 98.88 63 MET B CA 1
ATOM 3205 C C . MET B 1 63 ? -12.531 -22.625 1.374 1 98.88 63 MET B C 1
ATOM 3207 O O . MET B 1 63 ? -12.117 -23.719 0.977 1 98.88 63 MET B O 1
ATOM 3211 N N . MET B 1 64 ? -13.039 -22.453 2.602 1 98.94 64 MET B N 1
ATOM 3212 C CA . MET B 1 64 ? -12.969 -23.5 3.613 1 98.94 64 MET B CA 1
ATOM 3213 C C . MET B 1 64 ? -13.891 -24.656 3.252 1 98.94 64 MET B C 1
ATOM 3215 O O . MET B 1 64 ? -13.57 -25.812 3.537 1 98.94 64 MET B O 1
ATOM 3219 N N . ASN B 1 65 ? -15.039 -24.328 2.641 1 98.81 65 ASN B N 1
ATOM 3220 C CA . ASN B 1 65 ? -15.922 -25.406 2.184 1 98.81 65 ASN B CA 1
ATOM 3221 C C . ASN B 1 65 ? -15.234 -26.297 1.159 1 98.81 65 ASN B C 1
ATOM 3223 O O . ASN B 1 65 ? -15.359 -27.516 1.215 1 98.81 65 ASN B O 1
ATOM 3227 N N . LEU B 1 66 ? -14.555 -25.719 0.272 1 98.88 66 LEU B N 1
ATOM 3228 C CA . LEU B 1 66 ? -13.82 -26.484 -0.726 1 98.88 66 LEU B CA 1
ATOM 3229 C C . LEU B 1 66 ? -12.664 -27.25 -0.084 1 98.88 66 LEU B C 1
ATOM 3231 O O . LEU B 1 66 ? -12.375 -28.391 -0.467 1 98.88 66 LEU B O 1
ATOM 3235 N N . VAL B 1 67 ? -11.969 -26.656 0.878 1 98.81 67 VAL B N 1
ATOM 3236 C CA . VAL B 1 67 ? -10.867 -27.281 1.603 1 98.81 67 VAL B CA 1
ATOM 3237 C C . VAL B 1 67 ? -11.367 -28.547 2.303 1 98.81 67 VAL B C 1
ATOM 3239 O O . VAL B 1 67 ? -10.688 -29.578 2.309 1 98.81 67 VAL B O 1
ATOM 3242 N N . LYS B 1 68 ? -12.562 -28.516 2.818 1 98.56 68 LYS B N 1
ATOM 3243 C CA . LYS B 1 68 ? -13.125 -29.609 3.602 1 98.56 68 LYS B CA 1
ATOM 3244 C C . LYS B 1 68 ? -13.688 -30.703 2.695 1 98.56 68 LYS B C 1
ATOM 3246 O O . LYS B 1 68 ? -13.953 -31.828 3.148 1 98.56 68 LYS B O 1
ATOM 3251 N N . ASN B 1 69 ? -13.93 -30.391 1.468 1 98.38 69 ASN B N 1
ATOM 3252 C CA . ASN B 1 69 ? -14.391 -31.375 0.504 1 98.38 69 ASN B CA 1
ATOM 3253 C C . ASN B 1 69 ? -13.273 -32.375 0.144 1 98.38 69 ASN B C 1
ATOM 3255 O O . ASN B 1 69 ? -12.352 -32.031 -0.592 1 98.38 69 ASN B O 1
ATOM 3259 N N . LYS B 1 70 ? -13.398 -33.594 0.491 1 97.19 70 LYS B N 1
ATOM 3260 C CA . LYS B 1 70 ? -12.336 -34.594 0.402 1 97.19 70 LYS B CA 1
ATOM 3261 C C . LYS B 1 70 ? -12.086 -35 -1.047 1 97.19 70 LYS B C 1
ATOM 3263 O O . LYS B 1 70 ? -11.047 -35.594 -1.36 1 97.19 70 LYS B O 1
ATOM 3268 N N . ASP B 1 71 ? -12.969 -34.688 -1.916 1 96.69 71 ASP B N 1
ATOM 3269 C CA . ASP B 1 71 ? -12.828 -35.062 -3.312 1 96.69 71 ASP B CA 1
ATOM 3270 C C . ASP B 1 71 ? -11.891 -34.125 -4.062 1 96.69 71 ASP B C 1
ATOM 3272 O O . ASP B 1 71 ? -11.43 -34.438 -5.16 1 96.69 71 ASP B O 1
ATOM 3276 N N . ILE B 1 72 ? -11.57 -33.031 -3.475 1 97.88 72 ILE B N 1
ATOM 3277 C CA . ILE B 1 72 ? -10.797 -31.984 -4.16 1 97.88 72 ILE B CA 1
ATOM 3278 C C . ILE B 1 72 ? -9.305 -32.188 -3.904 1 97.88 72 ILE B C 1
ATOM 3280 O O . ILE B 1 72 ? -8.898 -32.438 -2.77 1 97.88 72 ILE B O 1
ATOM 3284 N N . ASP B 1 73 ? -8.547 -32.062 -4.965 1 97 73 ASP B N 1
ATOM 3285 C CA . ASP B 1 73 ? -7.102 -32.25 -4.875 1 97 73 ASP B CA 1
ATOM 3286 C C . ASP B 1 73 ? -6.379 -30.906 -4.949 1 97 73 ASP B C 1
ATOM 3288 O O . ASP B 1 73 ? -5.34 -30.719 -4.309 1 97 73 ASP B O 1
ATOM 3292 N N . ILE B 1 74 ? -6.922 -29.969 -5.793 1 97.75 74 ILE B N 1
ATOM 3293 C CA . ILE B 1 74 ? -6.258 -28.703 -6.121 1 97.75 74 ILE B CA 1
ATOM 3294 C C . ILE B 1 74 ? -7.203 -27.547 -5.844 1 97.75 74 ILE B C 1
ATOM 3296 O O . ILE B 1 74 ? -8.391 -27.609 -6.156 1 97.75 74 ILE B O 1
ATOM 3300 N N . MET B 1 75 ? -6.738 -26.578 -5.207 1 98.81 75 MET B N 1
ATOM 3301 C CA . MET B 1 75 ? -7.438 -25.297 -5.027 1 98.81 75 MET B CA 1
ATOM 3302 C C . MET B 1 75 ? -6.938 -24.266 -6.023 1 98.81 75 MET B C 1
ATOM 3304 O O . MET B 1 75 ? -5.742 -23.984 -6.086 1 98.81 75 MET B O 1
ATOM 3308 N N . MET B 1 76 ? -7.816 -23.641 -6.816 1 98.75 76 MET B N 1
ATOM 3309 C CA . MET B 1 76 ? -7.438 -22.656 -7.816 1 98.75 76 MET B CA 1
ATOM 3310 C C . MET B 1 76 ? -8.359 -21.438 -7.758 1 98.75 76 MET B C 1
ATOM 3312 O O . MET B 1 76 ? -9.578 -21.578 -7.883 1 98.75 76 MET B O 1
ATOM 3316 N N . PRO B 1 77 ? -7.781 -20.219 -7.535 1 98.81 77 PRO B N 1
ATOM 3317 C CA . PRO B 1 77 ? -8.625 -19.031 -7.562 1 98.81 77 PRO B CA 1
ATOM 3318 C C . PRO B 1 77 ? -9.062 -18.656 -8.977 1 98.81 77 PRO B C 1
ATOM 3320 O O . PRO B 1 77 ? -8.359 -18.953 -9.945 1 98.81 77 PRO B O 1
ATOM 3323 N N . VAL B 1 78 ? -10.219 -17.953 -9.07 1 98.06 78 VAL B N 1
ATOM 3324 C CA . VAL B 1 78 ? -10.68 -17.422 -10.344 1 98.06 78 VAL B CA 1
ATOM 3325 C C . VAL B 1 78 ? -9.664 -16.406 -10.883 1 98.06 78 VAL B C 1
ATOM 3327 O O . VAL B 1 78 ? -9.352 -16.406 -12.078 1 98.06 78 VAL B O 1
ATOM 3330 N N . ILE B 1 79 ? -9.297 -15.547 -10.039 1 97.44 79 ILE B N 1
ATOM 3331 C CA . ILE B 1 79 ? -8.32 -14.5 -10.289 1 97.44 79 ILE B CA 1
ATOM 3332 C C . ILE B 1 79 ? -7.906 -13.844 -8.977 1 97.44 79 ILE B C 1
ATOM 3334 O O . ILE B 1 79 ? -8.484 -14.141 -7.922 1 97.44 79 ILE B O 1
ATOM 3338 N N . GLY B 1 80 ? -6.91 -13.055 -8.977 1 96.12 80 GLY B N 1
ATOM 3339 C CA . GLY B 1 80 ? -6.539 -12.258 -7.824 1 96.12 80 GLY B CA 1
ATOM 3340 C C . GLY B 1 80 ? -7.391 -11.008 -7.668 1 96.12 80 GLY B C 1
ATOM 3341 O O . GLY B 1 80 ? -8.586 -11.023 -7.977 1 96.12 80 GLY B O 1
ATOM 3342 N N . GLY B 1 81 ? -6.844 -10.016 -7.23 1 95.75 81 GLY B N 1
ATOM 3343 C CA . GLY B 1 81 ? -7.469 -8.742 -6.906 1 95.75 81 GLY B CA 1
ATOM 3344 C C . GLY B 1 81 ? -6.695 -7.941 -5.875 1 95.75 81 GLY B C 1
ATOM 3345 O O . GLY B 1 81 ? -5.492 -7.734 -6.02 1 95.75 81 GLY B O 1
ATOM 3346 N N . TYR B 1 82 ? -7.516 -7.508 -4.836 1 96 82 TYR B N 1
ATOM 3347 C CA . TYR B 1 82 ? -6.84 -6.652 -3.867 1 96 82 TYR B CA 1
ATOM 3348 C C . TYR B 1 82 ? -7.145 -7.102 -2.441 1 96 82 TYR B C 1
ATOM 3350 O O . TYR B 1 82 ? -6.508 -6.641 -1.491 1 96 82 TYR B O 1
ATOM 3358 N N . ASN B 1 83 ? -8.047 -8.062 -2.252 1 97.62 83 ASN B N 1
ATOM 3359 C CA . ASN B 1 83 ? -8.586 -8.188 -0.901 1 97.62 83 ASN B CA 1
ATOM 3360 C C . ASN B 1 83 ? -8.539 -9.641 -0.419 1 97.62 83 ASN B C 1
ATOM 3362 O O . ASN B 1 83 ? -9.281 -10.016 0.488 1 97.62 83 ASN B O 1
ATOM 3366 N N . SER B 1 84 ? -7.668 -10.461 -1.029 1 98.5 84 SER B N 1
ATOM 3367 C CA . SER B 1 84 ? -7.539 -11.836 -0.555 1 98.5 84 SER B CA 1
ATOM 3368 C C . SER B 1 84 ? -7.023 -11.875 0.881 1 98.5 84 SER B C 1
ATOM 3370 O O . SER B 1 84 ? -7.359 -12.789 1.638 1 98.5 84 SER B O 1
ATOM 3372 N N . GLY B 1 85 ? -6.227 -10.875 1.249 1 98.5 85 GLY B N 1
ATOM 3373 C CA . GLY B 1 85 ? -5.711 -10.812 2.607 1 98.5 85 GLY B CA 1
ATOM 3374 C C . GLY B 1 85 ? -6.801 -10.711 3.656 1 98.5 85 GLY B C 1
ATOM 3375 O O . GLY B 1 85 ? -6.617 -11.133 4.801 1 98.5 85 GLY B O 1
ATOM 3376 N N . SER B 1 86 ? -7.926 -10.188 3.291 1 98.19 86 SER B N 1
ATOM 3377 C CA . SER B 1 86 ? -9.031 -9.977 4.223 1 98.19 86 SER B CA 1
ATOM 3378 C C . SER B 1 86 ? -9.625 -11.297 4.688 1 98.19 86 SER B C 1
ATOM 3380 O O . SER B 1 86 ? -10.359 -11.344 5.676 1 98.19 86 SER B O 1
ATOM 3382 N N . LEU B 1 87 ? -9.289 -12.406 4.031 1 98.56 87 LEU B N 1
ATOM 3383 C CA . LEU B 1 87 ? -9.828 -13.719 4.367 1 98.56 87 LEU B CA 1
ATOM 3384 C C . LEU B 1 87 ? -9.086 -14.328 5.547 1 98.56 87 LEU B C 1
ATOM 3386 O O . LEU B 1 87 ? -9.617 -15.203 6.238 1 98.56 87 LEU B O 1
ATOM 3390 N N . LEU B 1 88 ? -7.902 -13.93 5.762 1 98.81 88 LEU B N 1
ATOM 3391 C CA . LEU B 1 88 ? -6.922 -14.664 6.551 1 98.81 88 LEU B CA 1
ATOM 3392 C C . LEU B 1 88 ? -7.422 -14.883 7.977 1 98.81 88 LEU B C 1
ATOM 3394 O O . LEU B 1 88 ? -7.332 -15.992 8.508 1 98.81 88 LEU B O 1
ATOM 3398 N N . PRO B 1 89 ? -8.102 -13.867 8.594 1 98 89 PRO B N 1
ATOM 3399 C CA . PRO B 1 89 ? -8.547 -14.07 9.969 1 98 89 PRO B CA 1
ATOM 3400 C C . PRO B 1 89 ? -9.641 -15.125 10.094 1 98 89 PRO B C 1
ATOM 3402 O O . PRO B 1 89 ? -9.914 -15.609 11.195 1 98 89 PRO B O 1
ATOM 3405 N N . TYR B 1 90 ? -10.242 -15.477 9.023 1 98.44 90 TYR B N 1
ATOM 3406 C CA . TYR B 1 90 ? -11.391 -16.375 9.055 1 98.44 90 TYR B CA 1
ATOM 3407 C C . TYR B 1 90 ? -11.008 -17.781 8.609 1 98.44 90 TYR B C 1
ATOM 3409 O O . TYR B 1 90 ? -11.836 -18.688 8.609 1 98.44 90 TYR B O 1
ATOM 3417 N N . LEU B 1 91 ? -9.789 -17.984 8.266 1 98.81 91 LEU B N 1
ATOM 3418 C CA . LEU B 1 91 ? -9.352 -19.281 7.754 1 98.81 91 LEU B CA 1
ATOM 3419 C C . LEU B 1 91 ? -8.898 -20.188 8.891 1 98.81 91 LEU B C 1
ATOM 3421 O O . LEU B 1 91 ? -8.281 -19.734 9.852 1 98.81 91 LEU B O 1
ATOM 3425 N N . ASP B 1 92 ? -9.203 -21.453 8.828 1 98.88 92 ASP B N 1
ATOM 3426 C CA . ASP B 1 92 ? -8.719 -22.5 9.719 1 98.88 92 ASP B CA 1
ATOM 3427 C C . ASP B 1 92 ? -7.496 -23.203 9.133 1 98.88 92 ASP B C 1
ATOM 3429 O O . ASP B 1 92 ? -7.633 -24.156 8.375 1 98.88 92 ASP B O 1
ATOM 3433 N N . PHE B 1 93 ? -6.316 -22.797 9.57 1 98.81 93 PHE B N 1
ATOM 3434 C CA . PHE B 1 93 ? -5.082 -23.266 8.938 1 98.81 93 PHE B CA 1
ATOM 3435 C C . PHE B 1 93 ? -4.789 -24.703 9.32 1 98.81 93 PHE B C 1
ATOM 3437 O O . PHE B 1 93 ? -4.09 -25.406 8.586 1 98.81 93 PHE B O 1
ATOM 3444 N N . ASP B 1 94 ? -5.324 -25.156 10.484 1 98.75 94 ASP B N 1
ATOM 3445 C CA . ASP B 1 94 ? -5.203 -26.578 10.812 1 98.75 94 ASP B CA 1
ATOM 3446 C C . ASP B 1 94 ? -5.938 -27.438 9.789 1 98.75 94 ASP B C 1
ATOM 3448 O O . ASP B 1 94 ? -5.414 -28.453 9.336 1 98.75 94 ASP B O 1
ATOM 3452 N N . GLU B 1 95 ? -7.145 -27.016 9.461 1 98.75 95 GLU B N 1
ATOM 3453 C CA . GLU B 1 95 ? -7.922 -27.734 8.461 1 98.75 95 GLU B CA 1
ATOM 3454 C C . GLU B 1 95 ? -7.254 -27.656 7.09 1 98.75 95 GLU B C 1
ATOM 3456 O O . GLU B 1 95 ? -7.277 -28.625 6.328 1 98.75 95 GLU B O 1
ATOM 3461 N N . ILE B 1 96 ? -6.711 -26.547 6.746 1 98.88 96 ILE B N 1
ATOM 3462 C CA . ILE B 1 96 ? -6.008 -26.359 5.48 1 98.88 96 ILE B CA 1
ATOM 3463 C C . ILE B 1 96 ? -4.82 -27.328 5.41 1 98.88 96 ILE B C 1
ATOM 3465 O O . ILE B 1 96 ? -4.637 -28.016 4.41 1 98.88 96 ILE B O 1
ATOM 3469 N N . GLU B 1 97 ? -4.078 -27.359 6.492 1 98.56 97 GLU B N 1
ATOM 3470 C CA . GLU B 1 97 ? -2.912 -28.234 6.531 1 98.56 97 GLU B CA 1
ATOM 3471 C C . GLU B 1 97 ? -3.316 -29.703 6.367 1 98.56 97 GLU B C 1
ATOM 3473 O O . GLU B 1 97 ? -2.703 -30.438 5.59 1 98.56 97 GLU B O 1
ATOM 3478 N N . LYS B 1 98 ? -4.352 -30.078 7.066 1 97.94 98 LYS B N 1
ATOM 3479 C CA . LYS B 1 98 ? -4.812 -31.453 7.07 1 97.94 98 LYS B CA 1
ATOM 3480 C C . LYS B 1 98 ? -5.316 -31.875 5.691 1 97.94 98 LYS B C 1
ATOM 3482 O O . LYS B 1 98 ? -5.258 -33.062 5.328 1 97.94 98 LYS B O 1
ATOM 3487 N N . SER B 1 99 ? -5.723 -30.938 4.949 1 97.56 99 SER B N 1
ATOM 3488 C CA . SER B 1 99 ? -6.332 -31.25 3.656 1 97.56 99 SER B CA 1
ATOM 3489 C C . SER B 1 99 ? -5.293 -31.75 2.658 1 97.56 99 SER B C 1
ATOM 3491 O O . SER B 1 99 ? -5.637 -32.438 1.692 1 97.56 99 SER B O 1
ATOM 3493 N N . LYS B 1 100 ? -4.047 -31.297 2.809 1 96.88 100 LYS B N 1
ATOM 3494 C CA . LYS B 1 100 ? -2.916 -31.672 1.97 1 96.88 100 LYS B CA 1
ATOM 3495 C C . LYS B 1 100 ? -3.137 -31.25 0.521 1 96.88 100 LYS B C 1
ATOM 3497 O O . LYS B 1 100 ? -2.484 -31.766 -0.39 1 96.88 100 LYS B O 1
ATOM 3502 N N . LYS B 1 101 ? -4.012 -30.344 0.293 1 97.31 101 LYS B N 1
ATOM 3503 C CA . LYS B 1 101 ? -4.344 -29.891 -1.056 1 97.31 101 LYS B CA 1
ATOM 3504 C C . LYS B 1 101 ? -3.244 -29 -1.624 1 97.31 101 LYS B C 1
ATOM 3506 O O . LYS B 1 101 ? -2.451 -28.422 -0.873 1 97.31 101 LYS B O 1
ATOM 3511 N N . LYS B 1 102 ? -3.213 -28.984 -2.941 1 97.38 102 LYS B N 1
ATOM 3512 C CA . LYS B 1 102 ? -2.307 -28.094 -3.662 1 97.38 102 LYS B CA 1
ATOM 3513 C C . LYS B 1 102 ? -2.982 -26.766 -3.977 1 97.38 102 LYS B C 1
ATOM 3515 O O . LYS B 1 102 ? -4.047 -26.734 -4.602 1 97.38 102 LYS B O 1
ATOM 3520 N N . PHE B 1 103 ? -2.342 -25.688 -3.584 1 98.62 103 PHE B N 1
ATOM 3521 C CA . PHE B 1 103 ? -2.93 -24.375 -3.768 1 98.62 103 PHE B CA 1
ATOM 3522 C C . PHE B 1 103 ? -2.199 -23.594 -4.859 1 98.62 103 PHE B C 1
ATOM 3524 O O . PHE B 1 103 ? -1.003 -23.328 -4.746 1 98.62 103 PHE B O 1
ATOM 3531 N N . PHE B 1 104 ? -2.938 -23.219 -5.883 1 98.44 104 PHE B N 1
ATOM 3532 C CA . PHE B 1 104 ? -2.395 -22.406 -6.969 1 98.44 104 PHE B CA 1
ATOM 3533 C C . PHE B 1 104 ? -2.814 -20.953 -6.816 1 98.44 104 PHE B C 1
ATOM 3535 O O . PHE B 1 104 ? -3.807 -20.641 -6.152 1 98.44 104 PHE B O 1
ATOM 3542 N N . GLY B 1 105 ? -2.07 -20.047 -7.41 1 98.38 105 GLY B N 1
ATOM 3543 C CA . GLY B 1 105 ? -2.441 -18.641 -7.492 1 98.38 105 GLY B CA 1
ATOM 3544 C C . GLY B 1 105 ? -1.248 -17.703 -7.457 1 98.38 105 GLY B C 1
ATOM 3545 O O . GLY B 1 105 ? -0.146 -18.109 -7.078 1 98.38 105 GLY B O 1
ATOM 3546 N N . TYR B 1 106 ? -1.431 -16.516 -7.844 1 98.31 106 TYR B N 1
ATOM 3547 C CA . TYR B 1 106 ? -0.417 -15.469 -7.793 1 98.31 106 TYR B CA 1
ATOM 3548 C C . TYR B 1 106 ? -1.058 -14.094 -7.637 1 98.31 106 TYR B C 1
ATOM 3550 O O . TYR B 1 106 ? -2.273 -13.984 -7.461 1 98.31 106 TYR B O 1
ATOM 3558 N N . SER B 1 107 ? -0.264 -13.008 -7.652 1 98.19 107 SER B N 1
ATOM 3559 C CA . SER B 1 107 ? -0.776 -11.648 -7.484 1 98.19 107 SER B CA 1
ATOM 3560 C C . SER B 1 107 ? -1.306 -11.43 -6.07 1 98.19 107 SER B C 1
ATOM 3562 O O . SER B 1 107 ? -0.591 -11.656 -5.094 1 98.19 107 SER B O 1
ATOM 3564 N N . ASP B 1 108 ? -2.582 -11.078 -6.027 1 98.31 108 ASP B N 1
ATOM 3565 C CA . ASP B 1 108 ? -3.201 -10.812 -4.734 1 98.31 108 ASP B CA 1
ATOM 3566 C C . ASP B 1 108 ? -3.295 -12.086 -3.9 1 98.31 108 ASP B C 1
ATOM 3568 O O . ASP B 1 108 ? -3.373 -12.031 -2.672 1 98.31 108 ASP B O 1
ATOM 3572 N N . ILE B 1 109 ? -3.162 -13.258 -4.508 1 98.81 109 ILE B N 1
ATOM 3573 C CA . ILE B 1 109 ? -3.242 -14.547 -3.836 1 98.81 109 ILE B CA 1
ATOM 3574 C C . ILE B 1 109 ? -1.988 -14.773 -2.992 1 98.81 109 ILE B C 1
ATOM 3576 O O . ILE B 1 109 ? -1.967 -15.641 -2.121 1 98.81 109 ILE B O 1
ATOM 3580 N N . THR B 1 110 ? -0.982 -13.93 -3.197 1 98.88 110 THR B N 1
ATOM 3581 C CA . THR B 1 110 ? 0.2 -13.906 -2.344 1 98.88 110 THR B CA 1
ATOM 3582 C C . THR B 1 110 ? -0.196 -13.883 -0.87 1 98.88 110 THR B C 1
ATOM 3584 O O . THR B 1 110 ? 0.466 -14.5 -0.033 1 98.88 110 THR B O 1
ATOM 3587 N N . ALA B 1 111 ? -1.257 -13.188 -0.552 1 98.88 111 ALA B N 1
ATOM 3588 C CA . ALA B 1 111 ? -1.7 -13.117 0.837 1 98.88 111 ALA B CA 1
ATOM 3589 C C . ALA B 1 111 ? -1.998 -14.508 1.391 1 98.88 111 ALA B C 1
ATOM 3591 O O . ALA B 1 111 ? -1.513 -14.875 2.465 1 98.88 111 ALA B O 1
ATOM 3592 N N . ILE B 1 112 ? -2.715 -15.281 0.652 1 98.88 112 ILE B N 1
ATOM 3593 C CA . ILE B 1 112 ? -3.088 -16.625 1.063 1 98.88 112 ILE B CA 1
ATOM 3594 C C . ILE B 1 112 ? -1.857 -17.531 1.046 1 98.88 112 ILE B C 1
ATOM 3596 O O . ILE B 1 112 ? -1.649 -18.328 1.966 1 98.88 112 ILE B O 1
ATOM 3600 N N . GLN B 1 113 ? -1.02 -17.344 0.057 1 98.69 113 GLN B N 1
ATOM 3601 C CA . GLN B 1 113 ? 0.167 -18.188 -0.084 1 98.69 113 GLN B CA 1
ATOM 3602 C C . GLN B 1 113 ? 1.139 -17.953 1.071 1 98.69 113 GLN B C 1
ATOM 3604 O O . GLN B 1 113 ? 1.677 -18.906 1.631 1 98.69 113 GLN B O 1
ATOM 3609 N N . MET B 1 114 ? 1.395 -16.703 1.419 1 98.88 114 MET B N 1
ATOM 3610 C CA . MET B 1 114 ? 2.285 -16.391 2.537 1 98.88 114 MET B CA 1
ATOM 3611 C C . MET B 1 114 ? 1.746 -16.984 3.836 1 98.88 114 MET B C 1
ATOM 3613 O O . MET B 1 114 ? 2.502 -17.562 4.625 1 98.88 114 MET B O 1
ATOM 3617 N N . ALA B 1 115 ? 0.436 -16.859 4 1 98.94 115 ALA B N 1
ATOM 3618 C CA . ALA B 1 115 ? -0.182 -17.375 5.219 1 98.94 115 ALA B CA 1
ATOM 3619 C C . ALA B 1 115 ? -0.06 -18.891 5.297 1 98.94 115 ALA B C 1
ATOM 3621 O O . ALA B 1 115 ? 0.22 -19.438 6.367 1 98.94 115 ALA B O 1
ATOM 3622 N N . ILE B 1 116 ? -0.279 -19.562 4.188 1 98.88 116 ILE B N 1
ATOM 3623 C CA . ILE B 1 116 ? -0.154 -21.016 4.152 1 98.88 116 ILE B CA 1
ATOM 3624 C C . ILE B 1 116 ? 1.285 -21.406 4.469 1 98.88 116 ILE B C 1
ATOM 3626 O O . ILE B 1 116 ? 1.521 -22.328 5.266 1 98.88 116 ILE B O 1
ATOM 3630 N N . LEU B 1 117 ? 2.256 -20.719 3.904 1 98.75 117 LEU B N 1
ATOM 3631 C CA . LEU B 1 117 ? 3.664 -21.016 4.148 1 98.75 117 LEU B CA 1
ATOM 3632 C C . LEU B 1 117 ? 4.02 -20.797 5.613 1 98.75 117 LEU B C 1
ATOM 3634 O O . LEU B 1 117 ? 4.844 -21.516 6.176 1 98.75 117 LEU B O 1
ATOM 3638 N N . LYS B 1 118 ? 3.402 -19.781 6.184 1 98.81 118 LYS B N 1
ATOM 3639 C CA . LYS B 1 118 ? 3.709 -19.406 7.559 1 98.81 118 LYS B CA 1
ATOM 3640 C C . LYS B 1 118 ? 3.047 -20.359 8.555 1 98.81 118 LYS B C 1
ATOM 3642 O O . LYS B 1 118 ? 3.643 -20.703 9.57 1 98.81 118 LYS B O 1
ATOM 3647 N N . LYS B 1 119 ? 1.809 -20.781 8.242 1 98.75 119 LYS B N 1
ATOM 3648 C CA . LYS B 1 119 ? 0.962 -21.406 9.258 1 98.75 119 LYS B CA 1
ATOM 3649 C C . LYS B 1 119 ? 0.86 -22.906 9.039 1 98.75 119 LYS B C 1
ATOM 3651 O O . LYS B 1 119 ? 0.369 -23.641 9.906 1 98.75 119 LYS B O 1
ATOM 3656 N N . THR B 1 120 ? 1.305 -23.359 7.898 1 98.62 120 THR B N 1
ATOM 3657 C CA . THR B 1 120 ? 1.216 -24.766 7.574 1 98.62 120 THR B CA 1
ATOM 3658 C C . THR B 1 120 ? 2.525 -25.266 6.973 1 98.62 120 THR B C 1
ATOM 3660 O O . THR B 1 120 ? 3.477 -24.5 6.812 1 98.62 120 THR B O 1
ATOM 3663 N N . ASN B 1 121 ? 2.535 -26.578 6.637 1 97.44 121 ASN B N 1
ATOM 3664 C CA . ASN B 1 121 ? 3.686 -27.172 5.957 1 97.44 121 ASN B CA 1
ATOM 3665 C C . ASN B 1 121 ? 3.414 -27.375 4.469 1 97.44 121 ASN B C 1
ATOM 3667 O O . ASN B 1 121 ? 4.191 -28.047 3.779 1 97.44 121 ASN B O 1
ATOM 3671 N N . LEU B 1 122 ? 2.297 -26.828 4.023 1 98 122 LEU B N 1
ATOM 3672 C CA . LEU B 1 122 ? 1.95 -26.953 2.611 1 98 122 LEU B CA 1
ATOM 3673 C C . LEU B 1 122 ? 2.799 -26.016 1.756 1 98 122 LEU B C 1
ATOM 3675 O O . LEU B 1 122 ? 3.35 -25.031 2.26 1 98 122 LEU B O 1
ATOM 3679 N N . LYS B 1 123 ? 2.908 -26.375 0.501 1 97.69 123 LYS B N 1
ATOM 3680 C CA . LYS B 1 123 ? 3.738 -25.656 -0.464 1 97.69 123 LYS B CA 1
ATOM 3681 C C . LYS B 1 123 ? 2.908 -25.172 -1.649 1 97.69 123 LYS B C 1
ATOM 3683 O O . LYS B 1 123 ? 2.852 -25.844 -2.688 1 97.69 123 LYS B O 1
ATOM 3688 N N . PRO B 1 124 ? 2.338 -24.016 -1.521 1 98.38 124 PRO B N 1
ATOM 3689 C CA . PRO B 1 124 ? 1.528 -23.5 -2.629 1 98.38 124 PRO B CA 1
ATOM 3690 C C . PRO B 1 124 ? 2.352 -23.234 -3.889 1 98.38 124 PRO B C 1
ATOM 3692 O O . PRO B 1 124 ? 3.58 -23.141 -3.818 1 98.38 124 PRO B O 1
ATOM 3695 N N . ILE B 1 125 ? 1.648 -23.188 -4.996 1 98.56 125 ILE B N 1
ATOM 3696 C CA . ILE B 1 125 ? 2.281 -22.922 -6.285 1 98.56 125 ILE B CA 1
ATOM 3697 C C . ILE B 1 125 ? 2.035 -21.469 -6.688 1 98.56 125 ILE B C 1
ATOM 3699 O O . ILE B 1 125 ? 0.886 -21.047 -6.832 1 98.56 125 ILE B O 1
ATOM 3703 N N . TYR B 1 126 ? 3.1 -20.719 -6.812 1 98.75 126 TYR B N 1
ATOM 3704 C CA . TYR B 1 126 ? 2.947 -19.359 -7.328 1 98.75 126 TYR B CA 1
ATOM 3705 C C . TYR B 1 126 ? 2.727 -19.375 -8.836 1 98.75 126 TYR B C 1
ATOM 3707 O O . TYR B 1 126 ? 3.658 -19.609 -9.602 1 98.75 126 TYR B O 1
ATOM 3715 N N . GLY B 1 127 ? 1.53 -19.125 -9.18 1 97.56 127 GLY B N 1
ATOM 3716 C CA . GLY B 1 127 ? 1.061 -19.219 -10.555 1 97.56 127 GLY B CA 1
ATOM 3717 C C . GLY B 1 127 ? -0.188 -20.062 -10.703 1 97.56 127 GLY B C 1
ATOM 3718 O O . GLY B 1 127 ? -0.543 -20.812 -9.797 1 97.56 127 GLY B O 1
ATOM 3719 N N . GLY B 1 128 ? -0.868 -19.906 -11.781 1 94.81 128 GLY B N 1
ATOM 3720 C CA . GLY B 1 128 ? -1.985 -20.797 -12.086 1 94.81 128 GLY B CA 1
ATOM 3721 C C . GLY B 1 128 ? -3.305 -20.297 -11.523 1 94.81 128 GLY B C 1
ATOM 3722 O O . GLY B 1 128 ? -4 -21.031 -10.82 1 94.81 128 GLY B O 1
ATOM 3723 N N . SER B 1 129 ? -3.764 -19.062 -11.797 1 97.19 129 SER B N 1
ATOM 3724 C CA . SER B 1 129 ? -5.145 -18.641 -11.594 1 97.19 129 SER B CA 1
ATOM 3725 C C . SER B 1 129 ? -6 -18.938 -12.82 1 97.19 129 SER B C 1
ATOM 3727 O O . SER B 1 129 ? -5.523 -18.844 -13.953 1 97.19 129 SER B O 1
ATOM 3729 N N . LEU B 1 130 ? -7.211 -19.25 -12.656 1 97.69 130 LEU B N 1
ATOM 3730 C CA . LEU B 1 130 ? -8.047 -19.828 -13.703 1 97.69 130 LEU B CA 1
ATOM 3731 C C . LEU B 1 130 ? -8.102 -18.938 -14.93 1 97.69 130 LEU B C 1
ATOM 3733 O O . LEU B 1 130 ? -7.648 -19.328 -16.016 1 97.69 130 LEU B O 1
ATOM 3737 N N . ILE B 1 131 ? -8.5 -17.75 -14.797 1 95.75 131 ILE B N 1
ATOM 3738 C CA . ILE B 1 131 ? -8.805 -16.906 -15.953 1 95.75 131 ILE B CA 1
ATOM 3739 C C . ILE B 1 131 ? -7.504 -16.406 -16.594 1 95.75 131 ILE B C 1
ATOM 3741 O O . ILE B 1 131 ? -7.277 -16.609 -17.781 1 95.75 131 ILE B O 1
ATOM 3745 N N . PRO B 1 132 ? -6.59 -15.859 -15.805 1 93.88 132 PRO B N 1
ATOM 3746 C CA . PRO B 1 132 ? -5.422 -15.305 -16.484 1 93.88 132 PRO B CA 1
ATOM 3747 C C . PRO B 1 132 ? -4.504 -16.391 -17.062 1 93.88 132 PRO B C 1
ATOM 3749 O O . PRO B 1 132 ? -3.775 -16.141 -18.031 1 93.88 132 PRO B O 1
ATOM 3752 N N . THR B 1 133 ? -4.527 -17.562 -16.516 1 94.88 133 THR B N 1
ATOM 3753 C CA . THR B 1 133 ? -3.607 -18.609 -16.969 1 94.88 133 THR B CA 1
ATOM 3754 C C . THR B 1 133 ? -4.246 -19.453 -18.062 1 94.88 133 THR B C 1
ATOM 3756 O O . THR B 1 133 ? -3.582 -19.828 -19.047 1 94.88 133 THR B O 1
ATOM 3759 N N . PHE B 1 134 ? -5.551 -19.719 -17.984 1 94.25 134 PHE B N 1
ATOM 3760 C CA . PHE B 1 134 ? -6.16 -20.719 -18.859 1 94.25 134 PHE B CA 1
ATOM 3761 C C . PHE B 1 134 ? -7.242 -20.094 -19.734 1 94.25 134 PHE B C 1
ATOM 3763 O O . PHE B 1 134 ? -7.855 -20.766 -20.562 1 94.25 134 PHE B O 1
ATOM 3770 N N . GLY B 1 135 ? -7.398 -18.781 -19.562 1 90.44 135 GLY B N 1
ATOM 3771 C CA . GLY B 1 135 ? -8.477 -18.125 -20.297 1 90.44 135 GLY B CA 1
ATOM 3772 C C . GLY B 1 135 ? -8.008 -17.453 -21.562 1 90.44 135 GLY B C 1
ATOM 3773 O O . GLY B 1 135 ? -8.703 -16.594 -22.109 1 90.44 135 GLY B O 1
ATOM 3774 N N . GLU B 1 136 ? -6.824 -17.75 -22.062 1 84.5 136 GLU B N 1
ATOM 3775 C CA . GLU B 1 136 ? -6.359 -17.203 -23.328 1 84.5 136 GLU B CA 1
ATOM 3776 C C . GLU B 1 136 ? -6.863 -18.047 -24.5 1 84.5 136 GLU B C 1
ATOM 3778 O O . GLU B 1 136 ? -6.703 -19.266 -24.516 1 84.5 136 GLU B O 1
ATOM 3783 N N . TYR B 1 137 ? -7.379 -17.391 -25.594 1 77.94 137 TYR B N 1
ATOM 3784 C CA . TYR B 1 137 ? -8.055 -18.078 -26.688 1 77.94 137 TYR B CA 1
ATOM 3785 C C . TYR B 1 137 ? -7.059 -18.844 -27.547 1 77.94 137 TYR B C 1
ATOM 3787 O O . TYR B 1 137 ? -7.414 -19.828 -28.188 1 77.94 137 TYR B O 1
ATOM 3795 N N . GLU B 1 138 ? -5.879 -18.375 -27.766 1 75.69 138 GLU B N 1
ATOM 3796 C CA . GLU B 1 138 ? -4.879 -19.062 -28.578 1 75.69 138 GLU B CA 1
ATOM 3797 C C . GLU B 1 138 ? -4.57 -20.453 -28.031 1 75.69 138 GLU B C 1
ATOM 3799 O O . GLU B 1 138 ? -3.777 -21.188 -28.625 1 75.69 138 GLU B O 1
ATOM 3804 N N . ASP B 1 139 ? -5.273 -20.953 -27.156 1 76.44 139 ASP B N 1
ATOM 3805 C CA . ASP B 1 139 ? -5.059 -22.234 -26.516 1 76.44 139 ASP B CA 1
ATOM 3806 C C . ASP B 1 139 ? -3.83 -22.203 -25.609 1 76.44 139 ASP B C 1
ATOM 3808 O O . ASP B 1 139 ? -3.162 -21.172 -25.5 1 76.44 139 ASP B O 1
ATOM 3812 N N . ILE B 1 140 ? -3.564 -23.328 -24.938 1 86.5 140 ILE B N 1
ATOM 3813 C CA . ILE B 1 140 ? -2.418 -23.438 -24.031 1 86.5 140 ILE B CA 1
ATOM 3814 C C . ILE B 1 140 ? -1.124 -23.344 -24.844 1 86.5 140 ILE B C 1
ATOM 3816 O O . ILE B 1 140 ? -0.895 -24.141 -25.75 1 86.5 140 ILE B O 1
ATOM 3820 N N . SER B 1 141 ? -0.323 -22.391 -24.594 1 88.44 141 SER B N 1
ATOM 3821 C CA . SER B 1 141 ? 0.93 -22.203 -25.312 1 88.44 141 SER B CA 1
ATOM 3822 C C . SER B 1 141 ? 1.922 -23.312 -25 1 88.44 141 SER B C 1
ATOM 3824 O O . SER B 1 141 ? 1.866 -23.922 -23.922 1 88.44 141 SER B O 1
ATOM 3826 N N . PRO B 1 142 ? 2.838 -23.578 -25.922 1 92.44 142 PRO B N 1
ATOM 3827 C CA . PRO B 1 142 ? 3.891 -24.547 -25.656 1 92.44 142 PRO B CA 1
ATOM 3828 C C . PRO B 1 142 ? 4.68 -24.219 -24.391 1 92.44 142 PRO B C 1
ATOM 3830 O O . PRO B 1 142 ? 5.082 -25.125 -23.656 1 92.44 142 PRO B O 1
ATOM 3833 N N . PHE B 1 143 ? 4.84 -23 -24.141 1 94.31 143 PHE B N 1
ATOM 3834 C CA . PHE B 1 143 ? 5.574 -22.578 -22.953 1 94.31 143 PHE B CA 1
ATOM 3835 C C . PHE B 1 143 ? 4.82 -22.984 -21.688 1 94.31 143 PHE B C 1
ATOM 3837 O O . PHE B 1 143 ? 5.406 -23.531 -20.766 1 94.31 143 PHE B O 1
ATOM 3844 N N . LEU B 1 144 ? 3.547 -22.656 -21.688 1 93.62 144 LEU B N 1
ATOM 3845 C CA . LEU B 1 144 ? 2.732 -23.016 -20.531 1 93.62 144 LEU B CA 1
ATOM 3846 C C . LEU B 1 144 ? 2.691 -24.516 -20.344 1 93.62 144 LEU B C 1
ATOM 3848 O O . LEU B 1 144 ? 2.785 -25.016 -19.203 1 93.62 144 LEU B O 1
ATOM 3852 N N . LYS B 1 145 ? 2.545 -25.234 -21.438 1 94.31 145 LYS B N 1
ATOM 3853 C CA . LYS B 1 145 ? 2.537 -26.688 -21.375 1 94.31 145 LYS B CA 1
ATOM 3854 C C . LYS B 1 145 ? 3.826 -27.219 -20.75 1 94.31 145 LYS B C 1
ATOM 3856 O O . LYS B 1 145 ? 3.793 -28.094 -19.875 1 94.31 145 LYS B O 1
ATOM 3861 N N . ASN B 1 146 ? 4.922 -26.703 -21.219 1 96.44 146 ASN B N 1
ATOM 3862 C CA . ASN B 1 146 ? 6.219 -27.125 -20.688 1 96.44 146 ASN B CA 1
ATOM 3863 C C . ASN B 1 146 ? 6.352 -26.781 -19.203 1 96.44 146 ASN B C 1
ATOM 3865 O O . ASN B 1 146 ? 6.871 -27.578 -18.422 1 96.44 146 ASN B O 1
ATOM 3869 N N . THR B 1 147 ? 5.914 -25.609 -18.828 1 96.69 147 THR B N 1
ATOM 3870 C CA . THR B 1 147 ? 5.953 -25.156 -17.438 1 96.69 147 THR B CA 1
ATOM 3871 C C . THR B 1 147 ? 5.141 -26.094 -16.547 1 96.69 147 THR B C 1
ATOM 3873 O O . THR B 1 147 ? 5.609 -26.516 -15.477 1 96.69 147 THR B O 1
ATOM 3876 N N . LEU B 1 148 ? 3.965 -26.484 -17 1 95.06 148 LEU B N 1
ATOM 3877 C CA . LEU B 1 148 ? 3.094 -27.375 -16.266 1 95.06 148 LEU B CA 1
ATOM 3878 C C . LEU B 1 148 ? 3.689 -28.781 -16.188 1 95.06 148 LEU B C 1
ATOM 3880 O O . LEU B 1 148 ? 3.66 -29.422 -15.141 1 95.06 148 LEU B O 1
ATOM 3884 N N . ASP B 1 149 ? 4.215 -29.25 -17.297 1 95.81 149 ASP B N 1
ATOM 3885 C CA . ASP B 1 149 ? 4.836 -30.562 -17.344 1 95.81 149 ASP B CA 1
ATOM 3886 C C . ASP B 1 149 ? 5.996 -30.656 -16.359 1 95.81 149 ASP B C 1
ATOM 3888 O O . ASP B 1 149 ? 6.113 -31.641 -15.625 1 95.81 149 ASP B O 1
ATOM 3892 N N . ASN B 1 150 ? 6.855 -29.656 -16.391 1 97.19 150 ASN B N 1
ATOM 3893 C CA . ASN B 1 150 ? 7.965 -29.625 -15.445 1 97.19 150 ASN B CA 1
ATOM 3894 C C . ASN B 1 150 ? 7.465 -29.656 -14.008 1 97.19 150 ASN B C 1
ATOM 3896 O O . ASN B 1 150 ? 7.926 -30.469 -13.203 1 97.19 150 ASN B O 1
ATOM 3900 N N . LEU B 1 151 ? 6.48 -28.797 -13.68 1 96.69 151 LEU B N 1
ATOM 3901 C CA . LEU B 1 151 ? 5.961 -28.656 -12.32 1 96.69 151 LEU B CA 1
ATOM 3902 C C . LEU B 1 151 ? 5.34 -29.953 -11.836 1 96.69 151 LEU B C 1
ATOM 3904 O O . LEU B 1 151 ? 5.625 -30.406 -10.727 1 96.69 151 LEU B O 1
ATOM 3908 N N . PHE B 1 152 ? 4.586 -30.641 -12.711 1 94.56 152 PHE B N 1
ATOM 3909 C CA . PHE B 1 152 ? 3.76 -31.766 -12.289 1 94.56 152 PHE B CA 1
ATOM 3910 C C . PHE B 1 152 ? 4.57 -33.062 -12.273 1 94.56 152 PHE B C 1
ATOM 3912 O O . PHE B 1 152 ? 4.273 -33.969 -11.508 1 94.56 152 PHE B O 1
ATOM 3919 N N . PHE B 1 153 ? 5.684 -33.125 -13.102 1 95.38 153 PHE B N 1
ATOM 3920 C CA . PHE B 1 153 ? 6.176 -34.469 -13.336 1 95.38 153 PHE B CA 1
ATOM 3921 C C . PHE B 1 153 ? 7.68 -34.531 -13.109 1 95.38 153 PHE B C 1
ATOM 3923 O O . PHE B 1 153 ? 8.25 -35.625 -13.055 1 95.38 153 PHE B O 1
ATOM 3930 N N . LYS B 1 154 ? 8.297 -33.406 -12.969 1 97.38 154 LYS B N 1
ATOM 3931 C CA . LYS B 1 154 ? 9.75 -33.469 -12.859 1 97.38 154 LYS B CA 1
ATOM 3932 C C . LYS B 1 154 ? 10.203 -33.094 -11.445 1 97.38 154 LYS B C 1
ATOM 3934 O O . LYS B 1 154 ? 9.781 -32.094 -10.883 1 97.38 154 LYS B O 1
ATOM 3939 N N . LYS B 1 155 ? 11.094 -33.969 -10.859 1 97.44 155 LYS B N 1
ATOM 3940 C CA . LYS B 1 155 ? 11.656 -33.719 -9.539 1 97.44 155 LYS B CA 1
ATOM 3941 C C . LYS B 1 155 ? 12.672 -32.594 -9.57 1 97.44 155 LYS B C 1
ATOM 3943 O O . LYS B 1 155 ? 12.828 -31.844 -8.594 1 97.44 155 LYS B O 1
ATOM 3948 N N . SER B 1 156 ? 13.359 -32.469 -10.656 1 98.19 156 SER B N 1
ATOM 3949 C CA . SER B 1 156 ? 14.328 -31.406 -10.93 1 98.19 156 SER B CA 1
ATOM 3950 C C . SER B 1 156 ? 14.258 -30.969 -12.383 1 98.19 156 SER B C 1
ATOM 3952 O O . SER B 1 156 ? 13.953 -31.766 -13.273 1 98.19 156 SER B O 1
ATOM 3954 N N . TYR B 1 157 ? 14.43 -29.672 -12.609 1 98.38 157 TYR B N 1
ATOM 3955 C CA . TYR B 1 157 ? 14.391 -29.156 -13.969 1 98.38 157 TYR B CA 1
ATOM 3956 C C . TYR B 1 157 ? 14.953 -27.734 -14.031 1 98.38 157 TYR B C 1
ATOM 3958 O O . TYR B 1 157 ? 14.992 -27.031 -13.016 1 98.38 157 TYR B O 1
ATOM 3966 N N . SER B 1 158 ? 15.344 -27.328 -15.234 1 98.5 158 SER B N 1
ATOM 3967 C CA . SER B 1 158 ? 15.797 -25.969 -15.477 1 98.5 158 SER B CA 1
ATOM 3968 C C . SER B 1 158 ? 14.633 -25.047 -15.828 1 98.5 158 SER B C 1
ATOM 3970 O O . SER B 1 158 ? 13.719 -25.438 -16.562 1 98.5 158 SER B O 1
ATOM 3972 N N . LEU B 1 159 ? 14.641 -23.859 -15.227 1 98.5 159 LEU B N 1
ATOM 3973 C CA . LEU B 1 159 ? 13.719 -22.812 -15.672 1 98.5 159 LEU B CA 1
ATOM 3974 C C . LEU B 1 159 ? 14.25 -22.109 -16.922 1 98.5 159 LEU B C 1
ATOM 3976 O O . LEU B 1 159 ? 15.422 -21.734 -16.969 1 98.5 159 LEU B O 1
ATOM 3980 N N . GLU B 1 160 ? 13.391 -22.016 -17.875 1 96.12 160 GLU B N 1
ATOM 3981 C CA . GLU B 1 160 ? 13.805 -21.438 -19.141 1 96.12 160 GLU B CA 1
ATOM 3982 C C . GLU B 1 160 ? 13.07 -20.125 -19.422 1 96.12 160 GLU B C 1
ATOM 3984 O O . GLU B 1 160 ? 11.883 -20 -19.125 1 96.12 160 GLU B O 1
ATOM 3989 N N . GLU B 1 161 ? 13.781 -19.172 -19.984 1 96.56 161 GLU B N 1
ATOM 3990 C CA . GLU B 1 161 ? 13.141 -17.922 -20.375 1 96.56 161 GLU B CA 1
ATOM 3991 C C . GLU B 1 161 ? 12.375 -18.078 -21.688 1 96.56 161 GLU B C 1
ATOM 3993 O O . GLU B 1 161 ? 12.82 -18.781 -22.594 1 96.56 161 GLU B O 1
ATOM 3998 N N . PRO B 1 162 ? 11.227 -17.453 -21.781 1 97.06 162 PRO B N 1
ATOM 3999 C CA . PRO B 1 162 ? 10.531 -17.469 -23.078 1 97.06 162 PRO B CA 1
ATOM 4000 C C . PRO B 1 162 ? 11.242 -16.609 -24.125 1 97.06 162 PRO B C 1
ATOM 4002 O O . PRO B 1 162 ? 11.852 -15.602 -23.797 1 97.06 162 PRO B O 1
ATOM 4005 N N . GLU B 1 163 ? 11.102 -17.016 -25.359 1 96.38 163 GLU B N 1
ATOM 4006 C CA . GLU B 1 163 ? 11.734 -16.281 -26.453 1 96.38 163 GLU B CA 1
ATOM 4007 C C . GLU B 1 163 ? 11.039 -14.938 -26.703 1 96.38 163 GLU B C 1
ATOM 4009 O O . GLU B 1 163 ? 11.688 -13.961 -27.078 1 96.38 163 GLU B O 1
ATOM 4014 N N . PHE B 1 164 ? 9.766 -14.938 -26.5 1 95.56 164 PHE B N 1
ATOM 4015 C CA . PHE B 1 164 ? 8.945 -13.75 -26.719 1 95.56 164 PHE B CA 1
ATOM 4016 C C . PHE B 1 164 ? 8.062 -13.477 -25.5 1 95.56 164 PHE B C 1
ATOM 4018 O O . PHE B 1 164 ? 7.754 -14.383 -24.734 1 95.56 164 PHE B O 1
ATOM 4025 N N . TYR B 1 165 ? 7.75 -12.227 -25.312 1 94.56 165 TYR B N 1
ATOM 4026 C CA . TYR B 1 165 ? 6.809 -11.875 -24.266 1 94.56 165 TYR B CA 1
ATOM 4027 C C . TYR B 1 165 ? 5.871 -10.766 -24.719 1 94.56 165 TYR B C 1
ATOM 4029 O O . TYR B 1 165 ? 6.117 -10.117 -25.75 1 94.56 165 TYR B O 1
ATOM 4037 N N . SER B 1 166 ? 4.711 -10.609 -24.094 1 92.81 166 SER B N 1
ATOM 4038 C CA . SER B 1 166 ? 3.725 -9.586 -24.422 1 92.81 166 SER B CA 1
ATOM 4039 C C . SER B 1 166 ? 3.373 -8.75 -23.188 1 92.81 166 SER B C 1
ATOM 4041 O O . SER B 1 166 ? 3.156 -9.281 -22.109 1 92.81 166 SER B O 1
ATOM 4043 N N . ASN B 1 167 ? 3.352 -7.449 -23.359 1 90.75 167 ASN B N 1
ATOM 4044 C CA . ASN B 1 167 ? 2.885 -6.543 -22.312 1 90.75 167 ASN B CA 1
ATOM 4045 C C . ASN B 1 167 ? 1.534 -5.93 -22.672 1 90.75 167 ASN B C 1
ATOM 4047 O O . ASN B 1 167 ? 1.13 -4.926 -22.078 1 90.75 167 ASN B O 1
ATOM 4051 N N . LYS B 1 168 ? 0.904 -6.414 -23.719 1 85.56 168 LYS B N 1
ATOM 4052 C CA . LYS B 1 168 ? -0.391 -5.922 -24.172 1 85.56 168 LYS B CA 1
ATOM 4053 C C . LYS B 1 168 ? -1.509 -6.898 -23.812 1 85.56 168 LYS B C 1
ATOM 4055 O O . LYS B 1 168 ? -1.566 -8.008 -24.359 1 85.56 168 LYS B O 1
ATOM 4060 N N . LEU B 1 169 ? -2.33 -6.477 -22.906 1 80.5 169 LEU B N 1
ATOM 4061 C CA . LEU B 1 169 ? -3.486 -7.293 -22.547 1 80.5 169 LEU B CA 1
ATOM 4062 C C . LEU B 1 169 ? -4.621 -7.098 -23.547 1 80.5 169 LEU B C 1
ATOM 4064 O O . LEU B 1 169 ? -4.832 -5.988 -24.047 1 80.5 169 LEU B O 1
ATOM 4068 N N . LEU B 1 170 ? -5.219 -8.117 -23.859 1 86.31 170 LEU B N 1
ATOM 4069 C CA . LEU B 1 170 ? -6.438 -8 -24.656 1 86.31 170 LEU B CA 1
ATOM 4070 C C . LEU B 1 170 ? -7.629 -7.637 -23.766 1 86.31 170 LEU B C 1
ATOM 4072 O O . LEU B 1 170 ? -7.77 -8.156 -22.656 1 86.31 170 LEU B O 1
ATOM 4076 N N . ASN B 1 171 ? -8.414 -6.73 -24.25 1 87.06 171 ASN B N 1
ATOM 4077 C CA . ASN B 1 171 ? -9.555 -6.25 -23.469 1 87.06 171 ASN B CA 1
ATOM 4078 C C . ASN B 1 171 ? -10.586 -7.352 -23.25 1 87.06 171 ASN B C 1
ATOM 4080 O O . ASN B 1 171 ? -11.258 -7.781 -24.188 1 87.06 171 ASN B O 1
ATOM 4084 N N . ALA B 1 172 ? -10.758 -7.738 -22 1 87.75 172 ALA B N 1
ATOM 4085 C CA . ALA B 1 172 ? -11.633 -8.852 -21.656 1 87.75 172 ALA B CA 1
ATOM 4086 C C . ALA B 1 172 ? -13.094 -8.406 -21.625 1 87.75 172 ALA B C 1
ATOM 4088 O O . ALA B 1 172 ? -14 -9.242 -21.609 1 87.75 172 ALA B O 1
ATOM 4089 N N . PHE B 1 173 ? -13.32 -7.098 -21.672 1 88.88 173 PHE B N 1
ATOM 4090 C CA . PHE B 1 173 ? -14.68 -6.566 -21.641 1 88.88 173 PHE B CA 1
ATOM 4091 C C . PHE B 1 173 ? -15.258 -6.504 -23.047 1 88.88 173 PHE B C 1
ATOM 4093 O O . PHE B 1 173 ? -16.438 -6.164 -23.234 1 88.88 173 PHE B O 1
ATOM 4100 N N . THR B 1 174 ? -14.445 -6.809 -24.047 1 89 174 THR B N 1
ATOM 4101 C CA . THR B 1 174 ? -14.867 -6.832 -25.438 1 89 174 THR B CA 1
ATOM 4102 C C . THR B 1 174 ? -14.562 -8.188 -26.078 1 89 174 THR B C 1
ATOM 4104 O O . THR B 1 174 ? -14.023 -9.078 -25.422 1 89 174 THR B O 1
ATOM 4107 N N . ASP B 1 175 ? -14.859 -8.312 -27.359 1 89.69 175 ASP B N 1
ATOM 4108 C CA . ASP B 1 175 ? -14.609 -9.562 -28.062 1 89.69 175 ASP B CA 1
ATOM 4109 C C . ASP B 1 175 ? -13.164 -9.648 -28.531 1 89.69 175 ASP B C 1
ATOM 4111 O O . ASP B 1 175 ? -12.758 -10.633 -29.156 1 89.69 175 ASP B O 1
ATOM 4115 N N . GLU B 1 176 ? -12.484 -8.719 -28.125 1 89.5 176 GLU B N 1
ATOM 4116 C CA . GLU B 1 176 ? -11.094 -8.648 -28.547 1 89.5 176 GLU B CA 1
ATOM 4117 C C . GLU B 1 176 ? -10.328 -9.914 -28.156 1 89.5 176 GLU B C 1
ATOM 4119 O O . GLU B 1 176 ? -9.531 -10.438 -28.938 1 89.5 176 GLU B O 1
ATOM 4124 N N . TRP B 1 177 ? -10.578 -10.398 -26.984 1 86.75 177 TRP B N 1
ATOM 4125 C CA . TRP B 1 177 ? -9.828 -11.547 -26.484 1 86.75 177 TRP B CA 1
ATOM 4126 C C . TRP B 1 177 ? -10.18 -12.812 -27.25 1 86.75 177 TRP B C 1
ATOM 4128 O O . TRP B 1 177 ? -9.445 -13.797 -27.219 1 86.75 177 TRP B O 1
ATOM 4138 N N . LYS B 1 178 ? -11.203 -12.703 -28.078 1 87.56 178 LYS B N 1
ATOM 4139 C CA . LYS B 1 178 ? -11.633 -13.852 -28.875 1 87.56 178 LYS B CA 1
ATOM 4140 C C . LYS B 1 178 ? -11.148 -13.742 -30.312 1 87.56 178 LYS B C 1
ATOM 4142 O O . LYS B 1 178 ? -11.109 -14.742 -31.031 1 87.56 178 LYS B O 1
ATOM 4147 N N . THR B 1 179 ? -10.828 -12.57 -30.594 1 87.56 179 THR B N 1
ATOM 4148 C CA . THR B 1 179 ? -10.703 -12.344 -32.031 1 87.56 179 THR B CA 1
ATOM 4149 C C . THR B 1 179 ? -9.281 -11.906 -32.375 1 87.56 179 THR B C 1
ATOM 4151 O O . THR B 1 179 ? -8.867 -12.008 -33.531 1 87.56 179 THR B O 1
ATOM 4154 N N . LYS B 1 180 ? -8.617 -11.367 -31.453 1 86.12 180 LYS B N 1
ATOM 4155 C CA . LYS B 1 180 ? -7.285 -10.828 -31.734 1 86.12 180 LYS B CA 1
ATOM 4156 C C . LYS B 1 180 ? -6.203 -11.648 -31.031 1 86.12 180 LYS B C 1
ATOM 4158 O O . LYS B 1 180 ? -6.422 -12.18 -29.953 1 86.12 180 LYS B O 1
ATOM 4163 N N . LYS B 1 181 ? -5.141 -11.703 -31.734 1 85.94 181 LYS B N 1
ATOM 4164 C CA . LYS B 1 181 ? -3.969 -12.305 -31.109 1 85.94 181 LYS B CA 1
ATOM 4165 C C . LYS B 1 181 ? -3.166 -11.273 -30.328 1 85.94 181 LYS B C 1
ATOM 4167 O O . LYS B 1 181 ? -3.088 -10.109 -30.734 1 85.94 181 LYS B O 1
ATOM 4172 N N . ARG B 1 182 ? -2.576 -11.703 -29.234 1 87.88 182 ARG B N 1
ATOM 4173 C CA . ARG B 1 182 ? -1.702 -10.82 -28.469 1 87.88 182 ARG B CA 1
ATOM 4174 C C . ARG B 1 182 ? -0.466 -10.438 -29.266 1 87.88 182 ARG B C 1
ATOM 4176 O O . ARG B 1 182 ? 0.061 -11.25 -30.031 1 87.88 182 ARG B O 1
ATOM 4183 N N . GLU B 1 183 ? -0.091 -9.211 -29.125 1 91.31 183 GLU B N 1
ATOM 4184 C CA . GLU B 1 183 ? 1.158 -8.766 -29.734 1 91.31 183 GLU B CA 1
ATOM 4185 C C . GLU B 1 183 ? 2.359 -9.141 -28.875 1 91.31 183 GLU B C 1
ATOM 4187 O O . GLU B 1 183 ? 2.371 -8.891 -27.672 1 91.31 183 GLU B O 1
ATOM 4192 N N . TYR B 1 184 ? 3.346 -9.828 -29.453 1 93.12 184 TYR B N 1
ATOM 4193 C CA . TYR B 1 184 ? 4.543 -10.273 -28.75 1 93.12 184 TYR B CA 1
ATOM 4194 C C . TYR B 1 184 ? 5.781 -9.547 -29.266 1 93.12 184 TYR B C 1
ATOM 4196 O O . TYR B 1 184 ? 5.84 -9.164 -30.438 1 93.12 184 TYR B O 1
ATOM 4204 N N . ILE B 1 185 ? 6.719 -9.328 -28.391 1 95.06 185 ILE B N 1
ATOM 4205 C CA . ILE B 1 185 ? 8.023 -8.781 -28.734 1 95.06 185 ILE B CA 1
ATOM 4206 C C . ILE B 1 185 ? 9.125 -9.711 -28.234 1 95.06 185 ILE B C 1
ATOM 4208 O O . ILE B 1 185 ? 8.898 -10.539 -27.359 1 95.06 185 ILE B O 1
ATOM 4212 N N . LYS B 1 186 ? 10.266 -9.609 -28.812 1 97.06 186 LYS B N 1
ATOM 4213 C CA . LYS B 1 186 ? 11.406 -10.438 -28.422 1 97.06 186 LYS B CA 1
ATOM 4214 C C . LYS B 1 186 ? 11.766 -10.211 -26.953 1 97.06 186 LYS B C 1
ATOM 4216 O O . LYS B 1 186 ? 11.773 -9.078 -26.484 1 97.06 186 LYS B O 1
ATOM 4221 N N . ASN B 1 187 ? 11.922 -11.281 -26.234 1 97.25 187 ASN B N 1
ATOM 4222 C CA . ASN B 1 187 ? 12.383 -11.219 -24.859 1 97.25 187 ASN B CA 1
ATOM 4223 C C . ASN B 1 187 ? 13.891 -10.969 -24.781 1 97.25 187 ASN B C 1
ATOM 4225 O O . ASN B 1 187 ? 14.672 -11.703 -25.375 1 97.25 187 ASN B O 1
ATOM 4229 N N . GLU B 1 188 ? 14.328 -9.961 -24.062 1 95.75 188 GLU B N 1
ATOM 4230 C CA . GLU B 1 188 ? 15.742 -9.602 -23.953 1 95.75 188 GLU B CA 1
ATOM 4231 C C . GLU B 1 188 ? 16.469 -10.508 -22.953 1 95.75 188 GLU B C 1
ATOM 4233 O O . GLU B 1 188 ? 17.688 -10.484 -22.875 1 95.75 188 GLU B O 1
ATOM 4238 N N . GLY B 1 189 ? 15.68 -11.281 -22.234 1 96.88 189 GLY B N 1
ATOM 4239 C CA . GLY B 1 189 ? 16.266 -12.289 -21.359 1 96.88 189 GLY B CA 1
ATOM 4240 C C . GLY B 1 189 ? 16.531 -11.773 -19.953 1 96.88 189 GLY B C 1
ATOM 4241 O O . GLY B 1 189 ? 16.344 -10.586 -19.688 1 96.88 189 GLY B O 1
ATOM 4242 N N . TRP B 1 190 ? 16.922 -12.719 -19.078 1 98.44 190 TRP B N 1
ATOM 4243 C CA . TRP B 1 190 ? 17.266 -12.398 -17.688 1 98.44 190 TRP B CA 1
ATOM 4244 C C . TRP B 1 190 ? 18.578 -11.648 -17.609 1 98.44 190 TRP B C 1
ATOM 4246 O O . TRP B 1 190 ? 19.453 -11.812 -18.469 1 98.44 190 TRP B O 1
ATOM 4256 N N . LYS B 1 191 ? 18.703 -10.766 -16.672 1 98.44 191 LYS B N 1
ATOM 4257 C CA . LYS B 1 191 ? 19.875 -9.898 -16.531 1 98.44 191 LYS B CA 1
ATOM 4258 C C . LYS B 1 191 ? 20.469 -9.992 -15.133 1 98.44 191 LYS B C 1
ATOM 4260 O O . LYS B 1 191 ? 19.75 -10.281 -14.164 1 98.44 191 LYS B O 1
ATOM 4265 N N . ILE B 1 192 ? 21.766 -9.727 -15.039 1 98.44 192 ILE B N 1
ATOM 4266 C CA . ILE B 1 192 ? 22.484 -9.844 -13.781 1 98.44 192 ILE B CA 1
ATOM 4267 C C . ILE B 1 192 ? 22.625 -8.469 -13.133 1 98.44 192 ILE B C 1
ATOM 4269 O O . ILE B 1 192 ? 23 -7.5 -13.789 1 98.44 192 ILE B O 1
ATOM 4273 N N . LEU B 1 193 ? 22.281 -8.328 -11.914 1 98.06 193 LEU B N 1
ATOM 4274 C CA . LEU B 1 193 ? 22.562 -7.145 -11.109 1 98.06 193 LEU B CA 1
ATOM 4275 C C . LEU B 1 193 ? 23.75 -7.391 -10.18 1 98.06 193 LEU B C 1
ATOM 4277 O O . LEU B 1 193 ? 24.578 -6.492 -9.969 1 98.06 193 LEU B O 1
ATOM 4281 N N . ASN B 1 194 ? 23.797 -8.555 -9.633 1 98.25 194 ASN B N 1
ATOM 4282 C CA . ASN B 1 194 ? 24.906 -9 -8.789 1 98.25 194 ASN B CA 1
ATOM 4283 C C . ASN B 1 194 ? 25.234 -10.469 -9.023 1 98.25 194 ASN B C 1
ATOM 4285 O O . ASN B 1 194 ? 24.344 -11.32 -9.016 1 98.25 194 ASN B O 1
ATOM 4289 N N . GLU B 1 195 ? 26.516 -10.812 -9.219 1 98.44 195 GLU B N 1
ATOM 4290 C CA . GLU B 1 195 ? 26.938 -12.172 -9.539 1 98.44 195 GLU B CA 1
ATOM 4291 C C . GLU B 1 195 ? 26.969 -13.055 -8.297 1 98.44 195 GLU B C 1
ATOM 4293 O O . GLU B 1 195 ? 27.047 -12.547 -7.172 1 98.44 195 GLU B O 1
ATOM 4298 N N . GLY B 1 196 ? 26.906 -14.328 -8.578 1 98.56 196 GLY B N 1
ATOM 4299 C CA . GLY B 1 196 ? 27.047 -15.305 -7.512 1 98.56 196 GLY B CA 1
ATOM 4300 C C . GLY B 1 196 ? 26.344 -16.609 -7.801 1 98.56 196 GLY B C 1
ATOM 4301 O O . GLY B 1 196 ? 25.734 -16.781 -8.852 1 98.56 196 GLY B O 1
ATOM 4302 N N . GLU B 1 197 ? 26.688 -17.562 -7.012 1 98.5 197 GLU B N 1
ATOM 4303 C CA . GLU B 1 197 ? 26.047 -18.875 -7.055 1 98.5 197 GLU B CA 1
ATOM 4304 C C . GLU B 1 197 ? 25.531 -19.297 -5.68 1 98.5 197 GLU B C 1
ATOM 4306 O O . GLU B 1 197 ? 26.25 -19.172 -4.68 1 98.5 197 GLU B O 1
ATOM 4311 N N . ILE B 1 198 ? 24.281 -19.688 -5.688 1 98.75 198 ILE B N 1
ATOM 4312 C CA . ILE B 1 198 ? 23.703 -20.031 -4.395 1 98.75 198 ILE B CA 1
ATOM 4313 C C . ILE B 1 198 ? 22.594 -21.062 -4.59 1 98.75 198 ILE B C 1
ATOM 4315 O O . ILE B 1 198 ? 22.062 -21.219 -5.691 1 98.75 198 ILE B O 1
ATOM 4319 N N . GLU B 1 199 ? 22.359 -21.859 -3.588 1 98.81 199 GLU B N 1
ATOM 4320 C CA . GLU B 1 199 ? 21.203 -22.734 -3.48 1 98.81 199 GLU B CA 1
ATOM 4321 C C . GLU B 1 199 ? 20.375 -22.406 -2.234 1 98.81 199 GLU B C 1
ATOM 4323 O O . GLU B 1 199 ? 20.938 -22.031 -1.202 1 98.81 199 GLU B O 1
ATOM 4328 N N . GLY B 1 200 ? 19.062 -22.484 -2.34 1 98.69 200 GLY B N 1
ATOM 4329 C CA . GLY B 1 200 ? 18.172 -22.266 -1.215 1 98.69 200 GLY B CA 1
ATOM 4330 C C . GLY B 1 200 ? 16.719 -22.469 -1.57 1 98.69 200 GLY B C 1
ATOM 4331 O O . GLY B 1 200 ? 16.359 -22.5 -2.748 1 98.69 200 GLY B O 1
ATOM 4332 N N . GLU B 1 201 ? 15.922 -22.688 -0.547 1 98.75 201 GLU B N 1
ATOM 4333 C CA . GLU B 1 201 ? 14.484 -22.75 -0.784 1 98.75 201 GLU B CA 1
ATOM 4334 C C . GLU B 1 201 ? 13.953 -21.406 -1.295 1 98.75 201 GLU B C 1
ATOM 4336 O O . GLU B 1 201 ? 14.453 -20.359 -0.901 1 98.75 201 GLU B O 1
ATOM 4341 N N . VAL B 1 202 ? 12.953 -21.5 -2.15 1 98.88 202 VAL B N 1
ATOM 4342 C CA . VAL B 1 202 ? 12.5 -20.297 -2.83 1 98.88 202 VAL B CA 1
ATOM 4343 C C . VAL B 1 202 ? 11.164 -19.844 -2.24 1 98.88 202 VAL B C 1
ATOM 4345 O O . VAL B 1 202 ? 10.312 -20.672 -1.899 1 98.88 202 VAL B O 1
ATOM 4348 N N . ILE B 1 203 ? 10.969 -18.547 -2.086 1 98.94 203 ILE B N 1
ATOM 4349 C CA . ILE B 1 203 ? 9.688 -17.906 -1.83 1 98.94 203 ILE B CA 1
ATOM 4350 C C . ILE B 1 203 ? 9.406 -16.859 -2.908 1 98.94 203 ILE B C 1
ATOM 4352 O O . ILE B 1 203 ? 10.266 -16.031 -3.221 1 98.94 203 ILE B O 1
ATOM 4356 N N . VAL B 1 204 ? 8.273 -16.938 -3.559 1 98.88 204 VAL B N 1
ATOM 4357 C CA . VAL B 1 204 ? 7.836 -16 -4.582 1 98.88 204 VAL B CA 1
ATOM 4358 C C . VAL B 1 204 ? 6.68 -15.148 -4.051 1 98.88 204 VAL B C 1
ATOM 4360 O O . VAL B 1 204 ? 5.777 -15.672 -3.389 1 98.88 204 VAL B O 1
ATOM 4363 N N . ALA B 1 205 ? 6.73 -13.852 -4.289 1 98.81 205 ALA B N 1
ATOM 4364 C CA . ALA B 1 205 ? 5.664 -12.992 -3.775 1 98.81 205 ALA B CA 1
ATOM 4365 C C . ALA B 1 205 ? 5.43 -11.797 -4.695 1 98.81 205 ALA B C 1
ATOM 4367 O O . ALA B 1 205 ? 6.363 -11.312 -5.34 1 98.81 205 ALA B O 1
ATOM 4368 N N . ASN B 1 206 ? 4.195 -11.422 -4.801 1 98.81 206 ASN B N 1
ATOM 4369 C CA . ASN B 1 206 ? 3.857 -10.117 -5.359 1 98.81 206 ASN B CA 1
ATOM 4370 C C . ASN B 1 206 ? 4.223 -8.984 -4.406 1 98.81 206 ASN B C 1
ATOM 4372 O O . ASN B 1 206 ? 3.883 -9.031 -3.221 1 98.81 206 ASN B O 1
ATOM 4376 N N . ILE B 1 207 ? 4.809 -7.969 -4.891 1 98.62 207 ILE B N 1
ATOM 4377 C CA . ILE B 1 207 ? 5.402 -6.926 -4.059 1 98.62 207 ILE B CA 1
ATOM 4378 C C . ILE B 1 207 ? 4.305 -6.188 -3.299 1 98.62 207 ILE B C 1
ATOM 4380 O O . ILE B 1 207 ? 4.359 -6.074 -2.072 1 98.62 207 ILE B O 1
ATOM 4384 N N . ASP B 1 208 ? 3.305 -5.738 -3.98 1 97.62 208 ASP B N 1
ATOM 4385 C CA . ASP B 1 208 ? 2.248 -4.938 -3.371 1 97.62 208 ASP B CA 1
ATOM 4386 C C . ASP B 1 208 ? 1.54 -5.711 -2.262 1 97.62 208 ASP B C 1
ATOM 4388 O O . ASP B 1 208 ? 1.312 -5.18 -1.174 1 97.62 208 ASP B O 1
ATOM 4392 N N . THR B 1 209 ? 1.24 -6.914 -2.568 1 98.62 209 THR B N 1
ATOM 4393 C CA . THR B 1 209 ? 0.524 -7.734 -1.598 1 98.62 209 THR B CA 1
ATOM 4394 C C . THR B 1 209 ? 1.423 -8.078 -0.414 1 98.62 209 THR B C 1
ATOM 4396 O O . THR B 1 209 ? 0.979 -8.062 0.736 1 98.62 209 THR B O 1
ATOM 4399 N N . LEU B 1 210 ? 2.672 -8.391 -0.657 1 98.81 210 LEU B N 1
ATOM 4400 C CA . LEU B 1 210 ? 3.605 -8.719 0.416 1 98.81 210 LEU B CA 1
ATOM 4401 C C . LEU B 1 210 ? 3.742 -7.555 1.392 1 98.81 210 LEU B C 1
ATOM 4403 O O . LEU B 1 210 ? 3.711 -7.754 2.607 1 98.81 210 LEU B O 1
ATOM 4407 N N . VAL B 1 211 ? 3.854 -6.375 0.86 1 98.38 211 VAL B N 1
ATOM 4408 C CA . VAL B 1 211 ? 4.027 -5.18 1.679 1 98.38 211 VAL B CA 1
ATOM 4409 C C . VAL B 1 211 ? 2.832 -5.016 2.615 1 98.38 211 VAL B C 1
ATOM 4411 O O . VAL B 1 211 ? 2.994 -4.645 3.779 1 98.38 211 VAL B O 1
ATOM 4414 N N . SER B 1 212 ? 1.654 -5.352 2.141 1 98.06 212 SER B N 1
ATOM 4415 C CA . SER B 1 212 ? 0.438 -5.199 2.932 1 98.06 212 SER B CA 1
ATOM 4416 C C . SER B 1 212 ? 0.392 -6.207 4.074 1 98.06 212 SER B C 1
ATOM 4418 O O . SER B 1 212 ? -0.398 -6.059 5.012 1 98.06 212 SER B O 1
ATOM 4420 N N . LEU B 1 213 ? 1.286 -7.18 4.07 1 98.56 213 LEU B N 1
ATOM 4421 C CA . LEU B 1 213 ? 1.197 -8.266 5.043 1 98.56 213 LEU B CA 1
ATOM 4422 C C . LEU B 1 213 ? 2.375 -8.227 6.012 1 98.56 213 LEU B C 1
ATOM 4424 O O . LEU B 1 213 ? 2.357 -8.898 7.043 1 98.56 213 LEU B O 1
ATOM 4428 N N . LEU B 1 214 ? 3.375 -7.426 5.75 1 98.56 214 LEU B N 1
ATOM 4429 C CA . LEU B 1 214 ? 4.668 -7.531 6.41 1 98.56 214 LEU B CA 1
ATOM 4430 C C . LEU B 1 214 ? 4.523 -7.387 7.922 1 98.56 214 LEU B C 1
ATOM 4432 O O . LEU B 1 214 ? 5.258 -8.016 8.688 1 98.56 214 LEU B O 1
ATOM 4436 N N . ALA B 1 215 ? 3.561 -6.602 8.336 1 98.12 215 ALA B N 1
ATOM 4437 C CA . ALA B 1 215 ? 3.422 -6.305 9.758 1 98.12 215 ALA B CA 1
ATOM 4438 C C . ALA B 1 215 ? 2.506 -7.312 10.445 1 98.12 215 ALA B C 1
ATOM 4440 O O . ALA B 1 215 ? 2.18 -7.164 11.625 1 98.12 215 ALA B O 1
ATOM 4441 N N . THR B 1 216 ? 2.051 -8.312 9.766 1 98.44 216 THR B N 1
ATOM 4442 C CA . THR B 1 216 ? 1.082 -9.273 10.273 1 98.44 216 THR B CA 1
ATOM 4443 C C . THR B 1 216 ? 1.766 -10.594 10.633 1 98.44 216 THR B C 1
ATOM 4445 O O . THR B 1 216 ? 2.955 -10.773 10.359 1 98.44 216 THR B O 1
ATOM 4448 N N . GLU B 1 217 ? 1.031 -11.5 11.25 1 98.38 217 GLU B N 1
ATOM 4449 C CA . GLU B 1 217 ? 1.563 -12.797 11.664 1 98.38 217 GLU B CA 1
ATOM 4450 C C . GLU B 1 217 ? 1.59 -13.781 10.492 1 98.38 217 GLU B C 1
ATOM 4452 O O . GLU B 1 217 ? 1.952 -14.945 10.672 1 98.38 217 GLU B O 1
ATOM 4457 N N . TYR B 1 218 ? 1.293 -13.289 9.266 1 98.75 218 TYR B N 1
ATOM 4458 C CA . TYR B 1 218 ? 1.01 -14.219 8.172 1 98.75 218 TYR B CA 1
ATOM 4459 C C . TYR B 1 218 ? 2.18 -14.289 7.199 1 98.75 218 TYR B C 1
ATOM 4461 O O . TYR B 1 218 ? 2.068 -14.891 6.129 1 98.75 218 TYR B O 1
ATOM 4469 N N . VAL B 1 219 ? 3.287 -13.688 7.512 1 98.62 219 VAL B N 1
ATOM 4470 C CA . VAL B 1 219 ? 4.43 -13.68 6.602 1 98.62 219 VAL B CA 1
ATOM 4471 C C . VAL B 1 219 ? 5.523 -14.602 7.141 1 98.62 219 VAL B C 1
ATOM 4473 O O . VAL B 1 219 ? 5.926 -14.484 8.297 1 98.62 219 VAL B O 1
ATOM 4476 N N . PRO B 1 220 ? 5.996 -15.539 6.344 1 98.5 220 PRO B N 1
ATOM 4477 C CA . PRO B 1 220 ? 7.094 -16.406 6.781 1 98.5 220 PRO B CA 1
ATOM 4478 C C . PRO B 1 220 ? 8.43 -15.672 6.844 1 98.5 220 PRO B C 1
ATOM 4480 O O . PRO B 1 220 ? 8.547 -14.531 6.379 1 98.5 220 PRO B O 1
ATOM 4483 N N . SER B 1 221 ? 9.383 -16.312 7.527 1 97.88 221 SER B N 1
ATOM 4484 C CA . SER B 1 221 ? 10.742 -15.773 7.492 1 97.88 221 SER B CA 1
ATOM 4485 C C . SER B 1 221 ? 11.359 -15.93 6.105 1 97.88 221 SER B C 1
ATOM 4487 O O . SER B 1 221 ? 11.172 -16.953 5.445 1 97.88 221 SER B O 1
ATOM 4489 N N . PHE B 1 222 ? 12.102 -14.922 5.688 1 98.38 222 PHE B N 1
ATOM 4490 C CA . PHE B 1 222 ? 12.797 -14.977 4.41 1 98.38 222 PHE B CA 1
ATOM 4491 C C . PHE B 1 222 ? 14.266 -15.352 4.613 1 98.38 222 PHE B C 1
ATOM 4493 O O . PHE B 1 222 ? 15.016 -15.469 3.643 1 98.38 222 PHE B O 1
ATOM 4500 N N . LYS B 1 223 ? 14.656 -15.531 5.875 1 97.94 223 LYS B N 1
ATOM 4501 C CA . LYS B 1 223 ? 16.047 -15.852 6.191 1 97.94 223 LYS B CA 1
ATOM 4502 C C . LYS B 1 223 ? 16.5 -17.125 5.477 1 97.94 223 LYS B C 1
ATOM 4504 O O . LYS B 1 223 ? 15.789 -18.125 5.492 1 97.94 223 LYS B O 1
ATOM 4509 N N . ASN B 1 224 ? 17.594 -17.016 4.777 1 98.38 224 ASN B N 1
ATOM 4510 C CA . ASN B 1 224 ? 18.266 -18.109 4.086 1 98.38 224 ASN B CA 1
ATOM 4511 C C . ASN B 1 224 ? 17.438 -18.609 2.898 1 98.38 224 ASN B C 1
ATOM 4513 O O . ASN B 1 224 ? 17.594 -19.75 2.457 1 98.38 224 ASN B O 1
ATOM 4517 N N . LYS B 1 225 ? 16.547 -17.812 2.432 1 98.81 225 LYS B N 1
ATOM 4518 C CA . LYS B 1 225 ? 15.742 -18.156 1.258 1 98.81 225 LYS B CA 1
ATOM 4519 C C . LYS B 1 225 ? 16.219 -17.391 0.028 1 98.81 225 LYS B C 1
ATOM 4521 O O . LYS B 1 225 ? 16.953 -16.406 0.15 1 98.81 225 LYS B O 1
ATOM 4526 N N . ILE B 1 226 ? 15.945 -17.922 -1.146 1 98.94 226 ILE B N 1
ATOM 4527 C CA . ILE B 1 226 ? 15.961 -17.141 -2.373 1 98.94 226 ILE B CA 1
ATOM 4528 C C . ILE B 1 226 ? 14.594 -16.5 -2.602 1 98.94 226 ILE B C 1
ATOM 4530 O O . ILE B 1 226 ? 13.578 -17.188 -2.656 1 98.94 226 ILE B O 1
ATOM 4534 N N . LEU B 1 227 ? 14.562 -15.203 -2.658 1 98.94 227 LEU B N 1
ATOM 4535 C CA . LEU B 1 227 ? 13.312 -14.469 -2.773 1 98.94 227 LEU B CA 1
ATOM 4536 C C . LEU B 1 227 ? 13.078 -14.016 -4.211 1 98.94 227 LEU B C 1
ATOM 4538 O O . LEU B 1 227 ? 13.977 -13.438 -4.836 1 98.94 227 LEU B O 1
ATOM 4542 N N . ILE B 1 228 ? 11.938 -14.352 -4.805 1 98.94 228 ILE B N 1
ATOM 4543 C CA . ILE B 1 228 ? 11.5 -13.836 -6.098 1 98.94 228 ILE B CA 1
ATOM 4544 C C . ILE B 1 228 ? 10.367 -12.836 -5.902 1 98.94 228 ILE B C 1
ATOM 4546 O O . ILE B 1 228 ? 9.336 -13.164 -5.305 1 98.94 228 ILE B O 1
ATOM 4550 N N . LEU B 1 229 ? 10.555 -11.641 -6.359 1 98.88 229 LEU B N 1
ATOM 4551 C CA . LEU B 1 229 ? 9.562 -10.578 -6.258 1 98.88 229 LEU B CA 1
ATOM 4552 C C . LEU B 1 229 ? 9.055 -10.172 -7.637 1 98.88 229 LEU B C 1
ATOM 4554 O O . LEU B 1 229 ? 9.836 -10.07 -8.586 1 98.88 229 LEU B O 1
ATOM 4558 N N . GLU B 1 230 ? 7.777 -10.008 -7.77 1 98.38 230 GLU B N 1
ATOM 4559 C CA . GLU B 1 230 ? 7.211 -9.602 -9.047 1 98.38 230 GLU B CA 1
ATOM 4560 C C . GLU B 1 230 ? 6.051 -8.625 -8.859 1 98.38 230 GLU B C 1
ATOM 4562 O O . GLU B 1 230 ? 5.492 -8.523 -7.762 1 98.38 230 GLU B O 1
ATOM 4567 N N . GLU B 1 231 ? 5.77 -7.879 -9.867 1 97.31 231 GLU B N 1
ATOM 4568 C CA . GLU B 1 231 ? 4.691 -6.895 -9.906 1 97.31 231 GLU B CA 1
ATOM 4569 C C . GLU B 1 231 ? 4.055 -6.824 -11.289 1 97.31 231 GLU B C 1
ATOM 4571 O O . GLU B 1 231 ? 4.715 -7.094 -12.297 1 97.31 231 GLU B O 1
ATOM 4576 N N . MET B 1 232 ? 2.762 -6.531 -11.281 1 96.12 232 MET B N 1
ATOM 4577 C CA . MET B 1 232 ? 2.062 -6.387 -12.555 1 96.12 232 MET B CA 1
ATOM 4578 C C . MET B 1 232 ? 2.273 -4.992 -13.141 1 96.12 232 MET B C 1
ATOM 4580 O O . MET B 1 232 ? 3.152 -4.793 -13.977 1 96.12 232 MET B O 1
ATOM 4584 N N . ASN B 1 233 ? 1.577 -4.027 -12.555 1 94.56 233 ASN B N 1
ATOM 4585 C CA . ASN B 1 233 ? 1.669 -2.619 -12.914 1 94.56 233 ASN B CA 1
ATOM 4586 C C . ASN B 1 233 ? 2.664 -1.874 -12.031 1 94.56 233 ASN B C 1
ATOM 4588 O O . ASN B 1 233 ? 2.279 -1.284 -11.023 1 94.56 233 ASN B O 1
ATOM 4592 N N . ALA B 1 234 ? 3.906 -1.761 -12.57 1 97.19 234 ALA B N 1
ATOM 4593 C CA . ALA B 1 234 ? 4.973 -1.135 -11.789 1 97.19 234 ALA B CA 1
ATOM 4594 C C . ALA B 1 234 ? 5.094 0.35 -12.125 1 97.19 234 ALA B C 1
ATOM 4596 O O . ALA B 1 234 ? 5.777 0.725 -13.078 1 97.19 234 ALA B O 1
ATOM 4597 N N . THR B 1 235 ? 4.41 1.195 -11.375 1 97.69 235 THR B N 1
ATOM 4598 C CA . THR B 1 235 ? 4.711 2.619 -11.469 1 97.69 235 THR B CA 1
ATOM 4599 C C . THR B 1 235 ? 5.879 2.984 -10.562 1 97.69 235 THR B C 1
ATOM 4601 O O . THR B 1 235 ? 5.969 2.5 -9.43 1 97.69 235 THR B O 1
ATOM 4604 N N . ILE B 1 236 ? 6.754 3.783 -11.016 1 97.56 236 ILE B N 1
ATOM 4605 C CA . ILE B 1 236 ? 8.039 3.984 -10.359 1 97.56 236 ILE B CA 1
ATOM 4606 C C . ILE B 1 236 ? 7.824 4.566 -8.969 1 97.56 236 ILE B C 1
ATOM 4608 O O . ILE B 1 236 ? 8.57 4.254 -8.039 1 97.56 236 ILE B O 1
ATOM 4612 N N . ASP B 1 237 ? 6.836 5.426 -8.781 1 97.25 237 ASP B N 1
ATOM 4613 C CA . ASP B 1 237 ? 6.551 6.02 -7.48 1 97.25 237 ASP B CA 1
ATOM 4614 C C . ASP B 1 237 ? 6.109 4.953 -6.477 1 97.25 237 ASP B C 1
ATOM 4616 O O . ASP B 1 237 ? 6.629 4.898 -5.359 1 97.25 237 ASP B O 1
ATOM 4620 N N . LEU B 1 238 ? 5.246 4.078 -6.898 1 97.5 238 LEU B N 1
ATOM 4621 C CA . LEU B 1 238 ? 4.785 3.016 -6.008 1 97.5 238 LEU B CA 1
ATOM 4622 C C . LEU B 1 238 ? 5.887 1.986 -5.773 1 97.5 238 LEU B C 1
ATOM 4624 O O . LEU B 1 238 ? 6.016 1.451 -4.672 1 97.5 238 LEU B O 1
ATOM 4628 N N . GLU B 1 239 ? 6.641 1.709 -6.801 1 97.88 239 GLU B N 1
ATOM 4629 C CA . GLU B 1 239 ? 7.734 0.754 -6.652 1 97.88 239 GLU B CA 1
ATOM 4630 C C . GLU B 1 239 ? 8.797 1.273 -5.688 1 97.88 239 GLU B C 1
ATOM 4632 O O . GLU B 1 239 ? 9.32 0.519 -4.867 1 97.88 239 GLU B O 1
ATOM 4637 N N . GLU B 1 240 ? 9.172 2.564 -5.812 1 98 240 GLU B N 1
ATOM 4638 C CA . GLU B 1 240 ? 10.109 3.125 -4.848 1 98 240 GLU B CA 1
ATOM 4639 C C . GLU B 1 240 ? 9.594 2.971 -3.42 1 98 240 GLU B C 1
ATOM 4641 O O . GLU B 1 240 ? 10.344 2.584 -2.52 1 98 240 GLU B O 1
ATOM 4646 N N . ARG B 1 241 ? 8.336 3.316 -3.215 1 98.25 241 ARG B N 1
ATOM 4647 C CA . ARG B 1 241 ? 7.719 3.225 -1.898 1 98.25 241 ARG B CA 1
ATOM 4648 C C . ARG B 1 241 ? 7.762 1.794 -1.372 1 98.25 241 ARG B C 1
ATOM 4650 O O . ARG B 1 241 ? 8.211 1.554 -0.25 1 98.25 241 ARG B O 1
ATOM 4657 N N . ASN B 1 242 ? 7.344 0.855 -2.197 1 98.5 242 ASN B N 1
ATOM 4658 C CA . ASN B 1 242 ? 7.25 -0.538 -1.775 1 98.5 242 ASN B CA 1
ATOM 4659 C C . ASN B 1 242 ? 8.625 -1.144 -1.525 1 98.5 242 ASN B C 1
ATOM 4661 O O . ASN B 1 242 ? 8.828 -1.864 -0.545 1 98.5 242 ASN B O 1
ATOM 4665 N N . LEU B 1 243 ? 9.578 -0.895 -2.42 1 98.5 243 LEU B N 1
ATOM 4666 C CA . LEU B 1 243 ? 10.922 -1.427 -2.26 1 98.5 243 LEU B CA 1
ATOM 4667 C C . LEU B 1 243 ? 11.586 -0.857 -1.009 1 98.5 243 LEU B C 1
ATOM 4669 O O . LEU B 1 243 ? 12.312 -1.565 -0.31 1 98.5 243 LEU B O 1
ATOM 4673 N N . ASN B 1 244 ? 11.352 0.406 -0.737 1 98.44 244 ASN B N 1
ATOM 4674 C CA . ASN B 1 244 ? 11.891 0.991 0.486 1 98.44 244 ASN B CA 1
ATOM 4675 C C . ASN B 1 244 ? 11.258 0.371 1.73 1 98.44 244 ASN B C 1
ATOM 4677 O O . ASN B 1 244 ? 11.938 0.17 2.738 1 98.44 244 ASN B O 1
ATOM 4681 N N . THR B 1 245 ? 9.93 0.124 1.673 1 98.56 245 THR B N 1
ATOM 4682 C CA . THR B 1 245 ? 9.281 -0.569 2.777 1 98.56 245 THR B CA 1
ATOM 4683 C C . THR B 1 245 ? 9.914 -1.935 3.014 1 98.56 245 THR B C 1
ATOM 4685 O O . THR B 1 245 ? 10.219 -2.297 4.152 1 98.56 245 THR B O 1
ATOM 4688 N N . LEU B 1 246 ? 10.133 -2.668 1.933 1 98.69 246 LEU B N 1
ATOM 4689 C CA . LEU B 1 246 ? 10.781 -3.971 2.043 1 98.69 246 LEU B CA 1
ATOM 4690 C C . LEU B 1 246 ? 12.172 -3.838 2.646 1 98.69 246 LEU B C 1
ATOM 4692 O O . LEU B 1 246 ? 12.555 -4.625 3.516 1 98.69 246 LEU B O 1
ATOM 4696 N N . LYS B 1 247 ? 12.898 -2.842 2.213 1 98.19 247 LYS B N 1
ATOM 4697 C CA . LYS B 1 247 ? 14.242 -2.6 2.725 1 98.19 247 LYS B CA 1
ATOM 4698 C C . LYS B 1 247 ? 14.211 -2.27 4.215 1 98.19 247 LYS B C 1
ATOM 4700 O O . LYS B 1 247 ? 14.906 -2.906 5.012 1 98.19 247 LYS B O 1
ATOM 4705 N N . MET B 1 248 ? 13.375 -1.324 4.582 1 98.12 248 MET B N 1
ATOM 4706 C CA . MET B 1 248 ? 13.328 -0.834 5.957 1 98.12 248 MET B CA 1
ATOM 4707 C C . MET B 1 248 ? 12.773 -1.902 6.898 1 98.12 248 MET B C 1
ATOM 4709 O O . MET B 1 248 ? 13.031 -1.865 8.102 1 98.12 248 MET B O 1
ATOM 4713 N N . SER B 1 249 ? 12.016 -2.869 6.383 1 98.06 249 SER B N 1
ATOM 4714 C CA . SER B 1 249 ? 11.461 -3.947 7.191 1 98.06 249 SER B CA 1
ATOM 4715 C C . SER B 1 249 ? 12.453 -5.09 7.359 1 98.06 249 SER B C 1
ATOM 4717 O O . SER B 1 249 ? 12.18 -6.059 8.07 1 98.06 249 SER B O 1
ATOM 4719 N N . GLY B 1 250 ? 13.555 -5.066 6.625 1 97.62 250 GLY B N 1
ATOM 4720 C CA . GLY B 1 250 ? 14.609 -6.055 6.785 1 97.62 250 GLY B CA 1
ATOM 4721 C C . GLY B 1 250 ? 14.453 -7.25 5.859 1 97.62 250 GLY B C 1
ATOM 4722 O O . GLY B 1 250 ? 15.148 -8.25 6.012 1 97.62 250 GLY B O 1
ATOM 4723 N N . VAL B 1 251 ? 13.57 -7.168 4.906 1 98.25 251 VAL B N 1
ATOM 4724 C CA . VAL B 1 251 ? 13.258 -8.289 4.027 1 98.25 251 VAL B CA 1
ATOM 4725 C C . VAL B 1 251 ? 14.5 -8.688 3.24 1 98.25 251 VAL B C 1
ATOM 4727 O O . VAL B 1 251 ? 14.711 -9.867 2.945 1 98.25 251 VAL B O 1
ATOM 4730 N N . PHE B 1 252 ? 15.344 -7.699 2.926 1 98.31 252 PHE B N 1
ATOM 4731 C CA . PHE B 1 252 ? 16.5 -7.965 2.074 1 98.31 252 PHE B CA 1
ATOM 4732 C C . PHE B 1 252 ? 17.688 -8.398 2.908 1 98.31 252 PHE B C 1
ATOM 4734 O O . PHE B 1 252 ? 18.781 -8.648 2.367 1 98.31 252 PHE B O 1
ATOM 4741 N N . GLU B 1 253 ? 17.422 -8.477 4.262 1 97 253 GLU B N 1
ATOM 4742 C CA . GLU B 1 253 ? 18.516 -8.891 5.152 1 97 253 GLU B CA 1
ATOM 4743 C C . GLU B 1 253 ? 18.469 -10.391 5.422 1 97 253 GLU B C 1
ATOM 4745 O O . GLU B 1 253 ? 17.406 -10.938 5.77 1 97 253 GLU B O 1
ATOM 4750 N N . GLY B 1 254 ? 19.469 -11.086 5.184 1 95.69 254 GLY B N 1
ATOM 4751 C CA . GLY B 1 254 ? 19.594 -12.492 5.539 1 95.69 254 GLY B CA 1
ATOM 4752 C C . GLY B 1 254 ? 19.141 -13.43 4.438 1 95.69 254 GLY B C 1
ATOM 4753 O O . GLY B 1 254 ? 19.188 -14.648 4.59 1 95.69 254 GLY B O 1
ATOM 4754 N N . ILE B 1 255 ? 18.625 -12.922 3.34 1 98.5 255 ILE B N 1
ATOM 4755 C CA . ILE B 1 255 ? 18.266 -13.789 2.219 1 98.5 255 ILE B CA 1
ATOM 4756 C C . ILE B 1 255 ? 19.531 -14.25 1.506 1 98.5 255 ILE B C 1
ATOM 4758 O O . ILE B 1 255 ? 20.609 -13.664 1.69 1 98.5 255 ILE B O 1
ATOM 4762 N N . LYS B 1 256 ? 19.344 -15.312 0.622 1 98.56 256 LYS B N 1
ATOM 4763 C CA . LYS B 1 256 ? 20.5 -15.906 -0.045 1 98.56 256 LYS B CA 1
ATOM 4764 C C . LYS B 1 256 ? 20.594 -15.445 -1.496 1 98.56 256 LYS B C 1
ATOM 4766 O O . LYS B 1 256 ? 21.672 -15.508 -2.104 1 98.56 256 LYS B O 1
ATOM 4771 N N . GLY B 1 257 ? 19.594 -15.07 -2.02 1 98.88 257 GLY B N 1
ATOM 4772 C CA . GLY B 1 257 ? 19.469 -14.617 -3.398 1 98.88 257 GLY B CA 1
ATOM 4773 C C . GLY B 1 257 ? 18.188 -13.852 -3.666 1 98.88 257 GLY B C 1
ATOM 4774 O O . GLY B 1 257 ? 17.219 -13.977 -2.92 1 98.88 257 GLY B O 1
ATOM 4775 N N . LEU B 1 258 ? 18.234 -13.031 -4.648 1 98.88 258 LEU B N 1
ATOM 4776 C CA . LEU B 1 258 ? 17.094 -12.18 -4.969 1 98.88 258 LEU B CA 1
ATOM 4777 C C . LEU B 1 258 ? 16.859 -12.133 -6.477 1 98.88 258 LEU B C 1
ATOM 4779 O O . LEU B 1 258 ? 17.812 -11.961 -7.25 1 98.88 258 LEU B O 1
ATOM 4783 N N . ILE B 1 259 ? 15.625 -12.359 -6.875 1 98.94 259 ILE B N 1
ATOM 4784 C CA . ILE B 1 259 ? 15.219 -12.328 -8.273 1 98.94 259 ILE B CA 1
ATOM 4785 C C . ILE B 1 259 ? 14.039 -11.383 -8.453 1 98.94 259 ILE B C 1
ATOM 4787 O O . ILE B 1 259 ? 13.031 -11.492 -7.754 1 98.94 259 ILE B O 1
ATOM 4791 N N . PHE B 1 260 ? 14.18 -10.414 -9.328 1 98.69 260 PHE B N 1
ATOM 4792 C CA . PHE B 1 260 ? 13.078 -9.516 -9.656 1 98.69 260 PHE B CA 1
ATOM 4793 C C . PHE B 1 260 ? 12.445 -9.906 -10.984 1 98.69 260 PHE B C 1
ATOM 4795 O O . PHE B 1 260 ? 13.133 -10.008 -12 1 98.69 260 PHE B O 1
ATOM 4802 N N . GLY B 1 261 ? 11.117 -10.078 -10.93 1 98.06 261 GLY B N 1
ATOM 4803 C CA . GLY B 1 261 ? 10.383 -10.32 -12.164 1 98.06 261 GLY B CA 1
ATOM 4804 C C . GLY B 1 261 ? 10.281 -9.102 -13.055 1 98.06 261 GLY B C 1
ATOM 4805 O O . GLY B 1 261 ? 10.375 -7.969 -12.57 1 98.06 261 GLY B O 1
ATOM 4806 N N . LYS B 1 262 ? 10.062 -9.383 -14.328 1 95.5 262 LYS B N 1
ATOM 4807 C CA . LYS B 1 262 ? 9.68 -8.352 -15.289 1 95.5 262 LYS B CA 1
ATOM 4808 C C . LYS B 1 262 ? 8.234 -7.906 -15.078 1 95.5 262 LYS B C 1
ATOM 4810 O O . LYS B 1 262 ? 7.316 -8.727 -15.117 1 95.5 262 LYS B O 1
ATOM 4815 N N . PRO B 1 263 ? 8.109 -6.527 -14.773 1 95.5 263 PRO B N 1
ATOM 4816 C CA . PRO B 1 263 ? 6.699 -6.133 -14.672 1 95.5 263 PRO B CA 1
ATOM 4817 C C . PRO B 1 263 ? 5.961 -6.238 -16 1 95.5 263 PRO B C 1
ATOM 4819 O O . PRO B 1 263 ? 6.562 -6.047 -17.062 1 95.5 263 PRO B O 1
ATOM 4822 N N . GLU B 1 264 ? 4.676 -6.582 -15.945 1 92.81 264 GLU B N 1
ATOM 4823 C CA . GLU B 1 264 ? 3.891 -6.559 -17.172 1 92.81 264 GLU B CA 1
ATOM 4824 C C . GLU B 1 264 ? 3.891 -5.172 -17.797 1 92.81 264 GLU B C 1
ATOM 4826 O O . GLU B 1 264 ? 4.039 -5.035 -19.016 1 92.81 264 GLU B O 1
ATOM 4831 N N . VAL B 1 265 ? 3.672 -4.191 -16.953 1 93.5 265 VAL B N 1
ATOM 4832 C CA . VAL B 1 265 ? 3.715 -2.799 -17.391 1 93.5 265 VAL B CA 1
ATOM 4833 C C . VAL B 1 265 ? 4.605 -1.993 -16.438 1 93.5 265 VAL B C 1
ATOM 4835 O O . VAL B 1 265 ? 4.57 -2.195 -15.227 1 93.5 265 VAL B O 1
ATOM 4838 N N . TYR B 1 266 ? 5.473 -1.132 -17.031 1 95.62 266 TYR B N 1
ATOM 4839 C CA . TYR B 1 266 ? 6.301 -0.202 -16.281 1 95.62 266 TYR B CA 1
ATOM 4840 C C . TYR B 1 266 ? 6.023 1.238 -16.688 1 95.62 266 TYR B C 1
ATOM 4842 O O . TYR B 1 266 ? 5.973 1.552 -17.875 1 95.62 266 TYR B O 1
ATOM 4850 N N . ASN B 1 267 ? 5.727 2.074 -15.727 1 97.44 267 ASN B N 1
ATOM 4851 C CA . ASN B 1 267 ? 5.52 3.504 -15.93 1 97.44 267 ASN B CA 1
ATOM 4852 C C . ASN B 1 267 ? 6.508 4.336 -15.117 1 97.44 267 ASN B C 1
ATOM 4854 O O . ASN B 1 267 ? 6.461 4.332 -13.891 1 97.44 267 ASN B O 1
ATOM 4858 N N . ASN B 1 268 ? 7.395 5.059 -15.75 1 97.38 268 ASN B N 1
ATOM 4859 C CA . ASN B 1 268 ? 8.469 5.773 -15.07 1 97.38 268 ASN B CA 1
ATOM 4860 C C . ASN B 1 268 ? 8 7.129 -14.555 1 97.38 268 ASN B C 1
ATOM 4862 O O . ASN B 1 268 ? 8.773 7.859 -13.93 1 97.38 268 ASN B O 1
ATOM 4866 N N . LYS B 1 269 ? 6.719 7.512 -14.797 1 96.62 269 LYS B N 1
ATOM 4867 C CA . LYS B 1 269 ? 6.117 8.758 -14.32 1 96.62 269 LYS B CA 1
ATOM 4868 C C . LYS B 1 269 ? 6.992 9.961 -14.672 1 96.62 269 LYS B C 1
ATOM 4870 O O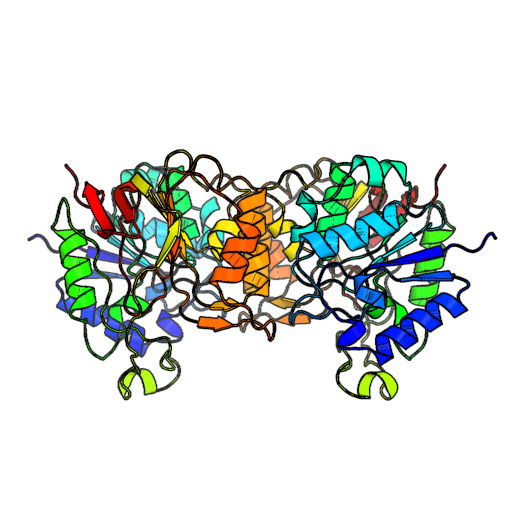 . LYS B 1 269 ? 7.281 10.789 -13.812 1 96.62 269 LYS B O 1
ATOM 4875 N N . ASN B 1 270 ? 7.473 10.016 -15.883 1 94.81 270 ASN B N 1
ATOM 4876 C CA . ASN B 1 270 ? 8.258 11.086 -16.484 1 94.81 270 ASN B CA 1
ATOM 4877 C C . ASN B 1 270 ? 9.602 11.266 -15.773 1 94.81 270 ASN B C 1
ATOM 4879 O O . ASN B 1 270 ? 10.18 12.352 -15.789 1 94.81 270 ASN B O 1
ATOM 4883 N N . SER B 1 271 ? 10.172 10.305 -15.039 1 95.19 271 SER B N 1
ATOM 4884 C CA . SER B 1 271 ? 11.453 10.398 -14.344 1 95.19 271 SER B CA 1
ATOM 4885 C C . SER B 1 271 ? 12.609 10.055 -15.273 1 95.19 271 SER B C 1
ATOM 4887 O O . SER B 1 271 ? 13.773 10.328 -14.961 1 95.19 271 SER B O 1
ATOM 4889 N N . ASN B 1 272 ? 12.398 9.398 -16.375 1 93.94 272 ASN B N 1
ATOM 4890 C CA . ASN B 1 272 ? 13.391 8.883 -17.312 1 93.94 272 ASN B CA 1
ATOM 4891 C C . ASN B 1 272 ? 14.211 7.754 -16.703 1 93.94 272 ASN B C 1
ATOM 4893 O O . ASN B 1 272 ? 15.266 7.391 -17.219 1 93.94 272 ASN B O 1
ATOM 4897 N N . LEU B 1 273 ? 13.805 7.23 -15.602 1 96.62 273 LEU B N 1
ATOM 4898 C CA . LEU B 1 273 ? 14.461 6.105 -14.945 1 96.62 273 LEU B CA 1
ATOM 4899 C C . LEU B 1 273 ? 13.859 4.781 -15.406 1 96.62 273 LEU B C 1
ATOM 4901 O O . LEU B 1 273 ? 12.648 4.68 -15.602 1 96.62 273 LEU B O 1
ATOM 4905 N N . GLU B 1 274 ? 14.781 3.834 -15.578 1 96.62 274 GLU B N 1
ATOM 4906 C CA . GLU B 1 274 ? 14.328 2.465 -15.812 1 96.62 274 GLU B CA 1
ATOM 4907 C C . GLU B 1 274 ? 13.992 1.763 -14.5 1 96.62 274 GLU B C 1
ATOM 4909 O O . GLU B 1 274 ? 14.398 2.209 -13.43 1 96.62 274 GLU B O 1
ATOM 4914 N N . TYR B 1 275 ? 13.25 0.7 -14.656 1 96.75 275 TYR B N 1
ATOM 4915 C CA . TYR B 1 275 ? 12.859 -0.058 -13.469 1 96.75 275 TYR B CA 1
ATOM 4916 C C . TYR B 1 275 ? 14.078 -0.485 -12.664 1 96.75 275 TYR B C 1
ATOM 4918 O O . TYR B 1 275 ? 14.086 -0.376 -11.438 1 96.75 275 TYR B O 1
ATOM 4926 N N . ILE B 1 276 ? 15.141 -0.899 -13.328 1 97.12 276 ILE B N 1
ATOM 4927 C CA . ILE B 1 276 ? 16.344 -1.406 -12.688 1 97.12 276 ILE B CA 1
ATOM 4928 C C . ILE B 1 276 ? 17.047 -0.276 -11.93 1 97.12 276 ILE B C 1
ATOM 4930 O O . ILE B 1 276 ? 17.703 -0.515 -10.914 1 97.12 276 ILE B O 1
ATOM 4934 N N . ASP B 1 277 ? 16.828 0.981 -12.352 1 97.25 277 ASP B N 1
ATOM 4935 C CA . ASP B 1 277 ? 17.469 2.113 -11.688 1 97.25 277 ASP B CA 1
ATOM 4936 C C . ASP B 1 277 ? 16.938 2.287 -10.266 1 97.25 277 ASP B C 1
ATOM 4938 O O . ASP B 1 277 ? 17.719 2.529 -9.336 1 97.25 277 ASP B O 1
ATOM 4942 N N . ILE B 1 278 ? 15.609 2.123 -10.047 1 96.75 278 ILE B N 1
ATOM 4943 C CA . ILE B 1 278 ? 15.023 2.291 -8.719 1 96.75 278 ILE B CA 1
ATOM 4944 C C . ILE B 1 278 ? 15.383 1.09 -7.848 1 96.75 278 ILE B C 1
ATOM 4946 O O . ILE B 1 278 ? 15.578 1.229 -6.641 1 96.75 278 ILE B O 1
ATOM 4950 N N . ILE B 1 279 ? 15.477 -0.097 -8.461 1 97.69 279 ILE B N 1
ATOM 4951 C CA . ILE B 1 279 ? 15.891 -1.289 -7.723 1 97.69 279 ILE B CA 1
ATOM 4952 C C . ILE B 1 279 ? 17.297 -1.09 -7.164 1 97.69 279 ILE B C 1
ATOM 4954 O O . ILE B 1 279 ? 17.531 -1.305 -5.973 1 97.69 279 ILE B O 1
ATOM 4958 N N . LYS B 1 280 ? 18.141 -0.584 -7.996 1 97.56 280 LYS B N 1
ATOM 4959 C CA . LYS B 1 280 ? 19.516 -0.349 -7.598 1 97.56 280 LYS B CA 1
ATOM 4960 C C . LYS B 1 280 ? 19.609 0.701 -6.496 1 97.56 280 LYS B C 1
ATOM 4962 O O . LYS B 1 280 ? 20.328 0.524 -5.516 1 97.56 280 LYS B O 1
ATOM 4967 N N . GLU B 1 281 ? 18.906 1.744 -6.73 1 96.5 281 GLU B N 1
ATOM 4968 C CA . GLU B 1 281 ? 18.938 2.844 -5.773 1 96.5 281 GLU B CA 1
ATOM 4969 C C . GLU B 1 281 ? 18.484 2.381 -4.387 1 96.5 281 GLU B C 1
ATOM 4971 O O . GLU B 1 281 ? 19.125 2.719 -3.383 1 96.5 281 GLU B O 1
ATOM 4976 N N . VAL B 1 282 ? 17.438 1.579 -4.32 1 97.19 282 VAL B N 1
ATOM 4977 C CA . VAL B 1 282 ? 16.859 1.187 -3.043 1 97.19 282 VAL B CA 1
ATOM 4978 C C . VAL B 1 282 ? 17.688 0.066 -2.42 1 97.19 282 VAL B C 1
ATOM 4980 O O . VAL B 1 282 ? 18 0.107 -1.228 1 97.19 282 VAL B O 1
ATOM 4983 N N . LEU B 1 283 ? 18.031 -0.942 -3.164 1 96.44 283 LEU B N 1
ATOM 4984 C CA . LEU B 1 283 ? 18.703 -2.139 -2.658 1 96.44 283 LEU B CA 1
ATOM 4985 C C . LEU B 1 283 ? 20.109 -1.811 -2.16 1 96.44 283 LEU B C 1
ATOM 4987 O O . LEU B 1 283 ? 20.547 -2.334 -1.132 1 96.44 283 LEU B O 1
ATOM 4991 N N . GLY B 1 284 ? 20.828 -0.989 -2.9 1 94 284 GLY B N 1
ATOM 4992 C CA . GLY B 1 284 ? 22.234 -0.776 -2.611 1 94 284 GLY B CA 1
ATOM 4993 C C . GLY B 1 284 ? 23.094 -2.004 -2.869 1 94 284 GLY B C 1
ATOM 4994 O O . GLY B 1 284 ? 22.75 -2.846 -3.697 1 94 284 GLY B O 1
ATOM 4995 N N . LYS B 1 285 ? 24.219 -2.053 -2.256 1 93.94 285 LYS B N 1
ATOM 4996 C CA . LYS B 1 285 ? 25.125 -3.174 -2.438 1 93.94 285 LYS B CA 1
ATOM 4997 C C . LYS B 1 285 ? 24.719 -4.367 -1.585 1 93.94 285 LYS B C 1
ATOM 4999 O O . LYS B 1 285 ? 24.312 -4.203 -0.434 1 93.94 285 LYS B O 1
ATOM 5004 N N . ARG B 1 286 ? 24.734 -5.504 -2.211 1 96.75 286 ARG B N 1
ATOM 5005 C CA . ARG B 1 286 ? 24.422 -6.75 -1.514 1 96.75 286 ARG B CA 1
ATOM 5006 C C . ARG B 1 286 ? 25.5 -7.797 -1.761 1 96.75 286 ARG B C 1
ATOM 5008 O O . ARG B 1 286 ? 26.328 -7.645 -2.664 1 96.75 286 ARG B O 1
ATOM 5015 N N . ASP B 1 287 ? 25.516 -8.852 -0.974 1 96.81 287 ASP B N 1
ATOM 5016 C CA . ASP B 1 287 ? 26.547 -9.875 -1.07 1 96.81 287 ASP B CA 1
ATOM 5017 C C . ASP B 1 287 ? 25.984 -11.188 -1.599 1 96.81 287 ASP B C 1
ATOM 5019 O O . ASP B 1 287 ? 26.625 -12.242 -1.473 1 96.81 287 ASP B O 1
ATOM 5023 N N . TYR B 1 288 ? 24.844 -11.219 -2.129 1 98.5 288 TYR B N 1
ATOM 5024 C CA . TYR B 1 288 ? 24.219 -12.398 -2.719 1 98.5 288 TYR B CA 1
ATOM 5025 C C . TYR B 1 288 ? 23.812 -12.141 -4.164 1 98.5 288 TYR B C 1
ATOM 5027 O O . TYR B 1 288 ? 23.719 -10.984 -4.594 1 98.5 288 TYR B O 1
ATOM 5035 N N . PRO B 1 289 ? 23.625 -13.227 -4.965 1 98.81 289 PRO B N 1
ATOM 5036 C CA . PRO B 1 289 ? 23.266 -13.031 -6.371 1 98.81 289 PRO B CA 1
ATOM 5037 C C . PRO B 1 289 ? 21.891 -12.398 -6.547 1 98.81 289 PRO B C 1
ATOM 5039 O O . PRO B 1 289 ? 20.969 -12.727 -5.801 1 98.81 289 PRO B O 1
ATOM 5042 N N . ILE B 1 290 ? 21.828 -11.477 -7.48 1 98.81 290 ILE B N 1
ATOM 5043 C CA . ILE B 1 290 ? 20.594 -10.789 -7.836 1 98.81 290 ILE B CA 1
ATOM 5044 C C . ILE B 1 290 ? 20.438 -10.773 -9.359 1 98.81 290 ILE B C 1
ATOM 5046 O O . ILE B 1 290 ? 21.328 -10.328 -10.078 1 98.81 290 ILE B O 1
ATOM 5050 N N . ILE B 1 291 ? 19.328 -11.281 -9.82 1 98.81 291 ILE B N 1
ATOM 5051 C CA . ILE B 1 291 ? 18.984 -11.133 -11.234 1 98.81 291 ILE B CA 1
ATOM 5052 C C . ILE B 1 291 ? 17.625 -10.438 -11.375 1 98.81 291 ILE B C 1
ATOM 5054 O O . ILE B 1 291 ? 16.875 -10.32 -10.398 1 98.81 291 ILE B O 1
ATOM 5058 N N . TYR B 1 292 ? 17.375 -9.875 -12.5 1 98.38 292 TYR B N 1
ATOM 5059 C CA . TYR B 1 292 ? 16.109 -9.211 -12.75 1 98.38 292 TYR B CA 1
ATOM 5060 C C . TYR B 1 292 ? 15.609 -9.5 -14.164 1 98.38 292 TYR B C 1
ATOM 5062 O O . TYR B 1 292 ? 16.25 -10.25 -14.914 1 98.38 292 TYR B O 1
ATOM 5070 N N . ASN B 1 293 ? 14.438 -9.039 -14.523 1 98 293 ASN B N 1
ATOM 5071 C CA . ASN B 1 293 ? 13.766 -9.289 -15.789 1 98 293 ASN B CA 1
ATOM 5072 C C . ASN B 1 293 ? 13.305 -10.742 -15.914 1 98 293 ASN B C 1
ATOM 5074 O O . ASN B 1 293 ? 13.195 -11.273 -17.016 1 98 293 ASN B O 1
ATOM 5078 N N . PHE B 1 294 ? 13.102 -11.398 -14.773 1 98.5 294 PHE B N 1
ATOM 5079 C CA . PHE B 1 294 ? 12.688 -12.789 -14.672 1 98.5 294 PHE B CA 1
ATOM 5080 C C . PHE B 1 294 ? 11.234 -12.953 -15.102 1 98.5 294 PHE B C 1
ATOM 5082 O O . PHE B 1 294 ? 10.422 -12.047 -14.906 1 98.5 294 PHE B O 1
ATOM 5089 N N . ASP B 1 295 ? 10.852 -14.055 -15.75 1 97.88 295 ASP B N 1
ATOM 5090 C CA . ASP B 1 295 ? 9.539 -14.242 -16.359 1 97.88 295 ASP B CA 1
ATOM 5091 C C . ASP B 1 295 ? 8.625 -15.055 -15.453 1 97.88 295 ASP B C 1
ATOM 5093 O O . ASP B 1 295 ? 8.219 -16.156 -15.797 1 97.88 295 ASP B O 1
ATOM 5097 N N . CYS B 1 296 ? 8.203 -14.414 -14.328 1 96.19 296 CYS B N 1
ATOM 5098 C CA . CYS B 1 296 ? 7.344 -15.047 -13.336 1 96.19 296 CYS B CA 1
ATOM 5099 C C . CYS B 1 296 ? 6.191 -14.133 -12.953 1 96.19 296 CYS B C 1
ATOM 5101 O O . CYS B 1 296 ? 6.32 -12.906 -12.992 1 96.19 296 CYS B O 1
ATOM 5103 N N . GLY B 1 297 ? 5.078 -14.75 -12.656 1 94.31 297 GLY B N 1
ATOM 5104 C CA . GLY B 1 297 ? 3.945 -13.977 -12.172 1 94.31 297 GLY B CA 1
ATOM 5105 C C . GLY B 1 297 ? 3.125 -13.352 -13.281 1 94.31 297 GLY B C 1
ATOM 5106 O O . GLY B 1 297 ? 2.455 -14.055 -14.039 1 94.31 297 GLY B O 1
ATOM 5107 N N . HIS B 1 298 ? 3.277 -12.039 -13.5 1 95.5 298 HIS B N 1
ATOM 5108 C CA . HIS B 1 298 ? 2.352 -11.328 -14.375 1 95.5 298 HIS B CA 1
ATOM 5109 C C . HIS B 1 298 ? 2.906 -11.211 -15.789 1 95.5 298 HIS B C 1
ATOM 5111 O O . HIS B 1 298 ? 2.207 -10.766 -16.703 1 95.5 298 HIS B O 1
ATOM 5117 N N . THR B 1 299 ? 4.098 -11.664 -15.953 1 93.56 299 THR B N 1
ATOM 5118 C CA . THR B 1 299 ? 4.633 -11.656 -17.312 1 93.56 299 THR B CA 1
ATOM 5119 C C . THR B 1 299 ? 3.914 -12.68 -18.188 1 93.56 299 THR B C 1
ATOM 5121 O O . THR B 1 299 ? 3.506 -13.734 -17.703 1 93.56 299 THR B O 1
ATOM 5124 N N . ILE B 1 300 ? 3.818 -12.445 -19.516 1 90.31 300 ILE B N 1
ATOM 5125 C CA . ILE B 1 300 ? 3.164 -13.352 -20.469 1 90.31 300 ILE B CA 1
ATOM 5126 C C . ILE B 1 300 ? 4.148 -13.766 -21.547 1 90.31 300 ILE B C 1
ATOM 5128 O O . ILE B 1 300 ? 4.562 -12.938 -22.375 1 90.31 300 ILE B O 1
ATOM 5132 N N . PRO B 1 301 ? 4.562 -15 -21.594 1 93.19 301 PRO B N 1
ATOM 5133 C CA . PRO B 1 301 ? 4.152 -16.078 -20.672 1 93.19 301 PRO B CA 1
ATOM 5134 C C . PRO B 1 301 ? 4.883 -16.031 -19.344 1 93.19 301 PRO B C 1
ATOM 5136 O O . PRO B 1 301 ? 5.75 -15.172 -19.141 1 93.19 301 PRO B O 1
ATOM 5139 N N . SER B 1 302 ? 4.434 -16.922 -18.422 1 95.38 302 SER B N 1
ATOM 5140 C CA . SER B 1 302 ? 4.965 -16.859 -17.062 1 95.38 302 SER B CA 1
ATOM 5141 C C . SER B 1 302 ? 5.398 -18.234 -16.578 1 95.38 302 SER B C 1
ATOM 5143 O O . SER B 1 302 ? 4.766 -19.25 -16.906 1 95.38 302 SER B O 1
ATOM 5145 N N . LEU B 1 303 ? 6.457 -18.281 -15.828 1 97.56 303 LEU B N 1
ATOM 5146 C CA . LEU B 1 303 ? 6.875 -19.469 -15.102 1 97.56 303 LEU B CA 1
ATOM 5147 C C . LEU B 1 303 ? 6.023 -19.672 -13.852 1 97.56 303 LEU B C 1
ATOM 5149 O O . LEU B 1 303 ? 5.543 -18.703 -13.266 1 97.56 303 LEU B O 1
ATOM 5153 N N . MET B 1 304 ? 5.766 -20.891 -13.484 1 97.75 304 MET B N 1
ATOM 5154 C CA . MET B 1 304 ? 5.148 -21.281 -12.227 1 97.75 304 MET B CA 1
ATOM 5155 C C . MET B 1 304 ? 6.148 -22 -11.328 1 97.75 304 MET B C 1
ATOM 5157 O O . MET B 1 304 ? 6.945 -22.812 -11.797 1 97.75 304 MET B O 1
ATOM 5161 N N . ILE B 1 305 ? 6.117 -21.641 -10.086 1 98.44 305 ILE B N 1
ATOM 5162 C CA . ILE B 1 305 ? 7.113 -22.188 -9.172 1 98.44 305 ILE B CA 1
ATOM 5163 C C . ILE B 1 305 ? 6.438 -22.641 -7.883 1 98.44 305 ILE B C 1
ATOM 5165 O O . ILE B 1 305 ? 5.641 -21.906 -7.297 1 98.44 305 ILE B O 1
ATOM 5169 N N . SER B 1 306 ? 6.707 -23.891 -7.5 1 98.44 306 SER B N 1
ATOM 5170 C CA . SER B 1 306 ? 6.238 -24.359 -6.203 1 98.44 306 SER B CA 1
ATOM 5171 C C . SER B 1 306 ? 7.059 -23.766 -5.062 1 98.44 306 SER B C 1
ATOM 5173 O O . SER B 1 306 ? 8.281 -23.891 -5.043 1 98.44 306 SER B O 1
ATOM 5175 N N . GLN B 1 307 ? 6.379 -23.125 -4.191 1 98.44 307 GLN B N 1
ATOM 5176 C CA . GLN B 1 307 ? 7.043 -22.5 -3.051 1 98.44 307 GLN B CA 1
ATOM 5177 C C . GLN B 1 307 ? 7.879 -23.516 -2.277 1 98.44 307 GLN B C 1
ATOM 5179 O O . GLN B 1 307 ? 7.523 -24.688 -2.201 1 98.44 307 GLN B O 1
ATOM 5184 N N . ASP B 1 308 ? 9.031 -23.031 -1.71 1 98.25 308 ASP B N 1
ATOM 5185 C CA . ASP B 1 308 ? 9.945 -23.781 -0.854 1 98.25 308 ASP B CA 1
ATOM 5186 C C . ASP B 1 308 ? 10.633 -24.906 -1.629 1 98.25 308 ASP B C 1
ATOM 5188 O O . ASP B 1 308 ? 11.203 -25.812 -1.032 1 98.25 308 ASP B O 1
ATOM 5192 N N . SER B 1 309 ? 10.5 -24.906 -2.969 1 98.62 309 SER B N 1
ATOM 5193 C CA . SER B 1 309 ? 11.391 -25.75 -3.748 1 98.62 309 SER B CA 1
ATOM 5194 C C . SER B 1 309 ? 12.852 -25.359 -3.545 1 98.62 309 SER B C 1
ATOM 5196 O O . SER B 1 309 ? 13.156 -24.203 -3.287 1 98.62 309 SER B O 1
ATOM 5198 N N . LEU B 1 310 ? 13.719 -26.344 -3.641 1 98.75 310 LEU B N 1
ATOM 5199 C CA . LEU B 1 310 ? 15.141 -26.031 -3.633 1 98.75 310 LEU B CA 1
ATOM 5200 C C . LEU B 1 310 ? 15.578 -25.469 -4.984 1 98.75 310 LEU B C 1
ATOM 5202 O O . LEU B 1 310 ? 15.461 -26.156 -6.008 1 98.75 310 LEU B O 1
ATOM 5206 N N . LEU B 1 311 ? 16.031 -24.25 -5.016 1 98.81 311 LEU B N 1
ATOM 5207 C CA . LEU B 1 311 ? 16.391 -23.531 -6.23 1 98.81 311 LEU B CA 1
ATOM 5208 C C . LEU B 1 311 ? 17.891 -23.25 -6.273 1 98.81 311 LEU B C 1
ATOM 5210 O O . LEU B 1 311 ? 18.484 -22.891 -5.254 1 98.81 311 LEU B O 1
ATOM 5214 N N . SER B 1 312 ? 18.469 -23.516 -7.383 1 98.88 312 SER B N 1
ATOM 5215 C CA . SER B 1 312 ? 19.844 -23.094 -7.664 1 98.88 312 SER B CA 1
ATOM 5216 C C . SER B 1 312 ? 19.859 -21.859 -8.555 1 98.88 312 SER B C 1
ATOM 5218 O O . SER B 1 312 ? 19.219 -21.844 -9.609 1 98.88 312 SER B O 1
ATOM 5220 N N . LEU B 1 313 ? 20.516 -20.828 -8.102 1 98.88 313 LEU B N 1
ATOM 5221 C CA . LEU B 1 313 ? 20.703 -19.578 -8.852 1 98.88 313 LEU B CA 1
ATOM 5222 C C . LEU B 1 313 ? 22.172 -19.344 -9.148 1 98.88 313 LEU B C 1
ATOM 5224 O O . LEU B 1 313 ? 22.984 -19.156 -8.227 1 98.88 313 LEU B O 1
ATOM 5228 N N . LYS B 1 314 ? 22.547 -19.391 -10.383 1 98.75 314 LYS B N 1
ATOM 5229 C CA . LYS B 1 314 ? 23.891 -19.078 -10.844 1 98.75 314 LYS B CA 1
ATOM 5230 C C . LYS B 1 314 ? 23.891 -17.875 -11.789 1 98.75 314 LYS B C 1
ATOM 5232 O O . LYS B 1 314 ? 23.219 -17.906 -12.82 1 98.75 314 LYS B O 1
ATOM 5237 N N . ALA B 1 315 ? 24.531 -16.859 -11.383 1 98.44 315 ALA B N 1
ATOM 5238 C CA . ALA B 1 315 ? 24.656 -15.641 -12.195 1 98.44 315 ALA B CA 1
ATOM 5239 C C . ALA B 1 315 ? 26.125 -15.258 -12.359 1 98.44 315 ALA B C 1
ATOM 5241 O O . ALA B 1 315 ? 26.828 -14.984 -11.375 1 98.44 315 ALA B O 1
ATOM 5242 N N . SER B 1 316 ? 26.562 -15.266 -13.539 1 97.56 316 SER B N 1
ATOM 5243 C CA . SER B 1 316 ? 27.938 -14.898 -13.867 1 97.56 316 SER B CA 1
ATOM 5244 C C . SER B 1 316 ? 28.031 -14.188 -15.211 1 97.56 316 SER B C 1
ATOM 5246 O O . SER B 1 316 ? 27.359 -14.586 -16.172 1 97.56 316 SER B O 1
ATOM 5248 N N . ASP B 1 317 ? 28.828 -13.164 -15.234 1 94.88 317 ASP B N 1
ATOM 5249 C CA . ASP B 1 317 ? 29 -12.445 -16.484 1 94.88 317 ASP B CA 1
ATOM 5250 C C . ASP B 1 317 ? 29.594 -13.352 -17.562 1 94.88 317 ASP B C 1
ATOM 5252 O O . ASP B 1 317 ? 29.312 -13.195 -18.75 1 94.88 317 ASP B O 1
ATOM 5256 N N . LYS B 1 318 ? 30.391 -14.281 -17.141 1 95.56 318 LYS B N 1
ATOM 5257 C CA . LYS B 1 318 ? 31.109 -15.164 -18.062 1 95.56 318 LYS B CA 1
ATOM 5258 C C . LYS B 1 318 ? 30.203 -16.297 -18.547 1 95.56 318 LYS B C 1
ATOM 5260 O O . LYS B 1 318 ? 30.188 -16.609 -19.734 1 95.56 318 LYS B O 1
ATOM 5265 N N . GLU B 1 319 ? 29.406 -16.875 -17.656 1 96.12 319 GLU B N 1
ATOM 5266 C CA . GLU B 1 319 ? 28.672 -18.109 -17.953 1 96.12 319 GLU B CA 1
ATOM 5267 C C . GLU B 1 319 ? 27.188 -17.828 -18.172 1 96.12 319 GLU B C 1
ATOM 5269 O O . GLU B 1 319 ? 26.453 -18.688 -18.656 1 96.12 319 GLU B O 1
ATOM 5274 N N . GLY B 1 320 ? 26.781 -16.641 -17.797 1 97.44 320 GLY B N 1
ATOM 5275 C CA . GLY B 1 320 ? 25.375 -16.297 -17.938 1 97.44 320 GLY B CA 1
ATOM 5276 C C . GLY B 1 320 ? 24.562 -16.656 -16.719 1 97.44 320 GLY B C 1
ATOM 5277 O O . GLY B 1 320 ? 25.078 -16.672 -15.594 1 97.44 320 GLY B O 1
ATOM 5278 N N . ILE B 1 321 ? 23.297 -16.766 -16.938 1 98.69 321 ILE B N 1
ATOM 5279 C CA . ILE B 1 321 ? 22.375 -17.016 -15.844 1 98.69 321 ILE B CA 1
ATOM 5280 C C . ILE B 1 321 ? 21.781 -18.422 -15.977 1 98.69 321 ILE B C 1
ATOM 5282 O O . ILE B 1 321 ? 21.375 -18.844 -17.062 1 98.69 321 ILE B O 1
ATOM 5286 N N . LYS B 1 322 ? 21.812 -19.188 -14.922 1 98.56 322 LYS B N 1
ATOM 5287 C CA . LYS B 1 322 ? 21.141 -20.484 -14.828 1 98.56 322 LYS B CA 1
ATOM 5288 C C . LYS B 1 322 ? 20.297 -20.562 -13.555 1 98.56 322 LYS B C 1
ATOM 5290 O O . LYS B 1 322 ? 20.797 -20.328 -12.453 1 98.56 322 LYS B O 1
ATOM 5295 N N . VAL B 1 323 ? 19.031 -20.781 -13.688 1 98.88 323 VAL B N 1
ATOM 5296 C CA . VAL B 1 323 ? 18.109 -21 -12.586 1 98.88 323 VAL B CA 1
ATOM 5297 C C . VAL B 1 323 ? 17.484 -22.391 -12.695 1 98.88 323 VAL B C 1
ATOM 5299 O O . VAL B 1 323 ? 16.859 -22.719 -13.703 1 98.88 323 VAL B O 1
ATOM 5302 N N . GLU B 1 324 ? 17.641 -23.188 -11.656 1 98.81 324 GLU B N 1
ATOM 5303 C CA . GLU B 1 324 ? 17.188 -24.578 -11.711 1 98.81 324 GLU B CA 1
ATOM 5304 C C . GLU B 1 324 ? 16.453 -24.969 -10.422 1 98.81 324 GLU B C 1
ATOM 5306 O O . GLU B 1 324 ? 16.875 -24.578 -9.328 1 98.81 324 GLU B O 1
ATOM 5311 N N . ILE B 1 325 ? 15.359 -25.641 -10.57 1 98.81 325 ILE B N 1
ATOM 5312 C CA . ILE B 1 325 ? 14.75 -26.359 -9.453 1 98.81 325 ILE B CA 1
ATOM 5313 C C . ILE B 1 325 ? 15.484 -27.672 -9.211 1 98.81 325 ILE B C 1
ATOM 5315 O O . ILE B 1 325 ? 15.414 -28.594 -10.031 1 98.81 325 ILE B O 1
ATOM 5319 N N . LEU B 1 326 ? 16.141 -27.766 -8.117 1 98.69 326 LEU B N 1
ATOM 5320 C CA . LEU B 1 326 ? 16.891 -28.984 -7.785 1 98.69 326 LEU B CA 1
ATOM 5321 C C . LEU B 1 326 ? 15.992 -30.016 -7.113 1 98.69 326 LEU B C 1
ATOM 5323 O O . LEU B 1 326 ? 16.219 -31.219 -7.258 1 98.69 326 LEU B O 1
ATOM 5327 N N . LYS B 1 327 ? 15.094 -29.594 -6.301 1 98.44 327 LYS B N 1
ATOM 5328 C CA . LYS B 1 327 ? 14.062 -30.391 -5.66 1 98.44 327 LYS B CA 1
ATOM 5329 C C . LYS B 1 327 ? 12.695 -29.719 -5.738 1 98.44 327 LYS B C 1
ATOM 5331 O O . LYS B 1 327 ? 12.461 -28.703 -5.066 1 98.44 327 LYS B O 1
ATOM 5336 N N . ASN B 1 328 ? 11.82 -30.25 -6.492 1 98.38 328 ASN B N 1
ATOM 5337 C CA . ASN B 1 328 ? 10.469 -29.75 -6.707 1 98.38 328 ASN B CA 1
ATOM 5338 C C . ASN B 1 328 ? 9.555 -30.094 -5.539 1 98.38 328 ASN B C 1
ATOM 5340 O O . ASN B 1 328 ? 9.234 -31.266 -5.324 1 98.38 328 ASN B O 1
ATOM 5344 N N . SER B 1 329 ? 9.07 -29.062 -4.848 1 97.5 329 SER B N 1
ATOM 5345 C CA . SER B 1 329 ? 8.273 -29.281 -3.643 1 97.5 329 SER B CA 1
ATOM 5346 C C . SER B 1 329 ? 6.855 -29.734 -3.992 1 97.5 329 SER B C 1
ATOM 5348 O O . SER B 1 329 ? 6.117 -30.203 -3.127 1 97.5 329 SER B O 1
ATOM 5350 N N . PHE B 1 330 ? 6.52 -29.594 -5.262 1 95.81 330 PHE B N 1
ATOM 5351 C CA . PHE B 1 330 ? 5.203 -30.031 -5.719 1 95.81 330 PHE B CA 1
ATOM 5352 C C . PHE B 1 330 ? 5.086 -31.547 -5.664 1 95.81 330 PHE B C 1
ATOM 5354 O O . PHE B 1 330 ? 4 -32.094 -5.426 1 95.81 330 PHE B O 1
ATOM 5361 N N . ILE B 1 331 ? 6.156 -32.219 -5.98 1 90.56 331 ILE B N 1
ATOM 5362 C CA . ILE B 1 331 ? 6.172 -33.656 -6.086 1 90.56 331 ILE B CA 1
ATOM 5363 C C . ILE B 1 331 ? 6.555 -34.281 -4.742 1 90.56 331 ILE B C 1
ATOM 5365 O O . ILE B 1 331 ? 7.57 -33.906 -4.148 1 90.56 331 ILE B O 1
ATOM 5369 N N . ASP B 1 332 ? 5.602 -34.781 -3.941 1 71 332 ASP B N 1
ATOM 5370 C CA . ASP B 1 332 ? 5.852 -35.469 -2.678 1 71 332 ASP B CA 1
ATOM 5371 C C . ASP B 1 332 ? 6.895 -36.562 -2.85 1 71 332 ASP B C 1
ATOM 5373 O O . ASP B 1 332 ? 6.984 -37.188 -3.912 1 71 332 ASP B O 1
ATOM 5377 N N . ASP B 1 333 ? 7.977 -36.562 -1.892 1 56.19 333 ASP B N 1
ATOM 5378 C CA . ASP B 1 333 ? 8.82 -37.75 -1.881 1 56.19 333 ASP B CA 1
ATOM 5379 C C . ASP B 1 333 ? 7.988 -39 -1.634 1 56.19 333 ASP B C 1
ATOM 5381 O O . ASP B 1 333 ? 6.941 -38.938 -0.986 1 56.19 333 ASP B O 1
#

Solvent-accessible surface area (backbone atoms only — not comparable to full-atom values): 33839 Å² total; per-residue (Å²): 130,84,68,50,24,35,27,34,32,47,53,14,26,33,48,62,64,74,28,36,69,39,32,54,49,13,52,49,48,45,41,72,73,53,38,42,80,43,67,19,62,51,57,70,67,62,41,71,38,45,62,22,26,60,55,44,63,57,33,24,47,31,50,49,53,48,52,68,37,84,77,45,44,30,38,29,27,41,39,39,55,67,37,30,55,53,21,57,88,63,54,59,51,68,60,52,44,71,50,68,49,43,38,34,20,36,52,23,35,28,37,53,46,33,28,40,52,46,66,32,88,52,49,36,27,43,26,60,22,41,32,84,65,43,32,53,70,89,49,86,46,71,64,51,50,50,44,50,49,44,55,72,70,36,55,52,49,74,66,75,81,63,69,48,32,35,66,57,80,62,50,66,87,50,66,42,43,77,71,50,80,74,60,68,43,79,43,88,57,70,43,78,78,32,62,34,73,45,73,27,34,30,45,70,38,22,48,72,41,46,56,60,35,58,46,31,88,40,52,55,84,51,64,57,17,26,41,34,38,24,41,44,80,38,34,46,61,58,45,51,36,50,50,35,35,40,51,62,47,43,60,76,53,59,39,46,28,38,35,32,28,28,48,31,38,78,41,44,59,76,38,85,52,55,76,67,53,54,50,48,67,62,66,54,87,74,93,39,24,26,36,32,50,32,52,31,64,56,19,41,64,45,47,59,47,40,31,59,14,33,31,35,43,36,33,37,93,87,81,37,76,48,44,29,36,66,39,34,49,64,50,76,133,126,84,69,51,23,36,28,34,31,46,53,14,26,33,48,62,64,72,29,37,69,40,33,53,48,12,52,50,49,44,40,72,74,52,38,42,79,43,69,19,61,53,58,68,67,62,42,69,38,44,63,23,26,61,54,43,65,57,33,23,48,31,48,50,54,48,52,68,37,82,77,42,44,30,39,29,27,43,38,39,57,67,38,30,55,54,21,57,88,64,53,58,50,69,59,50,43,72,50,69,49,44,39,35,22,36,52,22,34,29,35,52,45,33,28,39,52,46,66,31,89,52,50,36,28,42,25,60,22,42,31,86,65,44,32,51,67,90,50,86,45,71,66,51,51,50,44,49,48,44,54,72,70,35,57,50,48,73,65,77,81,65,68,48,33,36,68,57,79,62,49,66,88,51,66,43,43,77,71,51,78,74,61,69,43,79,44,89,56,71,43,79,78,32,62,34,73,44,73,29,35,29,46,72,39,23,50,73,40,47,55,58,35,59,47,31,87,39,52,53,84,50,64,58,17,26,39,34,38,24,42,43,78,37,36,45,61,60,46,49,36,51,50,35,34,39,52,62,48,42,61,76,54,58,40,46,28,38,34,32,28,28,47,32,38,77,40,43,57,77,38,83,53,53,75,66,54,52,50,48,68,63,65,55,86,74,94,40,24,27,36,30,51,34,53,30,63,57,20,39,64,47,46,61,47,39,32,58,13,34,32,36,44,35,32,36,93,87,82,38,74,49,44,30,36,67,37,35,49,65,50,76,131

Secondary structure (DSSP, 8-state):
-PPPEEEEE-SS--HHHHTHHHHHHHHHHHHHTT-EEEE-HHHHTT--BTTBSS-HHHHHHHHHHHHH-TT--EEEES---S-GGGGGGG--HHHHHHHT-EEEE-GGGHHHHHHHHHHSS---EEB--HHHHH--TT-S-HHHHHHHHHHHH-SSEE----SEEB-----TTSTHHHH-PPP-EE----EEEE-EEEEEEEEEEEHHHHHHHTTSTT----TTPEEEEE-SEEEHHHHHHHHHHHHHTTTTSS-SEEEEEPPSEEE-TTS---HHHHHHHHH---SS-EEEEE-BTTSBS-B-EETT-EEEEEEETTTEEEEEEEE-TTS--/--PPEEEEE-SS--HHHHTHHHHHHHHHHHHHTT-EEEE-HHHHTT--BTTBSS-HHHHHHHHHHHHH-TT--EEEES---S-GGGGGGG--HHHHHHHT-EEEE-GGGHHHHHHHHHHSS---EEB--HHHHH--TT-S-HHHHHHHHHHHH-SSEE----SEEB-----TTSTHHHH-PPP-EE----EEEE-EEEEEEEEEEEHHHHHHHTTSTT----TT-EEEEE-SEEEHHHHHHHHHHHHHTTTTSS-SEEEEEPPSEEE-TTS---HHHHHHHHH---SS-EEEEE-BTTSBS-B-EETT-EEEEEEETTTEEEEEEEE-TTS--

InterPro domains:
  IPR003507 Peptidase family S66 [PIRSF028757] (2-326)
  IPR003507 Peptidase family S66 [PTHR30237] (3-322)
  IPR027461 LD-carboxypeptidase A, C-terminal domain superfamily [G3DSA:3.50.30.60] (158-327)
  IPR027461 LD-carboxypeptidase A, C-terminal domain superfamily [SSF141986] (180-313)
  IPR027478 Murein tetrapeptide carboxypeptidase, N-terminal [G3DSA:3.40.50.10740] (2-157)
  IPR029062 Class I glutamine amidotransferase-like [SSF52317] (4-159)
  IPR040449 LD-carboxypeptidase, N-terminal [PF02016] (6-127)
  IPR040921 LD-carboxypeptidase, C-terminal [PF17676] (199-305)

Nearest PDB structures (foldseek):
  3t5m-assembly1_B  TM=9.267E-01  e=5.787E-34  Bacillus anthracis str. Ames
  3u1b-assembly1_B  TM=9.305E-01  e=1.689E-33  Bacillus anthracis str. Ames
  5k99-assembly2_B  TM=9.294E-01  e=4.931E-33  Bacillus anthracis str. Sterne
  3sr3-assembly1_A  TM=9.087E-01  e=9.887E-34  Bacillus anthracis str. Ames
  3tlg-assembly1_A  TM=9.135E-01  e=3.959E-32  Escherichia coli